Protein AF-A0A8J4W8M0-F1 (afdb_monomer_lite)

Foldseek 3Di:
DDDDDDDDDDDDDDDDDPDQPDDFLQQWDDKDKDWAFFDFWDAAPDPDRDDQVRVCVVDPDNPDRDDQACVVQQQDDDPPRPDGGHRAQHPLRLLLLLLVLLCCCPPPQVRPLVPDLVVDAAAFAPDRRRQSSQVSSCCNNPVPNPVRGHDHPPCCLVPVQAPPVPDPGHPPPPPPPPPQLQVDWWDDFPQDDIPDRHHGKIWMKIKGFCDSDSDDPPDLQRIWIWIKIWAAHPCCSVVSDRADPVRHTDIGTIARGPFWDWDDPDPPDTDTIGRVLNVLLSVLVNDPLVSDDPVCNVVSVVSVVVVVVVVVVVVVVVVPPPPDDDDDDDDDDCPVVVVVVVVVVVVVVVVVVVVVVVVVVVVVVVVVVVCVVPDDDDPDDDDD

InterPro domains:
  IPR000560 Histidine phosphatase superfamily, clade-2 [PF00328] (28-146)
  IPR029033 Histidine phosphatase superfamily [G3DSA:3.40.50.1240] (24-181)
  IPR029033 Histidine phosphatase superfamily [G3DSA:3.40.50.1240] (182-294)
  IPR029033 Histidine phosphatase superfamily [SSF53254] (28-289)
  IPR033379 Histidine acid phosphatase active site [PS00616] (28-42)

pLDDT: mean 76.88, std 21.63, range [30.02, 98.75]

Radius of gyration: 30.22 Å; chains: 1; bounding box: 112×46×97 Å

Structure (mmCIF, N/CA/C/O backbone):
data_AF-A0A8J4W8M0-F1
#
_entry.id   AF-A0A8J4W8M0-F1
#
loop_
_atom_site.group_PDB
_atom_site.id
_atom_site.type_symbol
_atom_site.label_atom_id
_atom_site.label_alt_id
_atom_site.label_comp_id
_atom_site.label_asym_id
_atom_site.label_entity_id
_atom_site.label_seq_id
_atom_site.pdbx_PDB_ins_code
_atom_site.Cartn_x
_atom_site.Cartn_y
_atom_site.Cartn_z
_atom_site.occupancy
_atom_site.B_iso_or_equiv
_atom_site.auth_seq_id
_atom_site.auth_comp_id
_atom_site.auth_asym_id
_atom_site.auth_atom_id
_atom_site.pdbx_PDB_model_num
ATOM 1 N N . MET A 1 1 ? -75.645 12.686 -29.775 1.00 39.28 1 MET A N 1
ATOM 2 C CA . MET A 1 1 ? -74.210 12.479 -30.065 1.00 39.28 1 MET A CA 1
ATOM 3 C C . MET A 1 1 ? -73.461 13.744 -29.698 1.00 39.28 1 MET A C 1
ATOM 5 O O . MET A 1 1 ? -73.608 14.711 -30.422 1.00 39.28 1 MET A O 1
ATOM 9 N N . LEU A 1 2 ? -72.768 13.750 -28.558 1.00 38.53 2 LEU A N 1
ATOM 10 C CA . LEU A 1 2 ? -71.673 14.655 -28.166 1.00 38.53 2 LEU A CA 1
ATOM 11 C C . LEU A 1 2 ? -71.543 14.526 -26.649 1.00 38.53 2 LEU A C 1
ATOM 13 O O . LEU A 1 2 ? -72.417 14.988 -25.922 1.00 38.53 2 LEU A O 1
ATOM 17 N N . SER A 1 3 ? -70.478 13.883 -26.175 1.00 32.19 3 SER A N 1
ATOM 18 C CA . SER A 1 3 ? -70.096 13.988 -24.770 1.00 32.19 3 SER A CA 1
ATOM 19 C C . SER A 1 3 ? -68.625 14.354 -24.692 1.00 32.19 3 SER A C 1
ATOM 21 O O . SER A 1 3 ? -67.774 13.712 -25.308 1.00 32.19 3 SER A O 1
ATOM 23 N N . ARG A 1 4 ? -68.378 15.471 -24.009 1.00 42.03 4 ARG A N 1
ATOM 24 C CA . ARG A 1 4 ? -67.078 16.095 -23.792 1.00 42.03 4 ARG A CA 1
ATOM 25 C C . ARG A 1 4 ? -66.371 15.412 -22.626 1.00 42.03 4 ARG A C 1
ATOM 27 O O . ARG A 1 4 ? -66.982 15.116 -21.605 1.00 42.03 4 ARG A O 1
ATOM 34 N N . VAL A 1 5 ? -65.070 15.231 -22.800 1.00 42.38 5 VAL A N 1
ATOM 35 C CA . VAL A 1 5 ? -64.102 14.824 -21.781 1.00 42.38 5 VAL A CA 1
ATOM 36 C C . VAL A 1 5 ? -63.863 15.982 -20.806 1.00 42.38 5 VAL A C 1
ATOM 38 O O . VAL A 1 5 ? -63.645 17.113 -21.238 1.00 42.38 5 VAL A O 1
ATOM 41 N N . ALA A 1 6 ? -63.855 15.686 -19.507 1.00 40.66 6 ALA A N 1
ATOM 42 C CA . ALA A 1 6 ? -63.274 16.526 -18.464 1.00 40.66 6 ALA A CA 1
ATOM 43 C C . ALA A 1 6 ? -62.443 15.625 -17.539 1.00 40.66 6 ALA A C 1
ATOM 45 O O . ALA A 1 6 ? -62.938 14.616 -17.038 1.00 40.66 6 ALA A O 1
ATOM 46 N N . GLY A 1 7 ? -61.159 15.959 -17.401 1.00 39.97 7 GLY A N 1
ATOM 47 C CA . GLY A 1 7 ? -60.176 15.206 -16.630 1.00 39.97 7 GLY A CA 1
ATOM 48 C C . GLY A 1 7 ? -60.153 15.559 -15.144 1.00 39.97 7 GLY A C 1
ATOM 49 O O . GLY A 1 7 ? -60.628 16.613 -14.727 1.00 39.97 7 GLY A O 1
ATOM 50 N N . LEU A 1 8 ? -59.518 14.682 -14.367 1.00 36.41 8 LEU A N 1
ATOM 51 C CA . LEU A 1 8 ? -59.022 14.967 -13.025 1.00 36.41 8 LEU A CA 1
ATOM 52 C C . LEU A 1 8 ? -57.513 14.686 -12.998 1.00 36.41 8 LEU A C 1
ATOM 54 O O . LEU A 1 8 ? -57.086 13.550 -13.197 1.00 36.41 8 LEU A O 1
ATOM 58 N N . LEU A 1 9 ? -56.720 15.732 -12.750 1.00 41.53 9 LEU A N 1
ATOM 59 C CA . LEU A 1 9 ? -55.332 15.626 -12.305 1.00 41.53 9 LEU A CA 1
ATOM 60 C C . LEU A 1 9 ? -55.330 15.328 -10.800 1.00 41.53 9 LEU A C 1
ATOM 62 O O . LEU A 1 9 ? -55.860 16.118 -10.021 1.00 41.53 9 LEU A O 1
ATOM 66 N N . ALA A 1 10 ? -54.686 14.238 -10.391 1.00 38.81 10 ALA A N 1
ATOM 67 C CA . ALA A 1 10 ? -54.294 14.017 -9.004 1.00 38.81 10 ALA A CA 1
ATOM 68 C C . ALA A 1 10 ? -52.815 14.406 -8.841 1.00 38.81 10 ALA A C 1
ATOM 70 O O . ALA A 1 10 ? -51.930 13.759 -9.401 1.00 38.81 10 ALA A O 1
ATOM 71 N N . LEU A 1 11 ? -52.554 15.480 -8.090 1.00 42.59 11 LEU A N 1
ATOM 72 C CA . LEU A 1 11 ? -51.219 15.839 -7.609 1.00 42.59 11 LEU A CA 1
ATOM 73 C C . LEU A 1 11 ? -50.816 14.870 -6.488 1.00 42.59 11 LEU A C 1
ATOM 75 O O . LEU A 1 11 ? -51.308 14.973 -5.366 1.00 42.59 11 LEU A O 1
ATOM 79 N N . GLY A 1 12 ? -49.922 13.931 -6.795 1.00 35.69 12 GLY A N 1
ATOM 80 C CA . GLY A 1 12 ? -49.231 13.116 -5.798 1.00 35.69 12 GLY A CA 1
ATOM 81 C C . GLY A 1 12 ? -48.005 13.854 -5.265 1.00 35.69 12 GLY A C 1
ATOM 82 O O . GLY A 1 12 ? -47.055 14.098 -6.006 1.00 35.69 12 GLY A O 1
ATOM 83 N N . VAL A 1 13 ? -48.026 14.210 -3.982 1.00 41.97 13 VAL A N 1
ATOM 84 C CA . VAL A 1 13 ? -46.861 14.716 -3.247 1.00 41.97 13 VAL A CA 1
ATOM 85 C C . VAL A 1 13 ? -45.904 13.544 -3.013 1.00 41.97 13 VAL A C 1
ATOM 87 O O . VAL A 1 13 ? -46.196 12.650 -2.223 1.00 41.97 13 VAL A O 1
ATOM 90 N N . LEU A 1 14 ? -44.767 13.533 -3.710 1.00 38.44 14 LEU A N 1
ATOM 91 C CA . LEU A 1 14 ? -43.648 12.636 -3.419 1.00 38.44 14 LEU A CA 1
ATOM 92 C C . LEU A 1 14 ? -42.857 13.219 -2.243 1.00 38.44 14 LEU A C 1
ATOM 94 O O . LEU A 1 14 ? -42.147 14.211 -2.395 1.00 38.44 14 LEU A O 1
ATOM 98 N N . ALA A 1 15 ? -42.992 12.612 -1.065 1.00 37.56 15 ALA A N 1
ATOM 99 C CA . ALA A 1 15 ? -42.045 12.826 0.022 1.00 37.56 15 ALA A CA 1
ATOM 100 C C . ALA A 1 15 ? -40.708 12.146 -0.337 1.00 37.56 15 ALA A C 1
ATOM 102 O O . ALA A 1 15 ? -40.727 11.029 -0.863 1.00 37.56 15 ALA A O 1
ATOM 103 N N . PRO A 1 16 ? -39.549 12.770 -0.062 1.00 42.22 16 PRO A N 1
ATOM 104 C CA . PRO A 1 16 ? -38.266 12.117 -0.259 1.00 42.22 16 PRO A CA 1
ATOM 105 C C . PRO A 1 16 ? -38.120 11.010 0.789 1.00 42.22 16 PRO A C 1
ATOM 107 O O . PRO A 1 16 ? -38.016 11.273 1.986 1.00 42.22 16 PRO A O 1
ATOM 110 N N . THR A 1 17 ? -38.128 9.757 0.343 1.00 39.47 17 THR A N 1
ATOM 111 C CA . THR A 1 17 ? -37.681 8.626 1.153 1.00 39.47 17 THR A CA 1
ATOM 112 C C . THR A 1 17 ? -36.193 8.818 1.425 1.00 39.47 17 THR A C 1
ATOM 114 O O . THR A 1 17 ? -35.373 8.654 0.521 1.00 39.47 17 THR A O 1
ATOM 117 N N . GLY A 1 18 ? -35.847 9.221 2.650 1.00 36.38 18 GLY A N 1
ATOM 118 C CA . GLY A 1 18 ? -34.466 9.214 3.115 1.00 36.38 18 GLY A CA 1
ATOM 119 C C . GLY A 1 18 ? -33.904 7.806 2.960 1.00 36.38 18 GLY A C 1
ATOM 120 O O . GLY A 1 18 ? -34.497 6.847 3.453 1.00 36.38 18 GLY A O 1
ATOM 121 N N . ALA A 1 19 ? -32.803 7.676 2.223 1.00 38.03 19 ALA A N 1
ATOM 122 C CA . ALA A 1 19 ? -32.064 6.429 2.152 1.00 38.03 19 ALA A CA 1
ATOM 123 C C . ALA A 1 19 ? -31.624 6.068 3.577 1.00 38.03 19 ALA A C 1
ATOM 125 O O . ALA A 1 19 ? -30.881 6.821 4.206 1.00 38.03 19 ALA A O 1
ATOM 126 N N . ALA A 1 20 ? -32.133 4.955 4.104 1.00 37.06 20 ALA A N 1
ATOM 127 C CA . ALA A 1 20 ? -31.638 4.406 5.352 1.00 37.06 20 ALA A CA 1
ATOM 128 C C . ALA A 1 20 ? -30.160 4.050 5.150 1.00 37.06 20 ALA A C 1
ATOM 130 O O . ALA A 1 20 ? -29.821 3.302 4.231 1.00 37.06 20 ALA A O 1
ATOM 131 N N . ILE A 1 21 ? -29.286 4.624 5.976 1.00 43.25 21 ILE A N 1
ATOM 132 C CA . ILE A 1 21 ? -27.872 4.255 6.022 1.00 43.25 21 ILE A CA 1
ATOM 133 C C . ILE A 1 21 ? -27.830 2.831 6.576 1.00 43.25 21 ILE A C 1
ATOM 135 O O . ILE A 1 21 ? -28.063 2.614 7.761 1.00 43.25 21 ILE A O 1
ATOM 139 N N . VAL A 1 22 ? -27.611 1.851 5.699 1.00 43.88 22 VAL A N 1
ATOM 140 C CA . VAL A 1 22 ? -27.430 0.455 6.102 1.00 43.88 22 VAL A CA 1
ATOM 141 C C . VAL A 1 22 ? -26.043 0.341 6.716 1.00 43.88 22 VAL A C 1
ATOM 143 O O . VAL A 1 22 ? -25.036 0.523 6.033 1.00 43.88 22 VAL A O 1
ATOM 146 N N . PHE A 1 23 ? -25.986 0.073 8.014 1.00 49.69 23 PHE A N 1
ATOM 147 C CA . PHE A 1 23 ? -24.730 -0.170 8.703 1.00 49.69 23 PHE A CA 1
ATOM 148 C C . PHE A 1 23 ? -24.281 -1.625 8.497 1.00 49.69 23 PHE A C 1
ATOM 150 O O . PHE A 1 23 ? -25.106 -2.533 8.603 1.00 49.69 23 PHE A O 1
ATOM 157 N N . PRO A 1 24 ? -22.993 -1.878 8.205 1.00 58.50 24 PRO A N 1
ATOM 158 C CA . PRO A 1 24 ? -22.500 -3.238 8.030 1.00 58.50 24 PRO A CA 1
ATOM 159 C C . PRO A 1 24 ? -22.558 -4.010 9.354 1.00 58.50 24 PRO A C 1
ATOM 161 O O . PRO A 1 24 ? -22.211 -3.493 10.422 1.00 58.50 24 PRO A O 1
ATOM 164 N N . SER A 1 25 ? -22.982 -5.273 9.278 1.00 61.25 25 SER A N 1
ATOM 165 C CA . SER A 1 25 ? -23.163 -6.161 10.435 1.00 61.25 25 SER A CA 1
ATOM 166 C C . SER A 1 25 ? -21.866 -6.469 11.188 1.00 61.25 25 SER A C 1
ATOM 168 O O . SER A 1 25 ? -21.922 -6.918 12.329 1.00 61.25 25 SER A O 1
ATOM 170 N N . SER A 1 26 ? -20.703 -6.236 10.574 1.00 74.00 26 SER A N 1
ATOM 171 C CA . SER A 1 26 ? -19.390 -6.408 11.204 1.00 74.00 26 SER A CA 1
ATOM 172 C C . SER A 1 26 ? -19.035 -5.326 12.226 1.00 74.00 26 SER A C 1
ATOM 174 O O . SER A 1 26 ? -18.103 -5.508 13.007 1.00 74.00 26 SER A O 1
ATOM 176 N N . GLY A 1 27 ? -19.737 -4.187 12.207 1.00 83.69 27 GLY A N 1
ATOM 177 C CA . GLY A 1 27 ? -19.346 -2.999 12.961 1.00 83.69 27 GLY A CA 1
ATOM 178 C C . GLY A 1 27 ? -18.220 -2.182 12.314 1.00 83.69 27 GLY A C 1
ATOM 179 O O . GLY A 1 27 ? -17.843 -1.162 12.892 1.00 83.69 27 GLY A O 1
ATOM 180 N N . LEU A 1 28 ? -17.705 -2.557 11.135 1.00 88.50 28 LEU A N 1
ATOM 181 C CA . LEU A 1 28 ? -16.705 -1.787 10.387 1.00 88.50 28 LEU A CA 1
ATOM 182 C C . LEU A 1 28 ? -17.279 -0.432 9.938 1.00 88.50 28 LEU A C 1
ATOM 184 O O . LEU A 1 28 ? -18.375 -0.347 9.392 1.00 88.50 28 LEU A O 1
ATOM 188 N N . ARG A 1 29 ? -16.547 0.658 10.175 1.00 88.44 29 ARG A N 1
ATOM 189 C CA . ARG A 1 29 ? -17.008 2.037 9.921 1.00 88.44 29 ARG A CA 1
ATOM 190 C C . ARG A 1 29 ? -16.140 2.802 8.937 1.00 88.44 29 ARG A C 1
ATOM 192 O O . ARG A 1 29 ? -16.653 3.662 8.232 1.00 88.44 29 ARG A O 1
ATOM 199 N N . GLN A 1 30 ? -14.839 2.531 8.917 1.00 90.69 30 GLN A N 1
ATOM 200 C CA . GLN A 1 30 ? -13.902 3.212 8.031 1.00 90.69 30 GLN A CA 1
ATOM 201 C C . GLN A 1 30 ? -12.668 2.346 7.795 1.00 90.69 30 GLN A C 1
ATOM 203 O O . GLN A 1 30 ? -12.198 1.672 8.711 1.00 90.69 30 GLN A O 1
ATOM 208 N N . VAL A 1 31 ? -12.121 2.417 6.583 1.00 93.25 31 VAL A N 1
ATOM 209 C CA . VAL A 1 31 ? -10.860 1.769 6.216 1.00 93.25 31 VAL A CA 1
ATOM 210 C C . VAL A 1 31 ? -9.906 2.819 5.656 1.00 93.25 31 VAL A C 1
ATOM 212 O O . VAL A 1 31 ? -10.291 3.624 4.810 1.00 93.25 31 VAL A O 1
ATOM 215 N N . ILE A 1 32 ? -8.659 2.808 6.123 1.00 95.31 32 ILE A N 1
ATOM 216 C CA . ILE A 1 32 ? -7.562 3.599 5.557 1.00 95.31 32 ILE A CA 1
ATOM 217 C C . ILE A 1 32 ? -6.474 2.631 5.115 1.00 95.31 32 ILE A C 1
ATOM 219 O O . ILE A 1 32 ? -5.989 1.828 5.910 1.00 95.31 32 ILE A O 1
ATOM 223 N N . VAL A 1 33 ? -6.071 2.730 3.850 1.00 96.62 33 VAL A N 1
ATOM 224 C CA . VAL A 1 33 ? -5.021 1.898 3.260 1.00 96.62 33 VAL A CA 1
ATOM 225 C C . VAL A 1 33 ? -3.818 2.775 2.939 1.00 96.62 33 VAL A C 1
ATOM 227 O O . VAL A 1 33 ? -3.894 3.649 2.079 1.00 96.62 33 VAL A O 1
ATOM 230 N N . LEU A 1 34 ? -2.695 2.525 3.609 1.00 96.56 34 LEU A N 1
ATOM 231 C CA . LEU A 1 34 ? -1.397 3.088 3.250 1.00 96.56 34 LEU A CA 1
ATOM 232 C C . LEU A 1 34 ? -0.619 2.039 2.455 1.00 96.56 34 LEU A C 1
ATOM 234 O O . LEU A 1 34 ? -0.189 1.026 3.006 1.00 96.56 34 LEU A O 1
ATOM 238 N N . SER A 1 35 ? -0.455 2.268 1.156 1.00 97.31 35 SER A N 1
ATOM 239 C CA . SER A 1 35 ? 0.160 1.304 0.243 1.00 97.31 35 SER A CA 1
ATOM 240 C C . SER A 1 35 ? 1.557 1.736 -0.194 1.00 97.31 35 SER A C 1
ATOM 242 O O . SER A 1 35 ? 1.806 2.914 -0.449 1.00 97.31 35 SER A O 1
ATOM 244 N N . ARG A 1 36 ? 2.465 0.764 -0.326 1.00 97.00 36 ARG A N 1
ATOM 245 C CA . ARG A 1 36 ? 3.698 0.921 -1.103 1.00 97.00 36 ARG A CA 1
ATOM 246 C C . ARG A 1 36 ? 3.401 0.618 -2.570 1.00 97.00 36 ARG A C 1
ATOM 248 O O . ARG A 1 36 ? 2.676 -0.326 -2.868 1.00 97.00 36 ARG A O 1
ATOM 255 N N . HIS A 1 37 ? 4.050 1.339 -3.482 1.00 97.81 37 HIS A N 1
ATOM 256 C CA . HIS A 1 37 ? 3.970 1.049 -4.913 1.00 97.81 37 HIS A CA 1
ATOM 257 C C . HIS A 1 37 ? 4.258 -0.416 -5.269 1.00 97.81 37 HIS A C 1
ATOM 259 O O . HIS A 1 37 ? 5.015 -1.113 -4.581 1.00 97.81 37 HIS A O 1
ATOM 265 N N . GLY A 1 38 ? 3.694 -0.867 -6.389 1.00 98.12 38 GLY A N 1
ATOM 266 C CA . GLY A 1 38 ? 3.922 -2.201 -6.937 1.00 98.12 38 GLY A CA 1
ATOM 267 C C . GLY A 1 38 ? 5.348 -2.426 -7.459 1.00 98.12 38 GLY A C 1
ATOM 268 O O . GLY A 1 38 ? 6.280 -1.647 -7.215 1.00 98.12 38 GLY A O 1
ATOM 269 N N . VAL A 1 39 ? 5.526 -3.536 -8.180 1.00 98.00 39 VAL A N 1
ATOM 270 C CA . VAL A 1 39 ? 6.811 -3.905 -8.794 1.00 98.00 39 VAL A CA 1
ATOM 271 C C . VAL A 1 39 ? 7.192 -2.880 -9.861 1.00 98.00 39 VAL A C 1
ATOM 273 O O . VAL A 1 39 ? 6.404 -2.566 -10.747 1.00 98.00 39 VAL A O 1
ATOM 276 N N . ARG A 1 40 ? 8.420 -2.372 -9.786 1.00 96.25 40 ARG A N 1
ATOM 277 C CA . ARG A 1 40 ? 8.946 -1.310 -10.651 1.00 96.25 40 ARG A CA 1
ATOM 278 C C . ARG A 1 40 ? 10.305 -1.686 -11.230 1.00 96.25 40 ARG A C 1
ATOM 280 O O . ARG A 1 40 ? 10.959 -2.596 -10.717 1.00 96.25 40 ARG A O 1
ATOM 287 N N . GLY A 1 41 ? 10.752 -0.936 -12.233 1.00 94.25 41 GLY A N 1
ATOM 288 C CA . GLY A 1 41 ? 12.142 -0.988 -12.676 1.00 94.25 41 GLY A CA 1
ATOM 289 C C . GLY A 1 41 ? 13.130 -0.500 -11.596 1.00 94.25 41 GLY A C 1
ATOM 290 O O . GLY A 1 41 ? 12.732 0.123 -10.596 1.00 94.25 41 GLY A O 1
ATOM 291 N N . PRO A 1 42 ? 14.428 -0.808 -11.747 1.00 91.81 42 PRO A N 1
ATOM 292 C CA . PRO A 1 42 ? 15.478 -0.337 -10.853 1.00 91.81 42 PRO A CA 1
ATOM 293 C C . PRO A 1 42 ? 15.658 1.188 -10.909 1.00 91.81 42 PRO A C 1
ATOM 295 O O . PRO A 1 42 ? 15.343 1.843 -11.901 1.00 91.81 42 PRO A O 1
ATOM 298 N N . TYR A 1 43 ? 16.196 1.739 -9.820 1.00 87.38 43 TYR A N 1
ATOM 299 C CA . TYR A 1 43 ? 16.801 3.071 -9.830 1.00 87.38 43 TYR A CA 1
ATOM 300 C C . TYR A 1 43 ? 18.225 2.972 -10.386 1.00 87.38 43 TYR A C 1
ATOM 302 O O . TYR A 1 43 ? 18.853 1.916 -10.272 1.00 87.38 43 TYR A O 1
ATOM 310 N N . GLY A 1 44 ? 18.745 4.070 -10.933 1.00 82.38 44 GLY A N 1
ATOM 311 C CA . GLY A 1 44 ? 20.192 4.232 -11.048 1.00 82.38 44 GLY A CA 1
ATOM 312 C C . GLY A 1 44 ? 20.816 4.651 -9.711 1.00 82.38 44 GLY A C 1
ATOM 313 O O . GLY A 1 44 ? 20.185 4.550 -8.655 1.00 82.38 44 GLY A O 1
ATOM 314 N N . LEU A 1 45 ? 22.068 5.108 -9.745 1.00 76.69 45 LEU A N 1
ATOM 315 C CA . LEU A 1 45 ? 22.756 5.639 -8.567 1.00 76.69 45 LEU A CA 1
ATOM 316 C C . LEU A 1 45 ? 22.593 7.154 -8.485 1.00 76.69 45 LEU A C 1
ATOM 318 O O . LEU A 1 45 ? 23.050 7.886 -9.357 1.00 76.69 45 LEU A O 1
ATOM 322 N N . GLY A 1 46 ? 21.973 7.631 -7.406 1.00 73.31 46 GLY A N 1
ATOM 323 C CA . GLY A 1 46 ? 21.716 9.058 -7.226 1.00 73.31 46 GLY A CA 1
ATOM 324 C C . GLY A 1 46 ? 20.832 9.599 -8.349 1.00 73.31 46 GLY A C 1
ATOM 325 O O . GLY A 1 46 ? 19.685 9.181 -8.488 1.00 73.31 46 GLY A O 1
ATOM 326 N N . THR A 1 47 ? 21.373 10.523 -9.141 1.00 69.56 47 THR A N 1
ATOM 327 C CA . THR A 1 47 ? 20.689 11.139 -10.287 1.00 69.56 47 THR A CA 1
ATOM 328 C C . THR A 1 47 ? 21.005 10.466 -11.625 1.00 69.56 47 THR A C 1
ATOM 330 O O . THR A 1 47 ? 20.462 10.875 -12.651 1.00 69.56 47 THR A O 1
ATOM 333 N N . GLU A 1 48 ? 21.877 9.455 -11.645 1.00 81.62 48 GLU A N 1
ATOM 334 C CA . GLU A 1 48 ? 22.269 8.764 -12.873 1.00 81.62 48 GLU A CA 1
ATOM 335 C C . GLU A 1 48 ? 21.193 7.772 -13.328 1.00 81.62 48 GLU A C 1
ATOM 337 O O . GLU A 1 48 ? 20.495 7.154 -12.519 1.00 81.62 48 GLU A O 1
ATOM 342 N N . ALA A 1 49 ? 21.067 7.595 -14.644 1.00 85.12 49 ALA A N 1
ATOM 343 C CA . ALA A 1 49 ? 20.216 6.560 -15.216 1.00 85.12 49 ALA A CA 1
ATOM 344 C C . ALA A 1 49 ? 20.855 5.164 -15.047 1.00 85.12 49 ALA A C 1
ATOM 346 O O . ALA A 1 49 ? 22.080 5.057 -14.951 1.00 85.12 49 ALA A O 1
ATOM 347 N N . PRO A 1 50 ? 20.062 4.077 -15.030 1.00 89.81 50 PRO A N 1
ATOM 348 C CA . PRO A 1 50 ? 20.608 2.722 -15.029 1.00 89.81 50 PRO A CA 1
ATOM 349 C C . PRO A 1 50 ? 21.540 2.458 -16.226 1.00 89.81 50 PRO A C 1
ATOM 351 O O . PRO A 1 50 ? 21.205 2.792 -17.361 1.00 89.81 50 PRO A O 1
ATOM 354 N N . SER A 1 51 ? 22.679 1.808 -15.971 1.00 89.69 51 SER A N 1
ATOM 355 C CA . SER A 1 51 ? 23.611 1.294 -16.988 1.00 89.69 51 SER A CA 1
ATOM 356 C C . SER A 1 51 ? 23.869 -0.202 -16.794 1.00 89.69 51 SER A C 1
ATOM 358 O O . SER A 1 51 ? 23.600 -0.752 -15.721 1.00 89.69 51 SER A O 1
ATOM 360 N N . GLU A 1 52 ? 24.381 -0.886 -17.820 1.00 88.75 52 GLU A N 1
ATOM 361 C CA . GLU A 1 52 ? 24.684 -2.318 -17.723 1.00 88.75 52 GLU A CA 1
ATOM 362 C C . GLU A 1 52 ? 25.743 -2.585 -16.656 1.00 88.75 52 GLU A C 1
ATOM 364 O O . GLU A 1 52 ? 25.611 -3.509 -15.854 1.00 88.75 52 GLU A O 1
ATOM 369 N N . GLU A 1 53 ? 26.790 -1.759 -16.626 1.00 88.25 53 GLU A N 1
ATOM 370 C CA . GLU A 1 53 ? 27.876 -1.841 -15.654 1.00 88.25 53 GLU A CA 1
ATOM 371 C C . GLU A 1 53 ? 27.338 -1.685 -14.238 1.00 88.25 53 GLU A C 1
ATOM 373 O O . GLU A 1 53 ? 27.779 -2.394 -13.334 1.00 88.25 53 GLU A O 1
ATOM 378 N N . LEU A 1 54 ? 26.371 -0.783 -14.049 1.00 86.69 54 LEU A N 1
ATOM 379 C CA . LEU A 1 54 ? 25.748 -0.566 -12.757 1.00 86.69 54 LEU A CA 1
ATOM 380 C C . LEU A 1 54 ? 24.890 -1.760 -12.337 1.00 86.69 54 LEU A C 1
ATOM 382 O O . LEU A 1 54 ? 25.030 -2.260 -11.222 1.00 86.69 54 LEU A O 1
ATOM 386 N N . LEU A 1 55 ? 24.018 -2.250 -13.220 1.00 86.94 55 LEU A N 1
ATOM 387 C CA . LEU A 1 55 ? 23.157 -3.391 -12.909 1.00 86.94 55 LEU A CA 1
ATOM 388 C C . LEU A 1 55 ? 23.986 -4.643 -12.588 1.00 86.94 55 LEU A C 1
ATOM 390 O O . LEU A 1 55 ? 23.695 -5.324 -11.603 1.00 86.94 55 LEU A O 1
ATOM 394 N N . LYS A 1 56 ? 25.071 -4.894 -13.334 1.00 86.69 56 LYS A N 1
ATOM 395 C CA . LYS A 1 56 ? 26.000 -6.016 -13.101 1.00 86.69 56 LYS A CA 1
ATOM 396 C C . LYS A 1 56 ? 26.607 -6.010 -11.691 1.00 86.69 56 LYS A C 1
ATOM 398 O O . LYS A 1 56 ? 26.880 -7.081 -11.157 1.00 86.69 56 LYS A O 1
ATOM 403 N N . GLN A 1 57 ? 26.762 -4.850 -11.044 1.00 85.88 57 GLN A N 1
ATOM 404 C CA . GLN A 1 57 ? 27.270 -4.769 -9.663 1.00 85.88 57 GLN A CA 1
ATOM 405 C C . GLN A 1 57 ? 26.293 -5.332 -8.619 1.00 85.88 57 GLN A C 1
ATOM 407 O O . GLN A 1 57 ? 26.727 -5.790 -7.561 1.00 85.88 57 GLN A O 1
ATOM 412 N N . TYR A 1 58 ? 24.986 -5.313 -8.899 1.00 81.75 58 TYR A N 1
ATOM 413 C CA . TYR A 1 58 ? 23.943 -5.765 -7.969 1.00 81.75 58 TYR A CA 1
ATOM 414 C C . TYR A 1 58 ? 23.441 -7.181 -8.246 1.00 81.75 58 TYR A C 1
ATOM 416 O O . TYR A 1 58 ? 22.688 -7.748 -7.448 1.00 81.75 58 TYR A O 1
ATOM 424 N N . VAL A 1 59 ? 23.866 -7.783 -9.355 1.00 85.50 59 VAL A N 1
ATOM 425 C CA . VAL A 1 59 ? 23.493 -9.147 -9.706 1.00 85.50 59 VAL A CA 1
ATOM 426 C C . VAL A 1 59 ? 24.430 -10.138 -9.019 1.00 85.50 59 VAL A C 1
ATOM 428 O O . VAL A 1 59 ? 25.612 -10.242 -9.327 1.00 85.50 59 VAL A O 1
ATOM 431 N N . ARG A 1 60 ? 23.881 -10.933 -8.094 1.00 87.25 60 ARG A N 1
ATOM 432 C CA . ARG A 1 60 ? 24.637 -12.003 -7.420 1.00 87.25 60 ARG A CA 1
ATOM 433 C C . ARG A 1 60 ? 24.849 -13.238 -8.301 1.00 87.25 60 ARG A C 1
ATOM 435 O O . ARG A 1 60 ? 25.822 -13.960 -8.106 1.00 87.25 60 ARG A O 1
ATOM 442 N N . ASN A 1 61 ? 23.914 -13.526 -9.207 1.00 88.44 61 ASN A N 1
ATOM 443 C CA . ASN A 1 61 ? 23.987 -14.684 -10.096 1.00 88.44 61 ASN A CA 1
ATOM 444 C C . ASN A 1 61 ? 24.708 -14.293 -11.398 1.00 88.44 61 ASN A C 1
ATOM 446 O O . ASN A 1 61 ? 24.091 -13.621 -12.217 1.00 88.44 61 ASN A O 1
ATOM 450 N N . PRO A 1 62 ? 25.951 -14.739 -11.643 1.00 83.62 62 PRO A N 1
ATOM 451 C CA . PRO A 1 62 ? 26.717 -14.327 -12.822 1.00 83.62 62 PRO A CA 1
ATOM 452 C C . PRO A 1 62 ? 26.105 -14.791 -14.154 1.00 83.62 62 PRO A C 1
ATOM 454 O O . PRO A 1 62 ? 26.506 -14.306 -15.204 1.00 83.62 62 PRO A O 1
ATOM 457 N N . ASN A 1 63 ? 25.140 -15.716 -14.118 1.00 88.12 63 ASN A N 1
ATOM 458 C CA . ASN A 1 63 ? 24.421 -16.194 -15.299 1.00 88.12 63 ASN A CA 1
ATOM 459 C C . ASN A 1 63 ? 23.133 -15.404 -15.582 1.00 88.12 63 ASN A C 1
ATOM 461 O O . ASN A 1 63 ? 22.392 -15.760 -16.496 1.00 88.12 63 ASN A O 1
ATOM 465 N N . LEU A 1 64 ? 22.815 -14.397 -14.766 1.00 87.81 64 LEU A N 1
ATOM 466 C CA . LEU A 1 64 ? 21.671 -13.523 -14.978 1.00 87.81 64 LEU A CA 1
ATOM 467 C C . LEU A 1 64 ? 22.166 -12.215 -15.592 1.00 87.81 64 LEU A C 1
ATOM 469 O O . LEU A 1 64 ? 22.879 -11.459 -14.940 1.00 87.81 64 LEU A O 1
ATOM 473 N N . ASP A 1 65 ? 21.756 -11.948 -16.824 1.00 87.44 65 ASP A N 1
ATOM 474 C CA . ASP A 1 65 ? 21.946 -10.643 -17.446 1.00 87.44 65 ASP A CA 1
ATOM 475 C C . ASP A 1 65 ? 20.650 -9.837 -17.329 1.00 87.44 65 ASP A C 1
ATOM 477 O O . ASP A 1 65 ? 19.561 -10.350 -17.600 1.00 87.44 65 ASP A O 1
ATOM 481 N N . LEU A 1 66 ? 20.757 -8.596 -16.856 1.00 89.25 66 LEU A N 1
ATOM 482 C CA . LEU A 1 66 ? 19.611 -7.710 -16.672 1.00 89.25 66 LEU A CA 1
ATOM 483 C C . LEU A 1 66 ? 19.589 -6.689 -17.817 1.00 89.25 66 LEU A C 1
ATOM 485 O O . LEU A 1 66 ? 20.478 -5.838 -17.868 1.00 89.25 66 LEU A O 1
ATOM 489 N N . PRO A 1 67 ? 18.589 -6.732 -18.716 1.00 91.75 67 PRO A N 1
ATOM 490 C CA . PRO A 1 67 ? 18.567 -5.865 -19.889 1.00 91.75 67 PRO A CA 1
ATOM 491 C C . PRO A 1 67 ? 18.356 -4.401 -19.493 1.00 91.75 67 PRO A C 1
ATOM 493 O O . PRO A 1 67 ? 17.666 -4.112 -18.520 1.00 91.75 67 PRO A O 1
ATOM 496 N N . LEU A 1 68 ? 18.867 -3.460 -20.288 1.00 93.12 68 LEU A N 1
ATOM 497 C CA . LEU A 1 68 ? 18.547 -2.037 -20.111 1.00 93.12 68 LEU A CA 1
ATOM 498 C C . LEU A 1 68 ? 17.222 -1.617 -20.744 1.00 93.12 68 LEU A C 1
ATOM 500 O O . LEU A 1 68 ? 16.742 -0.530 -20.454 1.00 93.12 68 LEU A O 1
ATOM 504 N N . SER A 1 69 ? 16.616 -2.445 -21.592 1.00 94.56 69 SER A N 1
ATOM 505 C CA . SER A 1 69 ? 15.392 -2.076 -22.307 1.00 94.56 69 SER A CA 1
ATOM 506 C C . SER A 1 69 ? 14.193 -1.934 -21.366 1.00 94.56 69 SER A C 1
ATOM 508 O O . SER A 1 69 ? 13.819 -2.892 -20.687 1.00 94.56 69 SER A O 1
ATOM 510 N N . ALA A 1 70 ? 13.519 -0.783 -21.390 1.00 95.19 70 ALA A N 1
ATOM 511 C CA . ALA A 1 70 ? 12.264 -0.572 -20.666 1.00 95.19 70 ALA A CA 1
ATOM 512 C C . ALA A 1 70 ? 11.176 -1.575 -21.080 1.00 95.19 70 ALA A C 1
ATOM 514 O O . ALA A 1 70 ? 10.380 -2.013 -20.249 1.00 95.19 70 ALA A O 1
ATOM 515 N N . ASN A 1 71 ? 11.159 -1.995 -22.349 1.00 94.38 71 ASN A N 1
ATOM 516 C CA . ASN A 1 71 ? 10.221 -3.005 -22.841 1.00 94.38 71 ASN A CA 1
ATOM 517 C C . ASN A 1 71 ? 10.441 -4.366 -22.173 1.00 94.38 71 ASN A C 1
ATOM 519 O O . ASN A 1 71 ? 9.474 -5.002 -21.761 1.00 94.38 71 ASN A O 1
ATOM 523 N N . ALA A 1 72 ? 11.699 -4.779 -21.992 1.00 93.31 72 ALA A N 1
ATOM 524 C CA . ALA A 1 72 ? 12.030 -6.047 -21.339 1.00 93.31 72 ALA A CA 1
ATOM 525 C C . ALA A 1 72 ? 11.616 -6.075 -19.857 1.00 93.31 72 ALA A C 1
ATOM 527 O O . ALA A 1 72 ? 11.225 -7.119 -19.342 1.00 93.31 72 ALA A O 1
ATOM 528 N N . TRP A 1 73 ? 11.647 -4.921 -19.184 1.00 93.00 73 TRP A N 1
ATOM 529 C CA . TRP A 1 73 ? 11.145 -4.765 -17.814 1.00 93.00 73 TRP A CA 1
ATOM 530 C C . TRP A 1 73 ? 9.635 -4.506 -17.737 1.00 93.00 73 TRP A C 1
ATOM 532 O O . TRP A 1 73 ? 9.065 -4.503 -16.646 1.00 93.00 73 TRP A O 1
ATOM 542 N N . GLY A 1 74 ? 8.977 -4.262 -18.871 1.00 94.81 74 GLY A N 1
ATOM 543 C CA . GLY A 1 74 ? 7.575 -3.867 -18.925 1.00 94.81 74 GLY A CA 1
ATOM 544 C C . GLY A 1 74 ? 7.303 -2.481 -18.337 1.00 94.81 74 GLY A C 1
ATOM 545 O O . GLY A 1 74 ? 6.200 -2.259 -17.849 1.00 94.81 74 GLY A O 1
ATOM 546 N N . THR A 1 75 ? 8.280 -1.572 -18.340 1.00 94.88 75 THR A N 1
ATOM 547 C CA . THR A 1 75 ? 8.141 -0.184 -17.857 1.00 94.88 75 THR A CA 1
ATOM 548 C C . THR A 1 75 ? 7.890 0.834 -18.970 1.00 94.88 75 THR A C 1
ATOM 550 O O . THR A 1 75 ? 7.589 1.988 -18.667 1.00 94.88 75 THR A O 1
ATOM 553 N N . SER A 1 76 ? 8.019 0.431 -20.240 1.00 93.38 76 SER A N 1
ATOM 554 C CA . SER A 1 76 ? 7.775 1.314 -21.387 1.00 93.38 76 SER A CA 1
ATOM 555 C C . SER A 1 76 ? 6.287 1.609 -21.590 1.00 93.38 76 SER A C 1
ATOM 557 O O . SER A 1 76 ? 5.441 0.713 -21.479 1.00 93.38 76 SER A O 1
ATOM 559 N N . GLU A 1 77 ? 5.992 2.862 -21.940 1.00 89.75 77 GLU A N 1
ATOM 560 C CA . GLU A 1 77 ? 4.641 3.365 -22.241 1.00 89.75 77 GLU A CA 1
ATOM 561 C C . GLU A 1 77 ? 4.427 3.662 -23.735 1.00 89.75 77 GLU A C 1
ATOM 563 O O . GLU A 1 77 ? 3.285 3.800 -24.166 1.00 89.75 77 GLU A O 1
ATOM 568 N N . THR A 1 78 ? 5.499 3.756 -24.529 1.00 88.12 78 THR A N 1
ATOM 569 C CA . THR A 1 78 ? 5.460 4.236 -25.924 1.00 88.12 78 THR A CA 1
ATOM 570 C C . THR A 1 78 ? 5.926 3.204 -26.953 1.00 88.12 78 THR A C 1
ATOM 572 O O . THR A 1 78 ? 6.016 3.534 -28.132 1.00 88.12 78 THR A O 1
ATOM 575 N N . GLU A 1 79 ? 6.233 1.973 -26.524 1.00 82.38 79 GLU A N 1
ATOM 576 C CA . GLU A 1 79 ? 6.803 0.891 -27.355 1.00 82.38 79 GLU A CA 1
ATOM 577 C C . GLU A 1 79 ? 8.143 1.249 -28.029 1.00 82.38 79 GLU A C 1
ATOM 579 O O . GLU A 1 79 ? 8.636 0.504 -28.875 1.00 82.38 79 GLU A O 1
ATOM 584 N N . ASP A 1 80 ? 8.772 2.360 -27.633 1.00 91.12 80 ASP A N 1
ATOM 585 C CA . ASP A 1 80 ? 10.064 2.788 -28.158 1.00 91.12 80 ASP A CA 1
ATOM 586 C C . ASP A 1 80 ? 11.141 1.754 -27.785 1.00 91.12 80 ASP A C 1
ATOM 588 O O . ASP A 1 80 ? 11.415 1.548 -26.596 1.00 91.12 80 ASP A O 1
ATOM 592 N N . PRO A 1 81 ? 11.776 1.082 -28.765 1.00 90.69 81 PRO A N 1
ATOM 593 C CA . PRO A 1 81 ? 12.782 0.065 -28.483 1.00 90.69 81 PRO A CA 1
ATOM 594 C C . PRO A 1 81 ? 14.056 0.643 -27.852 1.00 90.69 81 PRO A C 1
ATOM 596 O O . PRO A 1 81 ? 14.843 -0.117 -27.288 1.00 90.69 81 PRO A O 1
ATOM 599 N N . THR A 1 82 ? 14.258 1.962 -27.936 1.00 92.81 82 THR A N 1
ATOM 600 C CA . THR A 1 82 ? 15.411 2.675 -27.376 1.00 92.81 82 THR A CA 1
ATOM 601 C C . THR A 1 82 ? 15.175 3.186 -25.953 1.00 92.81 82 THR A C 1
ATOM 603 O O . THR A 1 82 ? 16.132 3.609 -25.300 1.00 92.81 82 THR A O 1
ATOM 606 N N . GLU A 1 83 ? 13.940 3.116 -25.434 1.00 94.62 83 GLU A N 1
ATOM 607 C CA . GLU A 1 83 ? 13.645 3.528 -24.060 1.00 94.62 83 GLU A CA 1
ATOM 608 C C . GLU A 1 83 ? 14.390 2.622 -23.071 1.00 94.62 83 GLU A C 1
ATOM 610 O O . GLU A 1 83 ? 14.254 1.391 -23.075 1.00 94.62 8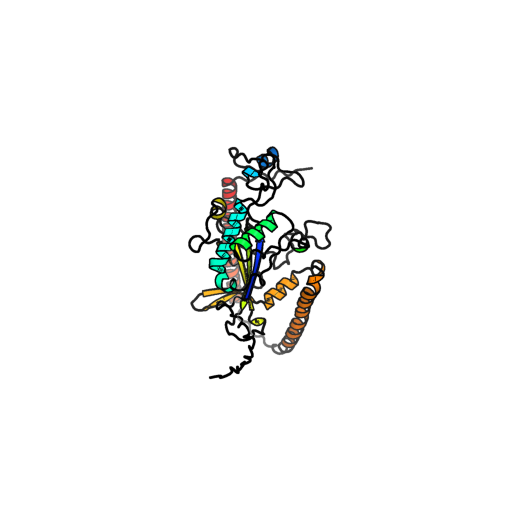3 GLU A O 1
ATOM 615 N N . ILE A 1 84 ? 15.174 3.249 -22.196 1.00 93.50 84 ILE A N 1
ATOM 616 C CA . ILE A 1 84 ? 15.897 2.563 -21.129 1.00 93.50 84 ILE A CA 1
ATOM 617 C C . ILE A 1 84 ? 15.026 2.412 -19.884 1.00 93.50 84 ILE A C 1
ATOM 619 O O . ILE A 1 84 ? 14.131 3.212 -19.608 1.00 93.50 84 ILE A O 1
ATOM 623 N N . VAL A 1 85 ? 15.302 1.375 -19.103 1.00 93.81 85 VAL A N 1
ATOM 624 C CA . VAL A 1 85 ? 14.580 1.078 -17.875 1.00 93.81 85 VAL A CA 1
ATOM 625 C C . VAL A 1 85 ? 14.700 2.230 -16.875 1.00 93.81 85 VAL A C 1
ATOM 627 O O . VAL A 1 85 ? 15.754 2.831 -16.682 1.00 93.81 85 VAL A O 1
ATOM 630 N N . THR A 1 86 ? 13.585 2.527 -16.218 1.00 92.44 86 THR A N 1
ATOM 631 C CA . THR A 1 86 ? 13.434 3.584 -15.215 1.00 92.44 86 THR A CA 1
ATOM 632 C C . THR A 1 86 ? 12.656 3.029 -14.020 1.00 92.44 86 THR A C 1
ATOM 634 O O . THR A 1 86 ? 12.016 1.979 -14.145 1.00 92.44 86 THR A O 1
ATOM 637 N N . PRO A 1 87 ? 12.629 3.716 -12.863 1.00 93.75 87 PRO A N 1
ATOM 638 C CA . PRO A 1 87 ? 11.865 3.290 -11.684 1.00 93.75 87 PRO A CA 1
ATOM 639 C C . PRO A 1 87 ? 10.338 3.445 -11.831 1.00 93.75 87 PRO A C 1
ATOM 641 O O . PRO A 1 87 ? 9.629 3.598 -10.835 1.00 93.75 87 PRO A O 1
ATOM 644 N N . LYS A 1 88 ? 9.828 3.404 -13.065 1.00 96.06 88 LYS A N 1
ATOM 645 C CA . LYS A 1 88 ? 8.407 3.305 -13.395 1.00 96.06 88 LYS A CA 1
ATOM 646 C C . LYS A 1 88 ? 7.845 1.947 -12.957 1.00 96.06 88 LYS A C 1
ATOM 648 O O . LYS A 1 88 ? 8.570 0.948 -12.914 1.00 96.06 88 LYS A O 1
ATOM 653 N N . LEU A 1 89 ? 6.554 1.907 -12.635 1.00 98.06 89 LEU A N 1
ATOM 654 C CA . LEU A 1 89 ? 5.817 0.671 -12.372 1.00 98.06 89 LEU A CA 1
ATOM 655 C C . LEU A 1 89 ? 5.840 -0.213 -13.624 1.00 98.06 89 LEU A C 1
ATOM 657 O O . LEU A 1 89 ? 5.699 0.287 -14.740 1.00 98.06 89 LEU A O 1
ATOM 661 N N . THR A 1 90 ? 6.020 -1.520 -13.444 1.00 97.94 90 THR A N 1
ATOM 662 C CA . THR A 1 90 ? 5.961 -2.471 -14.558 1.00 97.94 90 THR A CA 1
ATOM 663 C C . THR A 1 90 ? 4.510 -2.849 -14.870 1.00 97.94 90 THR A C 1
ATOM 665 O O . THR A 1 90 ? 3.653 -2.843 -13.984 1.00 97.94 90 THR A O 1
ATOM 668 N N . LYS A 1 91 ? 4.224 -3.270 -16.110 1.00 97.25 91 LYS A N 1
ATOM 669 C CA . LYS A 1 91 ? 2.925 -3.862 -16.499 1.00 97.25 91 LYS A CA 1
ATOM 670 C C . LYS A 1 91 ? 2.534 -5.029 -15.581 1.00 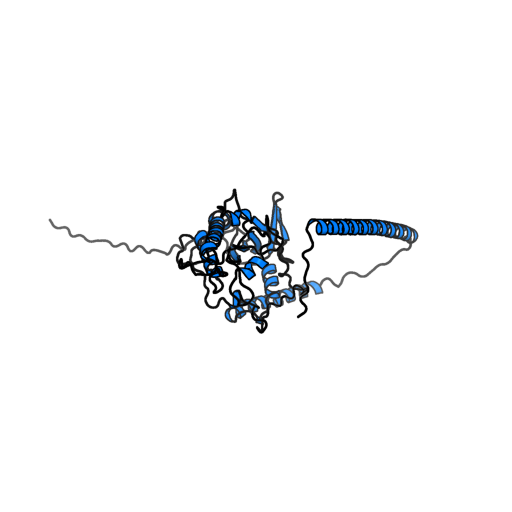97.25 91 LYS A C 1
ATOM 672 O O . LYS A 1 91 ? 1.380 -5.148 -15.183 1.00 97.25 91 LYS A O 1
ATOM 677 N N . HIS A 1 92 ? 3.513 -5.845 -15.194 1.00 98.06 92 HIS A N 1
ATOM 678 C CA . HIS A 1 92 ? 3.334 -6.932 -14.231 1.00 98.06 92 HIS A CA 1
ATOM 679 C C . HIS A 1 92 ? 2.985 -6.420 -12.825 1.00 98.06 92 HIS A C 1
ATOM 681 O O . HIS A 1 92 ? 2.043 -6.893 -12.197 1.00 98.06 92 HIS A O 1
ATOM 687 N N . GLY A 1 93 ? 3.699 -5.400 -12.342 1.00 98.38 93 GLY A N 1
ATOM 688 C CA . GLY A 1 93 ? 3.433 -4.763 -11.054 1.00 98.38 93 GLY A CA 1
ATOM 689 C C . GLY A 1 93 ? 2.035 -4.155 -10.976 1.00 98.38 93 GLY A C 1
ATOM 690 O O . GLY A 1 93 ? 1.387 -4.277 -9.940 1.00 98.38 93 GLY A O 1
ATOM 691 N N . PHE A 1 94 ? 1.551 -3.569 -12.075 1.00 98.56 94 PHE A N 1
ATOM 692 C CA . PHE A 1 94 ? 0.169 -3.107 -12.199 1.00 98.56 94 PHE A CA 1
ATOM 693 C C . PHE A 1 94 ? -0.819 -4.264 -11.998 1.00 98.56 94 PHE A C 1
ATOM 695 O O . PHE A 1 94 ? -1.696 -4.178 -11.144 1.00 98.56 94 PHE A O 1
ATOM 702 N N . GLN A 1 95 ? -0.648 -5.371 -12.726 1.00 98.56 95 GLN A N 1
ATOM 703 C CA . GLN A 1 95 ? -1.544 -6.531 -12.637 1.00 98.56 95 GLN A CA 1
ATOM 704 C C . GLN A 1 95 ? -1.580 -7.141 -11.230 1.00 98.56 95 GLN A C 1
ATOM 706 O O . GLN A 1 95 ? -2.655 -7.439 -10.717 1.00 98.56 95 GLN A O 1
ATOM 711 N N . VAL A 1 96 ? -0.426 -7.291 -10.574 1.00 98.56 96 VAL A N 1
ATOM 712 C CA . VAL A 1 96 ? -0.351 -7.826 -9.203 1.00 98.56 96 VAL A CA 1
ATOM 713 C C . VAL A 1 96 ? -1.118 -6.939 -8.215 1.00 98.56 96 VAL A C 1
ATOM 715 O O . VAL A 1 96 ? -1.872 -7.439 -7.382 1.00 98.56 96 VAL A O 1
ATOM 718 N N . VAL A 1 97 ? -0.971 -5.616 -8.316 1.00 98.75 97 VAL A N 1
ATOM 719 C CA . VAL A 1 97 ? -1.680 -4.671 -7.437 1.00 98.75 97 VAL A CA 1
ATOM 720 C C . VAL A 1 97 ? -3.179 -4.632 -7.745 1.00 98.75 97 VAL A C 1
ATOM 722 O O . VAL A 1 97 ? -3.991 -4.542 -6.825 1.00 98.75 97 VAL A O 1
ATOM 725 N N . GLN A 1 98 ? -3.564 -4.754 -9.016 1.00 98.62 98 GLN A N 1
ATOM 726 C CA . GLN A 1 98 ? -4.967 -4.871 -9.409 1.00 98.62 98 GLN A CA 1
ATOM 727 C C . GLN A 1 98 ? -5.631 -6.090 -8.755 1.00 98.62 98 GLN A C 1
ATOM 729 O O . GLN A 1 98 ? -6.698 -5.954 -8.161 1.00 98.62 98 GLN A O 1
ATOM 734 N N . ARG A 1 99 ? -4.965 -7.251 -8.763 1.00 98.56 99 ARG A N 1
ATOM 735 C CA . ARG A 1 99 ? -5.449 -8.471 -8.093 1.00 98.56 99 ARG A CA 1
ATOM 736 C C . ARG A 1 99 ? -5.575 -8.303 -6.576 1.00 98.56 99 ARG A C 1
ATOM 738 O O . ARG A 1 99 ? -6.489 -8.858 -5.973 1.00 98.56 99 ARG A O 1
ATOM 745 N N . MET A 1 100 ? -4.709 -7.498 -5.953 1.00 98.56 100 MET A N 1
ATOM 746 C CA . MET A 1 100 ? -4.868 -7.113 -4.543 1.00 98.56 100 MET A CA 1
ATOM 747 C C . MET A 1 100 ? -6.151 -6.300 -4.321 1.00 98.56 100 MET A C 1
ATOM 749 O O . MET A 1 100 ? -6.883 -6.558 -3.369 1.00 98.56 100 MET A O 1
ATOM 753 N N . GLY A 1 101 ? -6.460 -5.360 -5.220 1.00 97.19 101 GLY A N 1
ATOM 754 C CA . GLY A 1 101 ? -7.721 -4.613 -5.201 1.00 97.19 101 GLY A CA 1
ATOM 755 C C . GLY A 1 101 ? -8.948 -5.513 -5.349 1.00 97.19 101 GLY A C 1
ATOM 756 O O . GLY A 1 101 ? -9.907 -5.371 -4.594 1.00 97.19 101 GLY A O 1
ATOM 757 N N . GLU A 1 102 ? -8.897 -6.482 -6.266 1.00 97.12 102 GLU A N 1
ATOM 758 C CA . GLU A 1 102 ? -9.953 -7.491 -6.447 1.00 97.12 102 GLU A CA 1
ATOM 759 C C . GLU A 1 102 ? -10.165 -8.323 -5.177 1.00 97.12 102 GLU A C 1
ATOM 761 O O . GLU A 1 102 ? -11.298 -8.487 -4.734 1.00 97.12 102 GLU A O 1
ATOM 766 N N . TYR A 1 103 ? -9.087 -8.777 -4.532 1.00 97.50 103 TYR A N 1
ATOM 767 C CA . TYR A 1 103 ? -9.188 -9.532 -3.282 1.00 97.50 103 TYR A CA 1
ATOM 768 C C . TYR A 1 103 ? -9.812 -8.706 -2.151 1.00 97.50 103 TYR A C 1
ATOM 770 O O . TYR A 1 103 ? -10.677 -9.189 -1.419 1.00 97.50 103 TYR A O 1
ATOM 778 N N . PHE A 1 104 ? -9.408 -7.438 -2.014 1.00 95.81 104 PHE A N 1
ATOM 779 C CA . PHE A 1 104 ? -10.004 -6.526 -1.035 1.00 95.81 104 PHE A CA 1
ATOM 780 C C . PHE A 1 104 ? -11.503 -6.364 -1.288 1.00 95.81 104 PHE A C 1
ATOM 782 O O . PHE A 1 104 ? -12.287 -6.367 -0.334 1.00 95.81 104 PHE A O 1
ATOM 789 N N . ARG A 1 105 ? -11.888 -6.273 -2.567 1.00 93.38 105 ARG A N 1
ATOM 790 C CA . ARG A 1 105 ? -13.279 -6.162 -2.992 1.00 93.38 105 ARG A CA 1
ATOM 791 C C . ARG A 1 105 ? -14.112 -7.373 -2.624 1.00 93.38 105 ARG A C 1
ATOM 793 O O . ARG A 1 105 ? -15.153 -7.237 -1.985 1.00 93.38 105 ARG A O 1
ATOM 800 N N . ASP A 1 106 ? -13.638 -8.537 -3.033 1.00 92.62 106 ASP A N 1
ATOM 801 C CA . ASP A 1 106 ? -14.433 -9.756 -3.014 1.00 92.62 106 ASP A CA 1
ATOM 802 C C . ASP A 1 106 ? -14.416 -10.442 -1.643 1.00 92.62 106 ASP A C 1
ATOM 804 O O . ASP A 1 106 ? -15.338 -11.196 -1.331 1.00 92.62 106 ASP A O 1
ATOM 808 N N . HIS A 1 107 ? -13.396 -10.185 -0.810 1.00 92.81 107 HIS A N 1
ATOM 809 C CA . HIS A 1 107 ? -13.149 -10.999 0.386 1.00 92.81 107 HIS A CA 1
ATOM 810 C C . HIS A 1 107 ? -12.905 -10.234 1.688 1.00 92.81 107 HIS A C 1
ATOM 812 O O . HIS A 1 107 ? -13.108 -10.819 2.750 1.00 92.81 107 HIS A O 1
ATOM 818 N N . LEU A 1 108 ? -12.481 -8.964 1.656 1.00 91.44 108 LEU A N 1
ATOM 819 C CA . LEU A 1 108 ? -12.219 -8.212 2.895 1.00 91.44 108 LEU A CA 1
ATOM 820 C C . LEU A 1 108 ? -13.313 -7.203 3.229 1.00 91.44 108 LEU A C 1
ATOM 822 O O . LEU A 1 108 ? -13.711 -7.106 4.386 1.00 91.44 108 LEU A O 1
ATOM 826 N N . TYR A 1 109 ? -13.798 -6.455 2.237 1.00 89.44 109 TYR A N 1
ATOM 827 C CA . TYR A 1 109 ? -14.646 -5.285 2.487 1.00 89.44 109 TYR A CA 1
ATOM 828 C C . TYR A 1 109 ? -15.927 -5.272 1.657 1.00 89.44 109 TYR A C 1
ATOM 830 O O . TYR A 1 109 ? -16.522 -4.217 1.465 1.00 89.44 109 TYR A O 1
ATOM 838 N N . GLN A 1 110 ? -16.392 -6.433 1.193 1.00 82.12 110 GLN A N 1
ATOM 839 C CA . GLN A 1 110 ? -17.589 -6.558 0.354 1.00 82.12 110 GLN A CA 1
ATOM 840 C C . GLN A 1 110 ? -18.806 -5.797 0.920 1.00 82.12 110 GLN A C 1
ATOM 842 O O . GLN A 1 110 ? -19.534 -5.138 0.180 1.00 82.12 110 GLN A O 1
ATOM 847 N N . GLU A 1 111 ? -19.001 -5.835 2.240 1.00 73.31 111 GLU A N 1
ATOM 848 C CA . GLU A 1 111 ? -20.094 -5.144 2.943 1.00 73.31 111 GLU A CA 1
ATOM 849 C C . GLU A 1 111 ? -19.982 -3.609 2.930 1.00 73.31 111 GLU A C 1
ATOM 851 O O . GLU A 1 111 ? -20.987 -2.917 3.074 1.00 73.31 111 GLU A O 1
ATOM 856 N N . PHE A 1 112 ? -18.771 -3.078 2.750 1.00 68.44 112 PHE A N 1
ATOM 857 C CA . PHE A 1 112 ? -18.462 -1.650 2.789 1.00 68.44 112 PHE A CA 1
ATOM 858 C C . PHE A 1 112 ? -18.391 -1.038 1.382 1.00 68.44 112 PHE A C 1
ATOM 860 O O . PHE A 1 112 ? -18.589 0.158 1.217 1.00 68.44 112 PHE A O 1
ATOM 867 N N . LEU A 1 113 ? -18.162 -1.851 0.348 1.00 68.62 113 LEU A N 1
ATOM 868 C CA . LEU A 1 113 ? -17.952 -1.396 -1.036 1.00 68.62 113 LEU A CA 1
ATOM 869 C C . LEU A 1 113 ? -19.241 -1.249 -1.854 1.00 68.62 113 LEU A C 1
ATOM 871 O O . LEU A 1 113 ? -19.204 -0.766 -2.984 1.00 68.62 113 LEU A O 1
ATOM 875 N N . ASN A 1 114 ? -20.390 -1.617 -1.278 1.00 61.28 114 ASN A N 1
ATOM 876 C CA . ASN A 1 114 ? -21.680 -1.122 -1.765 1.00 61.28 114 ASN A CA 1
ATOM 877 C C . ASN A 1 114 ? -21.836 0.392 -1.505 1.00 61.28 114 ASN A C 1
ATOM 879 O O . ASN A 1 114 ? -22.685 1.026 -2.137 1.00 61.28 114 ASN A O 1
ATOM 883 N N . ALA A 1 115 ? -21.016 0.974 -0.614 1.00 57.22 115 ALA A N 1
ATOM 884 C CA . ALA A 1 115 ? -20.877 2.415 -0.453 1.00 57.22 115 ALA A CA 1
ATOM 885 C C . ALA A 1 115 ? -20.098 3.008 -1.637 1.00 57.22 115 ALA A C 1
ATOM 887 O O . ALA A 1 115 ? -19.210 2.405 -2.234 1.00 57.22 115 ALA A O 1
ATOM 888 N N . THR A 1 116 ? -20.535 4.179 -2.059 1.00 67.88 116 THR A N 1
ATOM 889 C CA . THR A 1 116 ? -20.461 4.626 -3.448 1.00 67.88 116 THR A CA 1
ATOM 890 C C . THR A 1 116 ? -19.069 5.121 -3.845 1.00 67.88 116 THR A C 1
ATOM 892 O O . THR A 1 116 ? -18.309 5.604 -3.008 1.00 67.88 116 THR A O 1
ATOM 895 N N . CYS A 1 117 ? -18.758 5.134 -5.151 1.00 77.88 117 CYS A N 1
ATOM 896 C CA . CYS A 1 117 ? -17.532 5.739 -5.708 1.00 77.88 117 CYS A CA 1
ATOM 897 C C . CYS A 1 117 ? -17.211 7.141 -5.138 1.00 77.88 117 CYS A C 1
ATOM 899 O O . CYS A 1 117 ? -16.067 7.573 -5.178 1.00 77.88 117 CYS A O 1
ATOM 901 N N . LYS A 1 118 ? -18.232 7.865 -4.652 1.00 80.62 118 LYS A N 1
ATOM 902 C CA . LYS A 1 118 ? -18.156 9.232 -4.122 1.00 80.62 118 LYS A CA 1
ATOM 903 C C . LYS A 1 118 ? -17.618 9.321 -2.692 1.00 80.62 118 LYS A C 1
ATOM 905 O O . LYS A 1 118 ? -17.178 10.391 -2.290 1.00 80.62 118 LYS A O 1
ATOM 910 N N . GLU A 1 119 ? -17.691 8.237 -1.928 1.00 84.06 119 GLU A N 1
ATOM 911 C CA . GLU A 1 119 ? -17.248 8.182 -0.527 1.00 84.06 119 GLU A CA 1
ATOM 912 C C . GLU A 1 119 ? -15.813 7.662 -0.404 1.00 84.06 119 GLU A C 1
ATOM 914 O O . GLU A 1 119 ? -15.198 7.758 0.657 1.00 84.06 119 GLU A O 1
ATOM 919 N N . THR A 1 120 ? -15.256 7.157 -1.508 1.00 88.31 120 THR A N 1
ATOM 920 C CA . THR A 1 120 ? -13.846 6.795 -1.605 1.00 88.31 120 THR A CA 1
ATOM 921 C C . THR A 1 120 ? -13.056 7.934 -2.226 1.00 88.31 120 THR A C 1
ATOM 923 O O . THR A 1 120 ? -13.449 8.525 -3.227 1.00 88.31 120 THR A O 1
ATOM 926 N N . PHE A 1 121 ? -11.891 8.201 -1.656 1.00 90.69 121 PHE A N 1
ATOM 927 C CA . PHE A 1 121 ? -10.883 9.069 -2.238 1.00 90.69 121 PHE A CA 1
ATOM 928 C C . PHE A 1 121 ? -9.523 8.390 -2.119 1.00 90.69 121 PHE A C 1
ATOM 930 O O . PHE A 1 121 ? -9.285 7.590 -1.214 1.00 90.69 121 PHE A O 1
ATOM 937 N N . ALA A 1 122 ? -8.625 8.718 -3.039 1.00 93.62 122 ALA A N 1
ATOM 938 C CA . ALA A 1 122 ? -7.262 8.220 -3.031 1.00 93.62 122 ALA A CA 1
ATOM 939 C C . ALA A 1 122 ? -6.291 9.376 -3.233 1.00 93.62 122 ALA A C 1
ATOM 941 O O . ALA A 1 122 ? -6.565 10.311 -3.984 1.00 93.62 122 ALA A O 1
ATOM 942 N N . TYR A 1 123 ? -5.141 9.276 -2.579 1.00 95.12 123 TYR A N 1
ATOM 943 C CA . TYR A 1 123 ? -4.006 10.162 -2.779 1.00 95.12 123 TYR A CA 1
ATOM 944 C C . TYR A 1 123 ? -2.824 9.320 -3.231 1.00 95.12 123 TYR A C 1
ATOM 946 O O . TYR A 1 123 ? -2.619 8.216 -2.726 1.00 95.12 123 TYR A O 1
ATOM 954 N N . ALA A 1 124 ? -2.044 9.850 -4.160 1.00 94.50 124 ALA A N 1
ATOM 955 C CA . ALA A 1 124 ? -0.780 9.260 -4.564 1.00 94.50 124 ALA A CA 1
ATOM 956 C C . ALA A 1 124 ? 0.272 10.358 -4.683 1.00 94.50 124 ALA A C 1
ATOM 958 O O . ALA A 1 124 ? -0.058 11.532 -4.888 1.00 94.50 124 ALA A O 1
ATOM 959 N N . ASP A 1 125 ? 1.537 9.982 -4.542 1.00 91.06 125 ASP A N 1
ATOM 960 C CA . ASP A 1 125 ? 2.624 10.894 -4.858 1.00 91.06 125 ASP A CA 1
ATOM 961 C C . ASP A 1 125 ? 2.621 11.226 -6.360 1.00 91.06 125 ASP A C 1
ATOM 963 O O . ASP A 1 125 ? 2.125 10.454 -7.190 1.00 91.06 125 ASP A O 1
ATOM 967 N N . ASN A 1 126 ? 3.163 12.387 -6.725 1.00 90.75 126 ASN A N 1
ATOM 968 C CA . ASN A 1 126 ? 3.176 12.876 -8.100 1.00 90.75 126 ASN A CA 1
ATOM 969 C C . ASN A 1 126 ? 4.306 12.250 -8.932 1.00 90.75 126 ASN A C 1
ATOM 971 O O . ASN A 1 126 ? 5.059 12.931 -9.629 1.00 90.75 126 ASN A O 1
ATOM 975 N N . ASN A 1 127 ? 4.411 10.926 -8.876 1.00 91.56 127 ASN A N 1
ATOM 976 C CA . ASN A 1 127 ? 5.296 10.140 -9.713 1.00 91.56 127 ASN A CA 1
ATOM 977 C C . ASN A 1 127 ? 4.524 8.972 -10.349 1.00 91.56 127 ASN A C 1
ATOM 979 O O . ASN A 1 127 ? 3.479 8.536 -9.862 1.00 91.56 127 ASN A O 1
ATOM 983 N N . GLN A 1 128 ? 5.039 8.469 -11.473 1.00 95.25 128 GLN A N 1
ATOM 984 C CA . GLN A 1 128 ? 4.329 7.491 -12.302 1.00 95.25 128 GLN A CA 1
ATOM 985 C C . GLN A 1 128 ? 3.995 6.203 -11.541 1.00 95.25 128 GLN A C 1
ATOM 987 O O . GLN A 1 128 ? 2.876 5.705 -11.645 1.00 95.25 128 GLN A O 1
ATOM 992 N N . ARG A 1 129 ? 4.936 5.676 -10.750 1.00 96.56 129 ARG A N 1
ATOM 993 C CA . ARG A 1 129 ? 4.769 4.365 -10.112 1.00 96.56 129 ARG A CA 1
ATOM 994 C C . ARG A 1 129 ? 3.718 4.390 -9.007 1.00 96.56 129 ARG A C 1
ATOM 996 O O . ARG A 1 129 ? 2.964 3.426 -8.879 1.00 96.56 129 ARG A O 1
ATOM 1003 N N . ASP A 1 130 ? 3.641 5.477 -8.247 1.00 96.50 130 ASP A N 1
ATOM 1004 C CA . ASP A 1 130 ? 2.723 5.601 -7.119 1.00 96.50 130 ASP A CA 1
ATOM 1005 C C . ASP A 1 130 ? 1.312 5.901 -7.642 1.00 96.50 130 ASP A C 1
ATOM 1007 O O . ASP A 1 130 ? 0.353 5.237 -7.246 1.00 96.50 130 ASP A O 1
ATOM 1011 N N . ASN A 1 131 ? 1.201 6.798 -8.631 1.00 96.56 131 ASN A N 1
ATOM 1012 C CA . ASN A 1 131 ? -0.054 7.083 -9.323 1.00 96.56 131 ASN A CA 1
ATOM 1013 C C . ASN A 1 131 ? -0.637 5.824 -9.997 1.00 96.56 131 ASN A C 1
ATOM 1015 O O . ASN A 1 131 ? -1.781 5.449 -9.738 1.00 96.56 131 ASN A O 1
ATOM 1019 N N . LEU A 1 132 ? 0.160 5.105 -10.798 1.00 97.75 132 LEU A N 1
ATOM 1020 C CA . LEU A 1 132 ? -0.312 3.886 -11.462 1.00 97.75 132 LEU A CA 1
ATOM 1021 C C . LEU A 1 132 ? -0.589 2.737 -10.487 1.00 97.75 132 LEU A C 1
ATOM 1023 O O . LEU A 1 132 ? -1.485 1.944 -10.755 1.00 97.75 132 LEU A O 1
ATOM 1027 N N . THR A 1 133 ? 0.119 2.646 -9.355 1.00 98.56 133 THR A N 1
ATOM 1028 C CA . THR A 1 133 ? -0.217 1.668 -8.302 1.00 98.56 133 THR A CA 1
ATOM 1029 C C . THR A 1 133 ? -1.602 1.963 -7.737 1.00 98.56 133 THR A C 1
ATOM 1031 O O . THR A 1 133 ? -2.421 1.053 -7.625 1.00 98.56 133 THR A O 1
ATOM 1034 N N . ALA A 1 134 ? -1.881 3.225 -7.399 1.00 97.88 134 ALA A N 1
ATOM 1035 C CA . ALA A 1 134 ? -3.184 3.612 -6.874 1.00 97.88 134 ALA A CA 1
ATOM 1036 C C . ALA A 1 134 ? -4.297 3.348 -7.900 1.00 97.88 134 ALA A C 1
ATOM 1038 O O . ALA A 1 134 ? -5.317 2.764 -7.547 1.00 97.88 134 ALA A O 1
ATOM 1039 N N . ILE A 1 135 ? -4.075 3.680 -9.177 1.00 97.38 135 ILE A N 1
ATOM 1040 C CA . ILE A 1 135 ? -5.007 3.353 -10.268 1.00 97.38 135 ILE A CA 1
ATOM 1041 C C . ILE A 1 135 ? -5.223 1.838 -10.379 1.00 97.38 135 ILE A C 1
ATOM 1043 O O . ILE A 1 135 ? -6.367 1.398 -10.455 1.00 97.38 135 ILE A O 1
ATOM 1047 N N . ALA A 1 136 ? -4.156 1.033 -10.357 1.00 98.25 136 ALA A N 1
ATOM 1048 C CA . ALA A 1 136 ? -4.254 -0.422 -10.430 1.00 98.25 136 ALA A CA 1
ATOM 1049 C C . ALA A 1 136 ? -5.122 -0.975 -9.298 1.00 98.25 136 ALA A C 1
ATOM 1051 O O . ALA A 1 136 ? -6.091 -1.693 -9.550 1.00 98.25 136 ALA A O 1
ATOM 1052 N N . PHE A 1 137 ? -4.829 -0.575 -8.060 1.00 98.00 137 PHE A N 1
ATOM 1053 C CA . PHE A 1 137 ? -5.579 -1.007 -6.888 1.00 98.00 137 PHE A CA 1
ATOM 1054 C C . PHE A 1 137 ? -7.054 -0.603 -6.978 1.00 98.00 137 PHE A C 1
ATOM 1056 O O . PHE A 1 137 ? -7.928 -1.448 -6.806 1.00 98.00 137 PHE A O 1
ATOM 1063 N N . LEU A 1 138 ? -7.340 0.658 -7.318 1.00 95.56 138 LEU A N 1
ATOM 1064 C CA . LEU A 1 138 ? -8.706 1.163 -7.474 1.00 95.56 138 LEU A CA 1
ATOM 1065 C C . LEU A 1 138 ? -9.462 0.472 -8.610 1.00 95.56 138 LEU A C 1
ATOM 1067 O O . LEU A 1 138 ? -10.653 0.224 -8.472 1.00 95.56 138 LEU A O 1
ATOM 1071 N N . SER A 1 139 ? -8.791 0.115 -9.707 1.00 95.62 139 SER A N 1
ATOM 1072 C CA . SER A 1 139 ? -9.417 -0.610 -10.819 1.00 95.62 139 SER A CA 1
ATOM 1073 C C . SER A 1 139 ? -9.843 -2.029 -10.431 1.00 95.62 139 SER A C 1
ATOM 1075 O O . SER A 1 139 ? -10.876 -2.509 -10.897 1.00 95.62 139 SER A O 1
ATOM 1077 N N . GLY A 1 140 ? -9.088 -2.675 -9.536 1.00 95.31 140 GLY A N 1
ATOM 1078 C CA . GLY A 1 140 ? -9.477 -3.943 -8.928 1.00 95.31 140 GLY A CA 1
ATOM 1079 C C . GLY A 1 140 ? -10.563 -3.765 -7.867 1.00 95.31 140 GLY A C 1
ATOM 1080 O O . GLY A 1 140 ? -11.542 -4.504 -7.854 1.00 95.31 140 GLY A O 1
ATOM 1081 N N . LEU A 1 141 ? -10.434 -2.751 -7.010 1.00 94.19 141 LEU A N 1
ATOM 1082 C CA . LEU A 1 141 ? -11.358 -2.511 -5.901 1.00 94.19 141 LEU A CA 1
ATOM 1083 C C . LEU A 1 141 ? -12.744 -2.035 -6.372 1.00 94.19 141 LEU A C 1
ATOM 1085 O O . LEU A 1 141 ? -13.765 -2.485 -5.862 1.00 94.19 141 LEU A O 1
ATOM 1089 N N . TYR A 1 142 ? -12.779 -1.158 -7.377 1.00 92.81 142 TYR A N 1
ATOM 1090 C CA . TYR A 1 142 ? -13.967 -0.474 -7.886 1.00 92.81 142 TYR A CA 1
ATOM 1091 C C . TYR A 1 142 ? -14.002 -0.437 -9.428 1.00 92.81 142 TYR A C 1
ATOM 1093 O O . TYR A 1 142 ? -13.937 0.636 -10.037 1.00 92.81 142 TYR A O 1
ATOM 1101 N N . PRO A 1 143 ? -14.171 -1.587 -10.104 1.00 91.94 143 PRO A N 1
ATOM 1102 C CA . PRO A 1 143 ? -14.082 -1.673 -11.568 1.00 91.94 143 PRO A CA 1
ATOM 1103 C C . PRO A 1 143 ? -15.121 -0.815 -12.316 1.00 91.94 143 PRO A C 1
ATOM 1105 O O . PRO A 1 143 ? -14.914 -0.447 -13.473 1.00 91.94 143 PRO A O 1
ATOM 1108 N N . SER A 1 144 ? -16.243 -0.471 -11.675 1.00 89.94 144 SER A N 1
ATOM 1109 C CA . SER A 1 144 ? -17.283 0.398 -12.240 1.00 89.94 144 SER A CA 1
ATOM 1110 C C . SER A 1 144 ? -17.038 1.900 -12.029 1.00 89.94 144 SER A C 1
ATOM 1112 O O . SER A 1 144 ? -17.689 2.712 -12.685 1.00 89.94 144 SER A O 1
ATOM 1114 N N . CYS A 1 145 ? -16.118 2.295 -11.144 1.00 89.31 145 CYS A N 1
ATOM 1115 C CA . CYS A 1 145 ? -15.885 3.688 -10.755 1.00 89.31 145 CYS A CA 1
ATOM 1116 C C . CYS A 1 145 ? -14.765 4.331 -11.587 1.00 89.31 145 CYS A C 1
ATOM 1118 O O . CYS A 1 145 ? -13.693 4.632 -11.073 1.00 89.31 145 CYS A O 1
ATOM 1120 N N . LYS A 1 146 ? -15.004 4.567 -12.880 1.00 86.19 146 LYS A N 1
ATOM 1121 C CA . LYS A 1 146 ? -13.966 5.083 -13.799 1.00 86.19 146 LYS A CA 1
ATOM 1122 C C . LYS A 1 146 ? -13.435 6.477 -13.446 1.00 86.19 146 LYS A C 1
ATOM 1124 O O . LYS A 1 146 ? -12.292 6.782 -13.765 1.00 86.19 146 LYS A O 1
ATOM 1129 N N . ASP A 1 147 ? -14.252 7.295 -12.786 1.00 88.88 147 ASP A N 1
ATOM 1130 C CA . ASP A 1 147 ? -13.878 8.655 -12.379 1.00 88.88 147 ASP A CA 1
ATOM 1131 C C . ASP A 1 147 ? -13.120 8.687 -11.040 1.00 88.88 147 ASP A C 1
ATOM 1133 O O . ASP A 1 147 ? -12.616 9.735 -10.635 1.00 88.88 147 ASP A O 1
ATOM 1137 N N . LEU A 1 148 ? -13.033 7.549 -10.338 1.00 90.56 148 LEU A N 1
ATOM 1138 C CA . LEU A 1 148 ? -12.276 7.431 -9.098 1.00 90.56 148 LEU A CA 1
ATOM 1139 C C . LEU A 1 148 ? -10.791 7.267 -9.429 1.00 90.56 148 LEU A C 1
ATOM 1141 O O . LEU A 1 148 ? -10.282 6.164 -9.616 1.00 90.56 148 LEU A O 1
ATOM 1145 N N . VAL A 1 149 ? -10.104 8.400 -9.499 1.00 92.50 149 VAL A N 1
ATOM 1146 C CA . VAL A 1 149 ? -8.666 8.490 -9.760 1.00 92.50 149 VAL A CA 1
ATOM 1147 C C . VAL A 1 149 ? -7.948 9.112 -8.562 1.00 92.50 149 VAL A C 1
ATOM 1149 O O . VAL A 1 149 ? -8.542 9.920 -7.841 1.00 92.50 149 VAL A O 1
ATOM 1152 N N . PRO A 1 150 ? -6.677 8.756 -8.311 1.00 94.62 150 PRO A N 1
ATOM 1153 C CA . PRO A 1 150 ? -5.927 9.337 -7.209 1.00 94.62 150 PRO A CA 1
ATOM 1154 C C . PRO A 1 150 ? -5.659 10.828 -7.436 1.00 94.62 150 PRO A C 1
ATOM 1156 O O . PRO A 1 150 ? -5.316 11.280 -8.529 1.00 94.62 150 PRO A O 1
ATOM 1159 N N . ILE A 1 151 ? -5.761 11.598 -6.359 1.00 93.75 151 ILE A N 1
ATOM 1160 C CA . ILE A 1 151 ? -5.333 12.990 -6.305 1.00 93.75 151 ILE A CA 1
ATOM 1161 C C . ILE A 1 151 ? -3.808 13.002 -6.149 1.00 93.75 151 ILE A C 1
ATOM 1163 O O . ILE A 1 151 ? -3.284 12.440 -5.190 1.00 93.75 151 ILE A O 1
ATOM 1167 N N . THR A 1 152 ? -3.102 13.664 -7.068 1.00 90.31 152 THR A N 1
ATOM 1168 C CA . THR A 1 152 ? -1.629 13.818 -7.035 1.00 90.31 152 THR A CA 1
ATOM 1169 C C . THR A 1 152 ? -1.174 15.269 -6.884 1.00 90.31 152 THR A C 1
ATOM 1171 O O . THR A 1 152 ? -0.011 15.567 -6.618 1.00 90.31 152 THR A O 1
ATOM 1174 N N . LYS A 1 153 ? -2.087 16.227 -7.060 1.00 84.94 153 LYS A N 1
ATOM 1175 C CA . LYS A 1 153 ? -1.760 17.644 -6.926 1.00 84.94 153 LYS A CA 1
ATOM 1176 C C . LYS A 1 153 ? -1.572 17.986 -5.450 1.00 84.94 153 LYS A C 1
ATOM 1178 O O . LYS A 1 153 ? -2.448 17.698 -4.643 1.00 84.94 153 LYS A O 1
ATOM 1183 N N . GLN A 1 154 ? -0.465 18.661 -5.126 1.00 79.81 154 GLN A N 1
ATOM 1184 C CA . GLN A 1 154 ? -0.135 19.113 -3.763 1.00 79.81 154 GLN A CA 1
ATOM 1185 C C . GLN A 1 154 ? -0.007 17.972 -2.735 1.00 79.81 154 GLN A C 1
ATOM 1187 O O . GLN A 1 154 ? -0.080 18.217 -1.534 1.00 79.81 154 GLN A O 1
ATOM 1192 N N . THR A 1 155 ? 0.225 16.735 -3.184 1.00 80.56 155 THR A N 1
ATOM 1193 C CA . THR A 1 155 ? 0.424 15.581 -2.293 1.00 80.56 155 THR A CA 1
ATOM 1194 C C . THR A 1 155 ? 1.871 15.375 -1.868 1.00 80.56 155 THR A C 1
ATOM 1196 O O . THR A 1 155 ? 2.119 14.551 -0.997 1.00 80.56 155 THR A O 1
ATOM 1199 N N . GLN A 1 156 ? 2.812 16.155 -2.405 1.00 72.88 156 GLN A N 1
ATOM 1200 C CA . GLN A 1 156 ? 4.237 16.070 -2.074 1.00 72.88 156 GLN A CA 1
ATOM 1201 C C . GLN A 1 156 ? 4.479 16.080 -0.556 1.00 72.88 156 GLN A C 1
ATOM 1203 O O . GLN A 1 156 ? 5.196 15.242 -0.024 1.00 72.88 156 GLN A O 1
ATOM 1208 N N . LEU A 1 157 ? 3.788 16.960 0.175 1.00 71.69 157 LEU A N 1
ATOM 1209 C CA . LEU A 1 157 ? 3.906 17.051 1.634 1.00 71.69 157 LEU A CA 1
ATOM 1210 C C . LEU A 1 157 ? 3.314 15.849 2.389 1.00 71.69 157 LEU A C 1
ATOM 1212 O O . LEU A 1 157 ? 3.491 15.775 3.598 1.00 71.69 157 LEU A O 1
ATOM 1216 N N . LEU A 1 158 ? 2.591 14.936 1.736 1.00 74.38 158 LEU A N 1
ATOM 1217 C CA . LEU A 1 158 ? 2.098 13.698 2.349 1.00 74.38 158 LEU A CA 1
ATOM 1218 C C . LEU A 1 158 ? 3.112 12.554 2.233 1.00 74.38 158 LEU A C 1
ATOM 1220 O O . LEU A 1 158 ? 3.148 11.698 3.114 1.00 74.38 158 LEU A O 1
ATOM 1224 N N . PHE A 1 159 ? 3.920 12.538 1.168 1.00 79.75 159 PHE A N 1
ATOM 1225 C CA . PHE A 1 159 ? 4.777 11.400 0.813 1.00 79.75 159 PHE A CA 1
ATOM 1226 C C . PHE A 1 159 ? 6.274 11.722 0.891 1.00 79.75 159 PHE A C 1
ATOM 1228 O O . PHE A 1 159 ? 7.040 10.921 1.418 1.00 79.75 159 PHE A O 1
ATOM 1235 N N . GLU A 1 160 ? 6.686 12.911 0.455 1.00 71.00 160 GLU A N 1
ATOM 1236 C CA . GLU A 1 160 ? 8.081 13.370 0.430 1.00 71.00 16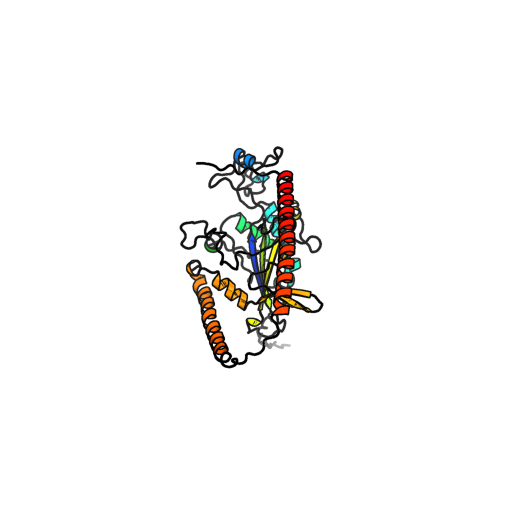0 GLU A CA 1
ATOM 1237 C C . GLU A 1 160 ? 8.439 14.193 1.679 1.00 71.00 160 GLU A C 1
ATOM 1239 O O . GLU A 1 160 ? 9.244 15.129 1.638 1.00 71.00 160 GLU A O 1
ATOM 1244 N N . GLN A 1 161 ? 7.844 13.874 2.833 1.00 61.94 161 GLN A N 1
ATOM 1245 C CA . GLN A 1 161 ? 8.344 14.449 4.076 1.00 61.94 161 GLN A CA 1
ATOM 1246 C C . GLN A 1 161 ? 9.756 13.896 4.302 1.00 61.94 161 GLN A C 1
ATOM 1248 O O . GLN A 1 161 ? 9.934 12.691 4.436 1.00 61.94 161 GLN A O 1
ATOM 1253 N N . GLY A 1 162 ? 10.764 14.770 4.321 1.00 55.66 162 GLY A N 1
ATOM 1254 C CA . GLY A 1 162 ? 12.125 14.447 4.754 1.00 55.66 162 GLY A CA 1
ATOM 1255 C C . GLY A 1 162 ? 13.135 13.965 3.715 1.00 55.66 162 GLY A C 1
ATOM 1256 O O . GLY A 1 162 ? 14.242 13.622 4.127 1.00 55.66 162 GLY A O 1
ATOM 1257 N N . GLU A 1 163 ? 12.823 13.983 2.415 1.00 57.97 163 GLU A N 1
ATOM 1258 C CA . GLU A 1 163 ? 13.877 13.928 1.383 1.00 57.97 163 GLU A CA 1
ATOM 1259 C C . GLU A 1 163 ? 14.710 15.216 1.349 1.00 57.97 163 GLU A C 1
ATOM 1261 O O . GLU A 1 163 ? 15.903 15.166 1.056 1.00 57.97 163 GLU A O 1
ATOM 1266 N N . ASP A 1 164 ? 14.113 16.356 1.712 1.00 57.38 164 ASP A N 1
ATOM 1267 C CA . ASP A 1 164 ? 14.832 17.613 1.890 1.00 57.38 164 ASP A CA 1
ATOM 1268 C C . ASP A 1 164 ? 15.417 17.696 3.317 1.00 57.38 164 ASP A C 1
ATOM 1270 O O . ASP A 1 164 ? 14.676 17.932 4.281 1.00 57.38 164 ASP A O 1
ATOM 1274 N N . PRO A 1 165 ? 16.745 17.539 3.493 1.00 57.09 165 PRO A N 1
ATOM 1275 C CA . PRO A 1 165 ? 17.387 17.637 4.801 1.00 57.09 165 PRO A CA 1
ATOM 1276 C C . PRO A 1 165 ? 17.347 19.062 5.378 1.00 57.09 165 PRO A C 1
ATOM 1278 O O . PRO A 1 165 ? 17.663 19.247 6.554 1.00 57.09 165 PRO A O 1
ATOM 1281 N N . THR A 1 166 ? 16.981 20.062 4.568 1.00 55.91 166 THR A N 1
ATOM 1282 C CA . THR A 1 166 ? 16.826 21.466 4.967 1.00 55.91 166 THR A CA 1
ATOM 1283 C C . THR A 1 166 ? 15.388 21.834 5.327 1.00 55.91 166 THR A C 1
ATOM 1285 O O . THR A 1 166 ? 15.157 22.918 5.869 1.00 55.91 166 THR A O 1
ATOM 1288 N N . ALA A 1 167 ? 14.424 20.935 5.095 1.00 62.69 167 ALA A N 1
ATOM 1289 C CA . ALA A 1 167 ? 13.048 21.161 5.502 1.00 62.69 167 ALA A CA 1
ATOM 1290 C C . ALA A 1 167 ? 12.973 21.362 7.021 1.00 62.69 167 ALA A C 1
ATOM 1292 O O . ALA A 1 167 ? 13.614 20.647 7.790 1.00 62.69 167 ALA A O 1
ATOM 1293 N N . ASN A 1 168 ? 12.105 22.275 7.474 1.00 63.25 168 ASN A N 1
ATOM 1294 C CA . ASN A 1 168 ? 11.805 22.477 8.904 1.00 63.25 168 ASN A CA 1
ATOM 1295 C C . ASN A 1 168 ? 11.315 21.197 9.608 1.00 63.25 168 ASN A C 1
ATOM 1297 O O . ASN A 1 168 ? 11.309 21.108 10.836 1.00 63.25 168 ASN A O 1
ATOM 1301 N N . CYS A 1 169 ? 10.906 20.212 8.814 1.00 63.88 169 CYS A N 1
ATOM 1302 C CA . CYS A 1 169 ? 10.396 18.921 9.224 1.00 63.88 169 CYS A CA 1
ATOM 1303 C C . CYS A 1 169 ? 11.202 17.803 8.575 1.00 63.88 169 CYS A C 1
ATOM 1305 O O . CYS A 1 169 ? 10.669 17.069 7.742 1.00 63.88 169 CYS A O 1
ATOM 1307 N N . PRO A 1 170 ? 12.490 17.664 8.932 1.00 57.88 170 PRO A N 1
ATOM 1308 C CA . PRO A 1 170 ? 13.281 16.581 8.394 1.00 57.88 170 PRO A CA 1
ATOM 1309 C C . PRO A 1 170 ? 12.712 15.270 8.943 1.00 57.88 170 PRO A C 1
ATOM 1311 O O . PRO A 1 170 ? 12.395 15.162 10.140 1.00 57.88 170 PRO A O 1
ATOM 1314 N N . VAL A 1 171 ? 12.619 14.247 8.091 1.00 57.28 171 VAL A N 1
ATOM 1315 C CA . VAL A 1 171 ? 12.511 12.869 8.571 1.00 57.28 171 VAL A CA 1
ATOM 1316 C C . VAL A 1 171 ? 13.857 12.567 9.182 1.00 57.28 171 VAL A C 1
ATOM 1318 O O . VAL A 1 171 ? 14.800 12.147 8.523 1.00 57.28 171 VAL A O 1
ATOM 1321 N N . CYS A 1 172 ? 13.989 12.882 10.467 1.00 48.19 172 CYS A N 1
ATOM 1322 C CA . CYS A 1 172 ? 15.114 12.422 11.243 1.00 48.19 172 CYS A CA 1
ATOM 1323 C C . CYS A 1 172 ? 15.113 10.897 11.142 1.00 48.19 172 CYS A C 1
ATOM 1325 O O . CYS A 1 172 ? 14.430 10.224 11.907 1.00 48.19 172 CYS A O 1
ATOM 1327 N N . SER A 1 173 ? 15.950 10.346 10.268 1.00 40.44 173 SER A N 1
ATOM 1328 C CA . SE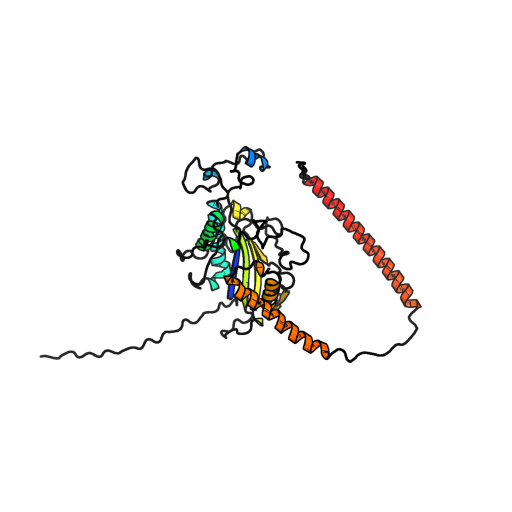R A 1 173 ? 16.376 8.952 10.280 1.00 40.44 173 SER A CA 1
ATOM 1329 C C . SER A 1 173 ? 17.283 8.692 11.489 1.00 40.44 173 SER A C 1
ATOM 1331 O O . SER A 1 173 ? 18.332 8.059 11.391 1.00 40.44 173 SER A O 1
ATOM 1333 N N . LYS A 1 174 ? 16.911 9.193 12.671 1.00 40.03 174 LYS A N 1
ATOM 1334 C CA . LYS A 1 174 ? 17.424 8.653 13.919 1.00 40.03 174 LYS A CA 1
ATOM 1335 C C . LYS A 1 174 ? 16.553 7.452 14.232 1.00 40.03 174 LYS A C 1
ATOM 1337 O O . LYS A 1 174 ? 15.640 7.541 15.047 1.00 40.03 174 LYS A O 1
ATOM 1342 N N . ALA A 1 175 ? 16.899 6.322 13.618 1.00 32.81 175 ALA A N 1
ATOM 1343 C CA . ALA A 1 175 ? 16.546 4.973 14.062 1.00 32.81 175 ALA A CA 1
ATOM 1344 C C . ALA A 1 175 ? 17.124 4.695 15.475 1.00 32.81 175 ALA A C 1
ATOM 1346 O O . ALA A 1 175 ? 17.931 3.797 15.692 1.00 32.81 175 ALA A O 1
ATOM 1347 N N . GLY A 1 176 ? 16.780 5.553 16.434 1.00 32.44 176 GLY A N 1
ATOM 1348 C CA . GLY A 1 176 ? 17.414 5.697 17.740 1.00 32.44 176 GLY A CA 1
ATOM 1349 C C . GLY A 1 176 ? 16.774 6.762 18.640 1.00 32.44 176 GLY A C 1
ATOM 1350 O O . GLY A 1 176 ? 17.275 6.992 19.741 1.00 32.44 176 GLY A O 1
ATOM 1351 N N . ALA A 1 177 ? 15.675 7.412 18.233 1.00 35.91 177 ALA A N 1
ATOM 1352 C CA . ALA A 1 177 ? 14.858 8.183 19.165 1.00 35.91 177 ALA A CA 1
ATOM 1353 C C . ALA A 1 177 ? 14.054 7.209 20.046 1.00 35.91 177 ALA A C 1
ATOM 1355 O O . ALA A 1 177 ? 13.103 6.578 19.600 1.00 35.91 177 ALA A O 1
ATOM 1356 N N . LYS A 1 178 ? 14.449 7.073 21.316 1.00 38.16 178 LYS A N 1
ATOM 1357 C CA . LYS A 1 178 ? 13.860 6.141 22.299 1.00 38.16 178 LYS A CA 1
ATOM 1358 C C . LYS A 1 178 ? 12.368 6.375 22.628 1.00 38.16 178 LYS A C 1
ATOM 1360 O O . LYS A 1 178 ? 11.836 5.640 23.448 1.00 38.16 178 LYS A O 1
ATOM 1365 N N . ASN A 1 179 ? 11.709 7.362 22.014 1.00 40.53 179 ASN A N 1
ATOM 1366 C CA . ASN A 1 179 ? 10.397 7.875 22.430 1.00 40.53 179 ASN A CA 1
ATOM 1367 C C . ASN A 1 179 ? 9.387 8.048 21.275 1.00 40.53 179 ASN A C 1
ATOM 1369 O O . ASN A 1 179 ? 8.483 8.871 21.388 1.00 40.53 179 ASN A O 1
ATOM 1373 N N . GLU A 1 180 ? 9.518 7.323 20.163 1.00 48.78 180 GLU A N 1
ATOM 1374 C CA . GLU A 1 180 ? 8.464 7.286 19.135 1.00 48.78 180 GLU A CA 1
ATOM 1375 C C . GLU A 1 180 ? 7.677 5.976 19.273 1.00 48.78 180 GLU A C 1
ATOM 1377 O O . GLU A 1 180 ? 8.074 4.940 18.750 1.00 48.78 180 GLU A O 1
ATOM 1382 N N . GLU A 1 181 ? 6.574 6.008 20.027 1.00 47.66 181 GLU A N 1
ATOM 1383 C CA . GLU A 1 181 ? 5.735 4.834 20.341 1.00 47.66 181 GLU A CA 1
ATOM 1384 C C . GLU A 1 181 ? 5.123 4.172 19.082 1.00 47.66 181 GLU A C 1
ATOM 1386 O O . GLU A 1 181 ? 4.816 2.984 19.100 1.00 47.66 181 GLU A O 1
ATOM 1391 N N . LEU A 1 182 ? 5.021 4.899 17.961 1.00 50.22 182 LEU A N 1
ATOM 1392 C CA . LEU A 1 182 ? 4.569 4.386 16.656 1.00 50.22 182 LEU A CA 1
ATOM 1393 C C . LEU A 1 182 ? 5.703 3.908 15.729 1.00 50.22 182 LEU A C 1
ATOM 1395 O O . LEU A 1 182 ? 5.427 3.220 14.750 1.00 50.22 182 LEU A O 1
ATOM 1399 N N . ALA A 1 183 ? 6.973 4.205 16.027 1.00 55.06 183 ALA A N 1
ATOM 1400 C CA . ALA A 1 183 ? 8.115 3.831 15.178 1.00 55.06 183 ALA A CA 1
ATOM 1401 C C . ALA A 1 183 ? 8.509 2.340 15.277 1.00 55.06 183 ALA A C 1
ATOM 1403 O O . ALA A 1 183 ? 9.497 1.913 14.682 1.00 55.06 183 ALA A O 1
ATOM 1404 N N . TRP A 1 184 ? 7.737 1.541 16.019 1.00 68.56 184 TRP A N 1
ATOM 1405 C CA . TRP A 1 184 ? 8.014 0.131 16.302 1.00 68.56 184 TRP A CA 1
ATOM 1406 C C . TRP A 1 184 ? 6.855 -0.787 15.906 1.00 68.56 184 TRP A C 1
ATOM 1408 O O . TRP A 1 184 ? 6.619 -1.796 16.567 1.00 68.56 184 TRP A O 1
ATOM 1418 N N . LEU A 1 185 ? 6.109 -0.454 14.849 1.00 88.19 185 LEU A N 1
ATOM 1419 C CA . LEU A 1 185 ? 5.175 -1.416 14.265 1.00 88.19 185 LEU A CA 1
ATOM 1420 C C . LEU A 1 185 ? 5.960 -2.631 13.759 1.00 88.19 185 LEU A C 1
ATOM 1422 O O . LEU A 1 185 ? 6.956 -2.489 13.049 1.00 88.19 185 LEU A O 1
ATOM 1426 N N . GLN A 1 186 ? 5.509 -3.823 14.142 1.00 90.06 186 GLN A N 1
ATOM 1427 C CA . GLN A 1 186 ? 6.139 -5.077 13.755 1.00 90.06 186 GLN A CA 1
ATOM 1428 C C . GLN A 1 186 ? 5.153 -5.955 12.994 1.00 90.06 186 GLN A C 1
ATOM 1430 O O . GLN A 1 186 ? 4.005 -6.123 13.400 1.00 90.06 186 GLN A O 1
ATOM 1435 N N . TRP A 1 187 ? 5.624 -6.526 11.892 1.00 93.00 187 TRP A N 1
ATOM 1436 C CA . TRP A 1 187 ? 4.926 -7.515 11.091 1.00 93.00 187 TRP A CA 1
ATOM 1437 C C . TRP A 1 187 ? 5.924 -8.536 10.552 1.00 93.00 187 TRP A C 1
ATOM 1439 O O . TRP A 1 187 ? 7.110 -8.251 10.351 1.00 93.00 187 TRP A O 1
ATOM 1449 N N . TYR A 1 188 ? 5.417 -9.728 10.282 1.00 94.06 188 TYR A N 1
ATOM 1450 C CA . TYR A 1 188 ? 6.136 -10.792 9.608 1.00 94.06 188 TYR A CA 1
ATOM 1451 C C . TYR A 1 188 ? 5.188 -11.384 8.583 1.00 94.06 188 TYR A C 1
ATOM 1453 O O . TYR A 1 188 ? 4.090 -11.761 8.968 1.00 94.06 188 TYR A O 1
ATOM 1461 N N . THR A 1 189 ? 5.591 -11.413 7.314 1.00 94.94 189 THR A N 1
ATOM 1462 C CA . THR A 1 189 ? 4.763 -11.972 6.243 1.00 94.94 189 THR A CA 1
ATOM 1463 C C . THR A 1 189 ? 5.449 -13.141 5.563 1.00 94.94 189 THR A C 1
ATOM 1465 O O . THR A 1 189 ? 6.683 -13.228 5.549 1.00 94.94 189 THR A O 1
ATOM 1468 N N . GLU A 1 190 ? 4.653 -14.052 5.015 1.00 91.62 190 GLU A N 1
ATOM 1469 C CA . GLU A 1 190 ? 5.148 -15.271 4.389 1.00 91.62 190 GLU A CA 1
ATOM 1470 C C . GLU A 1 190 ? 6.167 -14.976 3.275 1.00 91.62 190 GLU A C 1
ATOM 1472 O O . GLU A 1 190 ? 5.927 -14.211 2.340 1.00 91.62 190 GLU A O 1
ATOM 1477 N N . GLY A 1 191 ? 7.340 -15.606 3.380 1.00 93.19 191 GLY A N 1
ATOM 1478 C CA . GLY A 1 191 ? 8.411 -15.492 2.389 1.00 93.19 191 GLY A CA 1
ATOM 1479 C C . GLY A 1 191 ? 9.217 -14.188 2.436 1.00 93.19 191 GLY A C 1
ATOM 1480 O O . GLY A 1 191 ? 10.183 -14.062 1.682 1.00 93.19 191 GLY A O 1
ATOM 1481 N N . TRP A 1 192 ? 8.890 -13.248 3.327 1.00 95.25 192 TRP A N 1
ATOM 1482 C CA . TRP A 1 192 ? 9.575 -11.959 3.448 1.00 95.25 192 TRP A CA 1
ATOM 1483 C C . TRP A 1 192 ? 10.405 -11.839 4.729 1.00 95.25 192 TRP A C 1
ATOM 1485 O O . TRP A 1 192 ? 10.244 -12.588 5.696 1.00 95.25 192 TRP A O 1
ATOM 1495 N N . HIS A 1 193 ? 11.330 -10.874 4.751 1.00 93.31 193 HIS A N 1
ATOM 1496 C CA . HIS A 1 193 ? 12.019 -10.536 5.992 1.00 93.31 193 HIS A CA 1
ATOM 1497 C C . HIS A 1 193 ? 11.081 -9.782 6.953 1.00 93.31 193 HIS A C 1
ATOM 1499 O O . HIS A 1 193 ? 10.203 -9.040 6.503 1.00 93.31 193 HIS A O 1
ATOM 1505 N N . PRO A 1 194 ? 11.273 -9.922 8.280 1.00 91.94 194 PRO A N 1
ATOM 1506 C CA . PRO A 1 194 ? 10.504 -9.167 9.265 1.00 91.94 194 PRO A CA 1
ATOM 1507 C C . PRO A 1 194 ? 10.559 -7.658 9.007 1.00 91.94 194 PRO A C 1
ATOM 1509 O O . PRO A 1 194 ? 11.628 -7.119 8.713 1.00 91.94 194 PRO A O 1
ATOM 1512 N N . HIS A 1 195 ? 9.417 -6.987 9.172 1.00 90.06 195 HIS A N 1
ATOM 1513 C CA . HIS A 1 195 ? 9.268 -5.528 9.065 1.00 90.06 195 HIS A CA 1
ATOM 1514 C C . HIS A 1 195 ? 9.590 -4.950 7.678 1.00 90.06 195 HIS A C 1
ATOM 1516 O O . HIS A 1 195 ? 9.797 -3.746 7.533 1.00 90.06 195 HIS A O 1
ATOM 1522 N N . GLN A 1 196 ? 9.675 -5.792 6.646 1.00 90.19 196 GLN A N 1
ATOM 1523 C CA . GLN A 1 196 ? 9.982 -5.338 5.299 1.00 90.19 196 GLN A CA 1
ATOM 1524 C C . GLN A 1 196 ? 8.712 -4.780 4.632 1.00 90.19 196 GLN A C 1
ATOM 1526 O O . GLN A 1 196 ? 7.722 -5.505 4.523 1.00 90.19 196 GLN A O 1
ATOM 1531 N N . PRO A 1 197 ? 8.712 -3.523 4.148 1.00 92.06 197 PRO A N 1
ATOM 1532 C CA . PRO A 1 197 ? 7.656 -3.029 3.274 1.00 92.06 197 PRO A CA 1
ATOM 1533 C C . PRO A 1 197 ? 7.916 -3.555 1.858 1.00 92.06 197 PRO A C 1
ATOM 1535 O O . PRO A 1 197 ? 8.913 -3.194 1.228 1.00 92.06 197 PRO A O 1
ATOM 1538 N N . VAL A 1 198 ? 7.064 -4.432 1.339 1.00 95.75 198 VAL A N 1
ATOM 1539 C CA . VAL A 1 198 ? 7.292 -5.156 0.070 1.00 95.75 198 VAL A CA 1
ATOM 1540 C C . VAL A 1 198 ? 6.484 -4.524 -1.073 1.00 95.75 198 VAL A C 1
ATOM 1542 O O . VAL A 1 198 ? 5.599 -3.711 -0.809 1.00 95.75 198 VAL A O 1
ATOM 1545 N N . PRO A 1 199 ? 6.813 -4.769 -2.354 1.00 97.69 199 PRO A N 1
ATOM 1546 C CA . PRO A 1 199 ? 6.081 -4.147 -3.459 1.00 97.69 199 PRO A CA 1
ATOM 1547 C C . PRO A 1 199 ? 4.580 -4.460 -3.389 1.00 97.69 199 PRO A C 1
ATOM 1549 O O . PRO A 1 199 ? 4.204 -5.619 -3.251 1.00 97.69 199 PRO A O 1
ATOM 1552 N N . GLY A 1 200 ? 3.734 -3.432 -3.466 1.00 97.88 200 GLY A N 1
ATOM 1553 C CA . GLY A 1 200 ? 2.276 -3.569 -3.403 1.00 97.88 200 GLY A CA 1
ATOM 1554 C C . GLY A 1 200 ? 1.702 -3.907 -2.022 1.00 97.88 200 GLY A C 1
ATOM 1555 O O . GLY A 1 200 ? 0.493 -4.094 -1.917 1.00 97.88 200 GLY A O 1
ATOM 1556 N N . SER A 1 201 ? 2.519 -3.991 -0.961 1.00 98.06 201 SER A N 1
ATOM 1557 C CA . SER A 1 201 ? 2.004 -4.237 0.393 1.00 98.06 201 SER A CA 1
ATOM 1558 C C . SER A 1 201 ? 1.256 -3.038 0.960 1.00 98.06 201 SER A C 1
ATOM 1560 O O . SER A 1 201 ? 1.517 -1.891 0.584 1.00 98.06 201 SER A O 1
ATOM 1562 N N . MET A 1 202 ? 0.373 -3.305 1.914 1.00 98.25 202 MET A N 1
ATOM 1563 C CA . MET A 1 202 ? -0.572 -2.337 2.451 1.00 98.25 202 MET A CA 1
ATOM 1564 C C . MET A 1 202 ? -0.621 -2.406 3.973 1.00 98.25 202 MET A C 1
ATOM 1566 O O . MET A 1 202 ? -0.853 -3.469 4.542 1.00 98.25 202 MET A O 1
ATOM 1570 N N . LEU A 1 203 ? -0.448 -1.264 4.631 1.00 97.62 203 LEU A N 1
ATOM 1571 C CA . LEU A 1 203 ? -0.793 -1.085 6.035 1.00 97.62 203 LEU A CA 1
ATOM 1572 C C . LEU A 1 203 ? -2.244 -0.597 6.104 1.00 97.62 203 LEU A C 1
ATOM 1574 O O . LEU A 1 203 ? -2.566 0.473 5.588 1.00 97.62 203 LEU A O 1
ATOM 1578 N N . VAL A 1 204 ? -3.118 -1.395 6.706 1.00 97.62 204 VAL A N 1
ATOM 1579 C CA . VAL A 1 204 ? -4.566 -1.186 6.681 1.00 97.62 204 VAL A CA 1
ATOM 1580 C C . VAL A 1 204 ? -5.086 -0.908 8.082 1.00 97.62 204 VAL A C 1
ATOM 1582 O O . VAL A 1 204 ? -4.991 -1.759 8.965 1.00 97.62 204 VAL A O 1
ATOM 1585 N N . PHE A 1 205 ? -5.642 0.284 8.275 1.00 97.12 205 PHE A N 1
ATOM 1586 C CA . PHE A 1 205 ? -6.340 0.675 9.492 1.00 97.12 205 PHE A CA 1
ATOM 1587 C C . PHE A 1 205 ? -7.831 0.452 9.293 1.00 97.12 205 PHE A C 1
ATOM 1589 O O . PHE A 1 205 ? -8.417 0.977 8.348 1.00 97.12 205 PHE A O 1
ATOM 1596 N N . GLU A 1 206 ? -8.446 -0.269 10.215 1.00 95.44 206 GLU A N 1
ATOM 1597 C CA . GLU A 1 206 ? -9.886 -0.473 10.254 1.00 95.44 206 GLU A CA 1
ATOM 1598 C C . GLU A 1 206 ? -10.445 0.155 11.525 1.00 95.44 206 GLU A C 1
ATOM 1600 O O . GLU A 1 206 ? -10.038 -0.204 12.632 1.00 95.44 206 GLU A O 1
ATOM 1605 N N . LEU A 1 207 ? -11.388 1.081 11.374 1.00 94.50 207 LEU A N 1
ATOM 1606 C CA . LEU A 1 207 ? -12.177 1.613 12.476 1.00 94.50 207 LEU A CA 1
ATOM 1607 C C . LEU A 1 207 ? -13.439 0.772 12.626 1.00 94.50 207 LEU A C 1
ATOM 1609 O O . LEU A 1 207 ? -14.243 0.687 11.701 1.00 94.50 207 LEU A O 1
ATOM 1613 N N . HIS A 1 208 ? -13.636 0.210 13.808 1.00 92.56 208 HIS A N 1
ATOM 1614 C CA . HIS A 1 208 ? -14.785 -0.615 14.155 1.00 92.56 208 HIS A CA 1
ATOM 1615 C C . HIS A 1 208 ? -15.572 0.016 15.296 1.00 92.56 208 HIS A C 1
ATOM 1617 O O . HIS A 1 208 ? -15.004 0.697 16.149 1.00 92.56 208 HIS A O 1
ATOM 1623 N N . SER A 1 209 ? -16.874 -0.247 15.341 1.00 89.75 209 SER A N 1
ATOM 1624 C CA . SER A 1 209 ? -17.721 0.004 16.502 1.00 89.75 209 SER A CA 1
ATOM 1625 C C . SER A 1 209 ? -18.000 -1.295 17.253 1.00 89.75 209 SER A C 1
ATOM 1627 O O . SER A 1 209 ? -18.234 -2.339 16.651 1.00 89.75 209 SER A O 1
ATOM 1629 N N . ALA A 1 210 ? -18.005 -1.225 18.582 1.00 79.06 210 ALA A N 1
ATOM 1630 C CA . ALA A 1 210 ? -18.408 -2.312 19.464 1.00 79.06 210 ALA A CA 1
ATOM 1631 C C . ALA A 1 210 ? -19.931 -2.545 19.473 1.00 79.06 210 ALA A C 1
ATOM 1633 O O . ALA A 1 210 ? -20.369 -3.613 19.894 1.00 79.06 210 ALA A O 1
ATOM 1634 N N . SER A 1 211 ? -20.729 -1.571 19.014 1.00 68.88 211 SER A N 1
ATOM 1635 C CA . SER A 1 211 ? -22.185 -1.684 18.906 1.00 68.88 211 SER A CA 1
ATOM 1636 C C . SER A 1 211 ? -22.613 -1.803 17.443 1.00 68.88 211 SER A C 1
ATOM 1638 O O . SER A 1 211 ? -22.298 -0.951 16.607 1.00 68.88 211 SER A O 1
ATOM 1640 N N . ILE A 1 212 ? -23.362 -2.867 17.153 1.00 62.38 212 ILE A N 1
ATOM 1641 C CA . ILE A 1 212 ? -24.002 -3.116 15.851 1.00 62.38 212 ILE A CA 1
ATOM 1642 C C . ILE A 1 212 ? -25.404 -2.469 15.815 1.00 62.38 212 ILE A C 1
ATOM 1644 O O . ILE A 1 212 ? -26.045 -2.440 14.773 1.00 62.38 212 ILE A O 1
ATOM 1648 N N . ALA A 1 213 ? -25.901 -1.936 16.940 1.00 54.00 213 ALA A N 1
ATOM 1649 C CA . ALA A 1 213 ? -27.254 -1.393 17.017 1.00 54.00 213 ALA A CA 1
ATOM 1650 C C . ALA A 1 213 ? -27.410 -0.117 16.171 1.00 54.00 213 ALA A C 1
ATOM 1652 O O . ALA A 1 213 ? -26.564 0.773 16.243 1.00 54.00 213 ALA A O 1
ATOM 1653 N N . ASP A 1 214 ? -28.537 -0.013 15.457 1.00 52.78 214 ASP A N 1
ATOM 1654 C CA . ASP A 1 214 ? -28.956 1.088 14.563 1.00 52.78 214 ASP A CA 1
ATOM 1655 C C . ASP A 1 214 ? -29.171 2.455 15.258 1.00 52.78 214 ASP A C 1
ATOM 1657 O O . ASP A 1 214 ? -29.833 3.348 14.729 1.00 52.78 214 ASP A O 1
ATOM 1661 N N . GLY A 1 215 ? -28.646 2.627 16.473 1.00 57.03 215 GLY A N 1
ATOM 1662 C CA . GLY A 1 215 ? -28.640 3.897 17.185 1.00 57.03 215 GLY A CA 1
ATOM 1663 C C . GLY A 1 215 ? -27.478 4.780 16.739 1.00 57.03 215 GLY A C 1
ATOM 1664 O O . GLY A 1 215 ? -26.403 4.294 16.393 1.00 57.03 215 GLY A O 1
ATOM 1665 N N . GLU A 1 216 ? -27.679 6.094 16.786 1.00 57.47 216 GLU A N 1
ATOM 1666 C CA . GLU A 1 216 ? -26.601 7.064 16.609 1.00 57.47 216 GLU A CA 1
ATOM 1667 C C . GLU A 1 216 ? -25.518 6.809 17.671 1.00 57.47 216 GLU A C 1
ATOM 1669 O O . GLU A 1 216 ? -25.737 6.991 18.871 1.00 57.47 216 GLU A O 1
ATOM 1674 N N . ILE A 1 217 ? -24.354 6.313 17.243 1.00 61.28 217 ILE A N 1
ATOM 1675 C CA . ILE A 1 217 ? -23.218 6.085 18.137 1.00 61.28 217 ILE A CA 1
ATOM 1676 C C . ILE A 1 217 ? -22.605 7.449 18.444 1.00 61.28 217 ILE A C 1
ATOM 1678 O O . ILE A 1 217 ? -21.819 7.982 17.664 1.00 61.28 217 ILE A O 1
ATOM 1682 N N . THR A 1 218 ? -22.970 8.020 19.588 1.00 63.31 218 THR A N 1
ATOM 1683 C CA . THR A 1 218 ? -22.463 9.328 20.030 1.00 63.31 218 THR A CA 1
ATOM 1684 C C . THR A 1 218 ? -21.234 9.227 20.934 1.00 63.31 218 THR A C 1
ATOM 1686 O O . THR A 1 218 ? -20.618 10.245 21.240 1.00 63.31 218 THR A O 1
ATOM 1689 N N . ASP A 1 219 ? -20.882 8.025 21.402 1.00 75.94 219 ASP A N 1
ATOM 1690 C CA . ASP A 1 219 ? -19.769 7.812 22.330 1.00 75.94 219 ASP A CA 1
ATOM 1691 C C . ASP A 1 219 ? -18.526 7.269 21.612 1.00 75.94 219 ASP A C 1
ATOM 1693 O O . ASP A 1 219 ? -18.499 6.126 21.148 1.00 75.94 219 ASP A O 1
ATOM 1697 N N . GLU A 1 220 ? -17.460 8.079 21.580 1.00 75.25 220 GLU A N 1
ATOM 1698 C CA . GLU A 1 220 ? -16.153 7.681 21.041 1.00 75.25 220 GLU A CA 1
ATOM 1699 C C . GLU A 1 220 ? -15.575 6.434 21.737 1.00 75.25 220 GLU A C 1
ATOM 1701 O O . GLU A 1 220 ? -14.764 5.719 21.145 1.00 75.25 220 GLU A O 1
ATOM 1706 N N . GLY A 1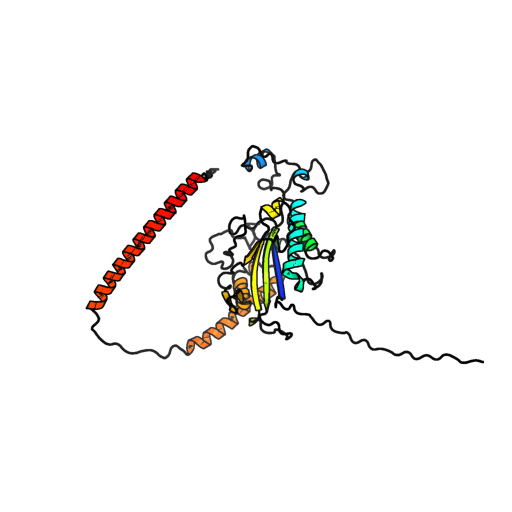 221 ? -15.990 6.155 22.980 1.00 79.31 221 GLY A N 1
ATOM 1707 C CA . GLY A 1 221 ? -15.586 4.978 23.750 1.00 79.31 221 GLY A CA 1
ATOM 1708 C C . GLY A 1 221 ? -16.037 3.646 23.149 1.00 79.31 221 GLY A C 1
ATOM 1709 O O . GLY A 1 221 ? -15.501 2.603 23.516 1.00 79.31 221 GLY A O 1
ATOM 1710 N N . GLN A 1 222 ? -16.975 3.669 22.199 1.00 85.12 222 GLN A N 1
ATOM 1711 C CA . GLN A 1 222 ? -17.457 2.471 21.512 1.00 85.12 222 GLN A CA 1
ATOM 1712 C C . GLN A 1 222 ? -16.640 2.122 20.266 1.00 85.12 222 GLN A C 1
ATOM 1714 O O . GLN A 1 222 ? -16.877 1.067 19.680 1.00 85.12 222 GLN A O 1
ATOM 1719 N N . PHE A 1 223 ? -15.691 2.965 19.846 1.00 92.69 223 PHE A N 1
ATOM 1720 C CA . PHE A 1 223 ? -14.858 2.680 18.681 1.00 92.69 223 PHE A CA 1
ATOM 1721 C C . PHE A 1 223 ? -13.490 2.120 19.056 1.00 92.69 223 PHE A C 1
ATOM 1723 O O . PHE A 1 223 ? -12.876 2.482 20.064 1.00 92.69 223 PHE A O 1
ATOM 1730 N N . TYR A 1 224 ? -12.967 1.272 18.181 1.00 94.38 224 TYR A N 1
ATOM 1731 C CA . TYR A 1 224 ? -11.617 0.744 18.277 1.00 94.38 224 TYR A CA 1
ATOM 1732 C C . TYR A 1 224 ? -11.006 0.562 16.889 1.00 94.38 224 TYR A C 1
ATOM 1734 O O . TYR A 1 224 ? -11.704 0.418 15.889 1.00 94.38 224 TYR A O 1
ATOM 1742 N N . VAL A 1 225 ? -9.680 0.595 16.840 1.00 96.12 225 VAL A N 1
ATOM 1743 C CA . VAL A 1 225 ? -8.881 0.440 15.630 1.00 96.12 225 VAL A CA 1
ATOM 1744 C C . VAL A 1 225 ? -8.259 -0.947 15.617 1.00 96.12 225 VAL A C 1
ATOM 1746 O O . VAL A 1 225 ? -7.699 -1.395 16.623 1.00 96.12 225 VAL A O 1
ATOM 1749 N N . LYS A 1 226 ? -8.319 -1.604 14.463 1.00 96.19 226 LYS A N 1
ATOM 1750 C CA . LYS A 1 226 ? -7.475 -2.752 14.132 1.00 96.19 226 LYS A CA 1
ATOM 1751 C C . LYS A 1 226 ? -6.481 -2.339 13.056 1.00 96.19 226 LYS A C 1
ATOM 1753 O O . LYS A 1 226 ? -6.806 -1.535 12.185 1.00 96.19 226 LYS A O 1
ATOM 1758 N N . LEU A 1 227 ? -5.269 -2.876 13.132 1.00 96.94 227 LEU A N 1
ATOM 1759 C CA . LEU A 1 227 ? -4.207 -2.594 12.174 1.00 96.94 227 LEU A CA 1
ATOM 1760 C C . LEU A 1 227 ? -3.698 -3.891 11.565 1.00 96.94 227 LEU A C 1
ATOM 1762 O O . LEU A 1 227 ? -3.344 -4.814 12.295 1.00 96.94 227 LEU A O 1
ATOM 1766 N N . TYR A 1 228 ? -3.626 -3.941 10.244 1.00 97.69 228 TYR A N 1
ATOM 1767 C CA . TYR A 1 228 ? -3.148 -5.099 9.501 1.00 97.69 228 TYR A CA 1
ATOM 1768 C C . TYR A 1 228 ? -2.037 -4.709 8.542 1.00 97.69 228 TYR A C 1
ATOM 1770 O O . TYR A 1 228 ? -2.026 -3.601 8.014 1.00 97.69 228 TYR A O 1
ATOM 1778 N N . PHE A 1 229 ? -1.132 -5.641 8.277 1.00 97.94 229 PHE A N 1
ATOM 1779 C CA . PHE A 1 229 ? -0.216 -5.560 7.153 1.00 97.94 229 PHE A CA 1
ATOM 1780 C C . PHE A 1 229 ? -0.591 -6.653 6.156 1.00 97.94 229 PHE A C 1
ATOM 1782 O O . PHE A 1 229 ? -0.649 -7.828 6.519 1.00 97.94 229 PHE A O 1
ATOM 1789 N N . VAL A 1 230 ? -0.897 -6.255 4.924 1.00 98.38 230 VAL A N 1
ATOM 1790 C CA . VAL A 1 230 ? -1.342 -7.150 3.854 1.00 98.38 230 VAL A CA 1
ATOM 1791 C C . VAL A 1 230 ? -0.296 -7.179 2.752 1.00 98.38 230 VAL A C 1
ATOM 1793 O O . VAL A 1 230 ? 0.114 -6.124 2.261 1.00 98.38 230 VAL A O 1
ATOM 1796 N N . ALA A 1 231 ? 0.152 -8.368 2.363 1.00 98.19 231 ALA A N 1
ATOM 1797 C CA . ALA A 1 231 ? 1.176 -8.535 1.342 1.00 98.19 231 ALA A CA 1
ATOM 1798 C C . ALA A 1 231 ? 1.005 -9.844 0.569 1.00 98.19 231 ALA A C 1
ATOM 1800 O O . ALA A 1 231 ? 0.751 -10.895 1.146 1.00 98.19 231 ALA A O 1
ATOM 1801 N N . ALA A 1 232 ? 1.220 -9.785 -0.744 1.00 98.06 232 ALA A N 1
ATOM 1802 C CA . ALA A 1 232 ? 1.394 -10.988 -1.543 1.00 98.06 232 ALA A CA 1
ATOM 1803 C C . ALA A 1 232 ? 2.766 -11.626 -1.249 1.00 98.06 232 ALA A C 1
ATOM 1805 O O . ALA A 1 232 ? 3.759 -10.923 -1.017 1.00 98.06 232 ALA A O 1
ATOM 1806 N N . SER A 1 233 ? 2.835 -12.955 -1.273 1.00 97.88 233 SER A N 1
ATOM 1807 C CA . SER A 1 233 ? 4.088 -13.699 -1.121 1.00 97.88 233 SER A CA 1
ATOM 1808 C C . SER A 1 233 ? 5.016 -13.478 -2.329 1.00 97.88 233 SER A C 1
ATOM 1810 O O . SER A 1 233 ? 4.557 -13.075 -3.405 1.00 97.88 233 SER A O 1
ATOM 1812 N N . PRO A 1 234 ? 6.329 -13.765 -2.226 1.00 97.88 234 PRO A N 1
ATOM 1813 C CA . PRO A 1 234 ? 7.227 -13.673 -3.376 1.00 97.88 234 PRO A CA 1
ATOM 1814 C C . PRO A 1 234 ? 6.774 -14.518 -4.576 1.00 97.88 234 PRO A C 1
ATOM 1816 O O . PRO A 1 234 ? 6.981 -14.095 -5.710 1.00 97.88 234 PRO A O 1
ATOM 1819 N N . GLY A 1 235 ? 6.160 -15.683 -4.330 1.00 98.06 235 GLY A N 1
ATOM 1820 C CA . GLY A 1 235 ? 5.597 -16.551 -5.371 1.00 98.06 235 GLY A CA 1
ATOM 1821 C C . GLY A 1 235 ? 4.400 -15.901 -6.058 1.00 98.06 235 GLY A C 1
ATOM 1822 O O . GLY A 1 235 ? 4.446 -15.681 -7.262 1.00 98.06 235 GLY A O 1
ATOM 1823 N N . GLN A 1 236 ? 3.414 -15.446 -5.276 1.00 98.31 236 GLN A N 1
ATOM 1824 C CA . GLN A 1 236 ? 2.232 -14.747 -5.797 1.00 98.31 236 GLN A CA 1
ATOM 1825 C C . GLN A 1 236 ? 2.611 -13.520 -6.635 1.00 98.31 236 GLN A C 1
ATOM 1827 O O . GLN A 1 236 ? 2.060 -13.302 -7.715 1.00 98.31 236 GLN A O 1
ATOM 1832 N N . ILE A 1 237 ? 3.591 -12.731 -6.170 1.00 98.31 237 ILE A N 1
ATOM 1833 C CA . ILE A 1 237 ? 4.107 -11.598 -6.943 1.00 98.31 237 ILE A CA 1
ATOM 1834 C C . ILE A 1 237 ? 4.813 -12.085 -8.201 1.00 98.31 237 ILE A C 1
ATOM 1836 O O . ILE A 1 237 ? 4.600 -11.496 -9.248 1.00 98.31 237 ILE A O 1
ATOM 1840 N N . ARG A 1 238 ? 5.679 -13.099 -8.131 1.00 97.31 238 ARG A N 1
ATOM 1841 C CA . ARG A 1 238 ? 6.451 -13.576 -9.288 1.00 97.31 238 ARG A CA 1
ATOM 1842 C C . ARG A 1 238 ? 5.550 -14.121 -10.393 1.00 97.31 238 ARG A C 1
ATOM 1844 O O . ARG A 1 238 ? 5.769 -13.781 -11.553 1.00 97.31 238 ARG A O 1
ATOM 1851 N N . ASP A 1 239 ? 4.569 -14.929 -10.020 1.00 98.12 239 ASP A N 1
ATOM 1852 C CA . ASP A 1 239 ? 3.739 -15.691 -10.951 1.00 98.12 239 ASP A CA 1
ATOM 1853 C C . ASP A 1 239 ? 2.490 -14.903 -11.388 1.00 98.12 239 ASP A C 1
ATOM 1855 O O . ASP A 1 239 ? 1.851 -15.239 -12.384 1.00 98.12 239 ASP A O 1
ATOM 1859 N N . GLY A 1 240 ? 2.193 -13.784 -10.713 1.00 97.25 240 GLY A N 1
ATOM 1860 C CA . GLY A 1 240 ? 1.030 -12.952 -11.021 1.00 97.25 240 GLY A CA 1
ATOM 1861 C C . GLY A 1 240 ? -0.280 -13.642 -10.646 1.00 97.25 240 GLY A C 1
ATOM 1862 O O . GLY A 1 240 ? -1.272 -13.513 -11.366 1.00 97.25 240 GLY A O 1
ATOM 1863 N N . ASP A 1 241 ? -0.266 -14.394 -9.546 1.00 98.06 241 ASP A N 1
ATOM 1864 C CA . ASP A 1 241 ? -1.361 -15.270 -9.141 1.00 98.06 241 ASP A CA 1
ATOM 1865 C C . ASP A 1 241 ? -2.661 -14.514 -8.873 1.00 98.06 241 ASP A C 1
ATOM 1867 O O . ASP A 1 241 ? -2.667 -13.429 -8.288 1.00 98.06 241 ASP A O 1
ATOM 1871 N N . GLN A 1 242 ? -3.796 -15.129 -9.221 1.00 97.69 242 GLN A N 1
ATOM 1872 C CA . GLN A 1 242 ? -5.096 -14.682 -8.722 1.00 97.69 242 GLN A CA 1
ATOM 1873 C C . GLN A 1 242 ? -5.164 -14.896 -7.212 1.00 97.69 242 GLN A C 1
ATOM 1875 O O . GLN A 1 242 ? -4.948 -16.004 -6.716 1.00 97.69 242 GLN A O 1
ATOM 1880 N N . LEU A 1 243 ? -5.512 -13.825 -6.506 1.00 98.06 243 LEU A N 1
ATOM 1881 C CA . LEU A 1 243 ? -5.752 -13.851 -5.075 1.00 98.06 243 LEU A CA 1
ATOM 1882 C C . LEU A 1 243 ? -7.208 -14.253 -4.812 1.00 98.06 243 LEU A C 1
ATOM 1884 O O . LEU A 1 243 ? -8.118 -13.758 -5.475 1.00 98.06 243 LEU A O 1
ATOM 1888 N N . SER A 1 244 ? -7.412 -15.176 -3.876 1.00 96.56 244 SER A N 1
ATOM 1889 C CA . SER A 1 244 ? -8.709 -15.798 -3.549 1.00 96.56 244 SER A CA 1
ATOM 1890 C C . SER A 1 244 ? -8.675 -16.372 -2.125 1.00 96.56 244 SER A C 1
ATOM 1892 O O . SER A 1 244 ? -7.603 -16.388 -1.529 1.00 96.56 244 SER A O 1
ATOM 1894 N N . PRO A 1 245 ? -9.779 -16.862 -1.539 1.00 96.12 245 PRO A N 1
ATOM 1895 C CA . PRO A 1 245 ? -9.745 -17.478 -0.212 1.00 96.12 245 PRO A CA 1
ATOM 1896 C C . PRO A 1 245 ? -8.850 -18.726 -0.146 1.00 96.12 245 PRO A C 1
ATOM 1898 O O . PRO A 1 245 ? -8.276 -19.014 0.901 1.00 96.12 245 PRO A O 1
ATOM 1901 N N . GLU A 1 246 ? -8.698 -19.447 -1.260 1.00 97.12 246 GLU A N 1
ATOM 1902 C CA . GLU A 1 246 ? -7.823 -20.619 -1.381 1.00 97.12 246 GLU A CA 1
ATOM 1903 C C . GLU A 1 246 ? -6.359 -20.247 -1.667 1.00 97.12 246 GLU A C 1
ATOM 1905 O O . GLU A 1 246 ? -5.458 -21.044 -1.408 1.00 97.12 246 GLU A O 1
ATOM 1910 N N . ASN A 1 247 ? -6.116 -19.038 -2.182 1.00 97.25 247 ASN A N 1
ATOM 1911 C CA . ASN A 1 247 ? -4.790 -18.458 -2.398 1.00 97.25 247 ASN A CA 1
ATOM 1912 C C . ASN A 1 247 ? -4.758 -16.995 -1.912 1.00 97.25 247 ASN A C 1
ATOM 1914 O O . ASN A 1 247 ? -4.693 -16.074 -2.737 1.00 97.25 247 ASN A O 1
ATOM 1918 N N . PRO A 1 248 ? -4.900 -16.746 -0.598 1.00 97.88 248 PRO A N 1
ATOM 1919 C CA . PRO A 1 248 ? -5.039 -15.391 -0.090 1.00 97.88 248 PRO A CA 1
ATOM 1920 C C . PRO A 1 248 ? -3.672 -14.701 -0.041 1.00 97.88 248 PRO A C 1
ATOM 1922 O O . PRO A 1 248 ? -2.648 -15.367 0.139 1.00 97.88 248 PRO A O 1
ATOM 1925 N N . PRO A 1 249 ? -3.613 -13.364 -0.159 1.00 98.00 249 PRO A N 1
ATOM 1926 C CA . PRO A 1 249 ? -2.439 -12.644 0.297 1.00 98.00 249 PRO A CA 1
ATOM 1927 C C . PRO A 1 249 ? -2.305 -12.832 1.810 1.00 98.00 249 PRO A C 1
ATOM 1929 O O . PRO A 1 249 ? -3.296 -13.013 2.525 1.00 98.00 249 PRO A O 1
ATOM 1932 N N . ASP A 1 250 ? -1.083 -12.731 2.313 1.00 97.50 250 ASP A N 1
ATOM 1933 C CA . ASP A 1 250 ? -0.868 -12.763 3.748 1.00 97.50 250 ASP A CA 1
ATOM 1934 C C . ASP A 1 250 ? -1.455 -11.496 4.381 1.00 97.50 250 ASP A C 1
ATOM 1936 O O . ASP A 1 250 ? -1.230 -10.384 3.897 1.00 97.50 250 ASP A O 1
ATOM 1940 N N . ARG A 1 251 ? -2.229 -11.661 5.454 1.00 96.94 251 ARG A N 1
ATOM 1941 C CA . ARG A 1 251 ? -2.876 -10.576 6.201 1.00 96.94 251 ARG A CA 1
ATOM 1942 C C . ARG A 1 251 ? -2.585 -10.781 7.673 1.00 96.94 251 ARG A C 1
ATOM 1944 O O . ARG A 1 251 ? -3.256 -11.553 8.355 1.00 96.94 251 ARG A O 1
ATOM 1951 N N . VAL A 1 252 ? -1.608 -10.036 8.172 1.00 95.88 252 VAL A N 1
ATOM 1952 C CA . VAL A 1 252 ? -1.126 -10.186 9.544 1.00 95.88 252 VAL A CA 1
ATOM 1953 C C . VAL A 1 252 ? -1.593 -9.043 10.424 1.00 95.88 252 VAL A C 1
ATOM 1955 O O . VAL A 1 252 ? -1.533 -7.875 10.041 1.00 95.88 252 VAL A O 1
ATOM 1958 N N . GLN A 1 253 ? -2.073 -9.381 11.621 1.00 95.69 253 GLN A N 1
ATOM 1959 C CA . GLN A 1 253 ? -2.422 -8.396 12.638 1.00 95.69 253 GLN A CA 1
ATOM 1960 C C . GLN A 1 253 ? -1.148 -7.690 13.115 1.00 95.69 253 GLN A C 1
ATOM 1962 O O . GLN A 1 253 ? -0.196 -8.330 13.557 1.00 95.69 253 GLN A O 1
ATOM 1967 N N . VAL A 1 254 ? -1.152 -6.363 13.062 1.00 95.19 254 VAL A N 1
ATOM 1968 C CA . VAL A 1 254 ? -0.089 -5.510 13.592 1.00 95.19 254 VAL A CA 1
ATOM 1969 C C . VAL A 1 254 ? -0.520 -4.977 14.952 1.00 95.19 254 VAL A C 1
ATOM 1971 O O . VAL A 1 254 ? -1.631 -4.470 15.121 1.00 95.19 254 VAL A O 1
ATOM 1974 N N . ILE A 1 255 ? 0.380 -5.084 15.927 1.00 94.06 255 ILE A N 1
ATOM 1975 C CA . ILE A 1 255 ? 0.194 -4.530 17.268 1.00 94.06 255 ILE A CA 1
ATOM 1976 C C . ILE A 1 255 ? 0.607 -3.061 17.248 1.00 94.06 255 ILE A C 1
ATOM 1978 O O . ILE A 1 255 ? 1.730 -2.740 16.860 1.00 94.06 255 ILE A O 1
ATOM 1982 N N . ILE A 1 256 ? -0.283 -2.177 17.696 1.00 92.38 256 ILE A N 1
ATOM 1983 C CA . ILE A 1 256 ? 0.036 -0.775 17.962 1.00 92.38 256 ILE A CA 1
ATOM 1984 C C . ILE A 1 256 ? 0.591 -0.701 19.391 1.00 92.38 256 ILE A C 1
ATOM 1986 O O . ILE A 1 256 ? -0.168 -0.940 20.340 1.00 92.38 256 ILE A O 1
ATOM 1990 N N . PRO A 1 257 ? 1.888 -0.396 19.582 1.00 90.06 257 PRO A N 1
ATOM 1991 C CA . PRO A 1 257 ? 2.480 -0.333 20.911 1.00 90.06 257 PRO A CA 1
ATOM 1992 C C . PRO A 1 257 ? 1.733 0.656 21.807 1.00 90.06 257 PRO A C 1
ATOM 1994 O O . PRO A 1 257 ? 1.267 1.699 21.349 1.00 90.06 257 PRO A O 1
ATOM 1997 N N . SER A 1 258 ? 1.602 0.310 23.088 1.00 88.12 258 SER A N 1
ATOM 1998 C CA . SER A 1 258 ? 0.883 1.119 24.085 1.00 88.12 258 SER A CA 1
ATOM 1999 C C . SER A 1 258 ? -0.607 1.361 23.777 1.00 88.12 258 SER A C 1
ATOM 2001 O O . SER A 1 258 ? -1.214 2.233 24.399 1.00 88.12 258 SER A O 1
ATOM 2003 N N . CYS A 1 259 ? -1.208 0.619 22.835 1.00 92.62 259 CYS A N 1
ATOM 2004 C CA . CYS A 1 259 ? -2.633 0.739 22.521 1.00 92.62 259 CYS A CA 1
ATOM 2005 C C . CYS A 1 259 ? -3.351 -0.593 22.294 1.00 92.62 259 CYS A C 1
ATOM 2007 O O . CYS A 1 259 ? -4.451 -0.777 22.803 1.00 92.62 259 CYS A O 1
ATOM 2009 N N . SER A 1 260 ? -2.776 -1.489 21.490 1.00 93.50 260 SER A N 1
ATOM 2010 C CA . SER A 1 260 ? -3.409 -2.763 21.152 1.00 93.50 260 SER A CA 1
ATOM 2011 C C . SER A 1 260 ? -3.446 -3.709 22.353 1.00 93.50 260 SER A C 1
ATOM 2013 O O . SER A 1 260 ? -2.412 -4.000 22.950 1.00 93.50 260 SER A O 1
ATOM 2015 N N . GLU A 1 261 ? -4.629 -4.238 22.643 1.00 93.44 261 GLU A N 1
ATOM 2016 C CA . GLU A 1 261 ? -4.903 -5.192 23.716 1.00 93.44 261 GLU A CA 1
ATOM 2017 C C . GLU A 1 261 ? -5.611 -6.428 23.147 1.00 93.44 261 GLU A C 1
ATOM 2019 O O . GLU A 1 261 ? -6.404 -6.323 22.207 1.00 93.44 261 GLU A O 1
ATOM 2024 N N . GLU A 1 262 ? -5.327 -7.604 23.713 1.00 92.69 262 GLU A N 1
ATOM 2025 C CA . GLU A 1 262 ? -6.100 -8.818 23.443 1.00 92.69 262 GLU A CA 1
ATOM 2026 C C . GLU A 1 262 ? -7.389 -8.796 24.268 1.00 92.69 262 GLU A C 1
ATOM 2028 O O . GLU A 1 262 ? -7.357 -8.821 25.498 1.00 92.69 262 GLU A O 1
ATOM 2033 N N . VAL A 1 263 ? -8.525 -8.791 23.582 1.00 89.56 263 VAL A N 1
ATOM 2034 C CA . VAL A 1 263 ? -9.860 -8.817 24.174 1.00 89.56 263 VAL A CA 1
ATOM 2035 C C . VAL A 1 263 ? -10.480 -10.185 23.916 1.00 89.56 263 VAL A C 1
ATOM 2037 O O . VAL A 1 263 ? -10.537 -10.638 22.773 1.00 89.56 263 VAL A O 1
ATOM 2040 N N . ASP A 1 264 ? -10.950 -10.847 24.971 1.00 87.06 264 ASP A N 1
ATOM 2041 C CA . ASP A 1 264 ? -11.745 -12.070 24.846 1.00 87.06 264 ASP A CA 1
ATOM 2042 C C . ASP A 1 264 ? -13.139 -11.703 24.324 1.00 87.06 264 ASP A C 1
ATOM 2044 O O . ASP A 1 264 ? -13.862 -10.917 24.941 1.00 87.06 264 ASP A O 1
ATOM 2048 N N . ILE A 1 265 ? -13.495 -12.239 23.159 1.00 84.31 265 ILE A N 1
ATOM 2049 C CA . ILE A 1 265 ? -14.789 -11.998 22.506 1.00 84.31 265 ILE A CA 1
ATOM 2050 C C . ILE A 1 265 ? -15.750 -13.183 22.682 1.00 84.31 265 ILE A C 1
ATOM 2052 O O . ILE A 1 265 ? -16.793 -13.242 22.031 1.00 84.31 265 ILE A O 1
ATOM 2056 N N . GLY A 1 266 ? -15.419 -14.112 23.582 1.00 83.81 266 GLY A N 1
ATOM 2057 C CA . GLY A 1 266 ? -16.176 -15.322 23.861 1.00 83.81 266 GLY A CA 1
ATOM 2058 C C . GLY A 1 266 ? -15.734 -16.513 23.011 1.00 83.81 266 GLY A C 1
ATOM 2059 O O . GLY A 1 266 ? -15.006 -16.390 22.028 1.00 83.81 266 GLY A O 1
ATOM 2060 N N . ASN A 1 267 ? -16.183 -17.711 23.398 1.00 81.88 267 ASN A N 1
ATOM 2061 C CA . ASN A 1 267 ? -15.880 -18.982 22.719 1.00 81.88 267 ASN A CA 1
ATOM 2062 C C . ASN A 1 267 ? -14.375 -19.288 22.570 1.00 81.88 267 ASN A C 1
ATOM 2064 O O . ASN A 1 267 ? -13.975 -20.023 21.669 1.00 81.88 267 ASN A O 1
ATOM 2068 N N . GLY A 1 268 ? -13.536 -18.727 23.449 1.00 82.19 268 GLY A N 1
ATOM 2069 C CA . GLY A 1 268 ? -12.079 -18.870 23.389 1.00 82.19 268 GLY A CA 1
ATOM 2070 C C . GLY A 1 268 ? -11.419 -18.084 22.252 1.00 82.19 268 GLY A C 1
ATOM 2071 O O . GLY A 1 268 ? -10.227 -18.269 22.004 1.00 82.19 268 GLY A O 1
ATOM 2072 N N . LEU A 1 269 ? -12.169 -17.221 21.562 1.00 82.31 269 LEU A N 1
ATOM 2073 C CA . LEU A 1 269 ? -11.648 -16.346 20.523 1.00 82.31 269 LEU A CA 1
ATOM 2074 C C . LEU A 1 269 ? -11.125 -15.055 21.150 1.00 82.31 269 LEU A C 1
ATOM 2076 O O . LEU A 1 269 ? -11.770 -14.433 21.994 1.00 82.31 269 LEU A O 1
ATOM 2080 N N . LYS A 1 270 ? -9.947 -14.638 20.692 1.00 88.06 270 LYS A N 1
ATOM 2081 C CA . LYS A 1 270 ? -9.327 -13.373 21.072 1.00 88.06 270 LYS A CA 1
ATOM 2082 C C . LYS A 1 270 ? -9.314 -12.431 19.887 1.00 88.06 270 LYS A C 1
ATOM 2084 O O . LYS A 1 270 ? -9.093 -12.856 18.755 1.00 88.06 270 LYS A O 1
ATOM 2089 N N . ASP A 1 271 ? -9.500 -11.154 20.169 1.00 89.06 271 ASP A N 1
ATOM 2090 C CA . ASP A 1 271 ? -9.442 -10.089 19.183 1.00 89.06 271 ASP A CA 1
ATOM 2091 C C . ASP A 1 271 ? -8.457 -9.015 19.635 1.00 89.06 271 ASP A C 1
ATOM 2093 O O . ASP A 1 271 ? -8.449 -8.629 20.801 1.00 89.06 271 ASP A O 1
ATOM 2097 N N . VAL A 1 272 ? -7.623 -8.523 18.725 1.00 93.44 272 VAL A N 1
ATOM 2098 C CA . VAL A 1 272 ? -6.630 -7.495 19.047 1.00 93.44 272 VAL A CA 1
ATOM 2099 C C . VAL A 1 272 ? -7.191 -6.136 18.665 1.00 93.44 272 VAL A C 1
ATOM 2101 O O . VAL A 1 272 ? -7.451 -5.865 17.492 1.00 93.44 272 VAL A O 1
ATOM 2104 N N . ARG A 1 273 ? -7.374 -5.263 19.657 1.00 94.25 273 ARG A N 1
ATOM 2105 C CA . ARG A 1 273 ? -8.061 -3.977 19.485 1.00 94.25 273 ARG A CA 1
ATOM 2106 C C . ARG A 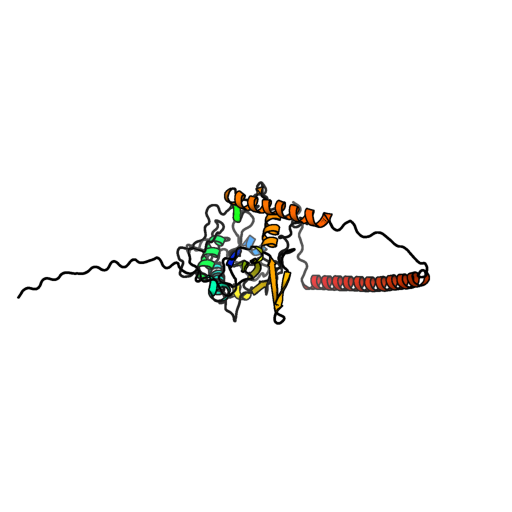1 273 ? -7.278 -2.853 20.135 1.00 94.25 273 ARG A C 1
ATOM 2108 O O . ARG A 1 273 ? -6.763 -3.013 21.230 1.00 94.25 273 ARG A O 1
ATOM 2115 N N . CYS A 1 274 ? -7.223 -1.703 19.479 1.00 95.25 274 CYS A N 1
ATOM 2116 C CA . CYS A 1 274 ? -6.680 -0.469 20.037 1.00 95.25 274 CYS A CA 1
ATOM 2117 C C . CYS A 1 274 ? -7.845 0.510 20.258 1.00 95.25 274 CYS A C 1
ATOM 2119 O O . CYS A 1 274 ? -8.430 0.963 19.273 1.00 95.25 274 CYS A O 1
ATOM 2121 N N . PRO A 1 275 ? -8.242 0.830 21.506 1.00 94.50 275 PRO A N 1
ATOM 2122 C CA . PRO A 1 275 ? -9.352 1.750 21.757 1.00 94.50 275 PRO A CA 1
ATOM 2123 C C . PRO A 1 275 ? -9.152 3.082 21.024 1.00 94.50 275 PRO A C 1
ATOM 2125 O O . PRO A 1 275 ? -8.071 3.671 21.085 1.00 94.50 275 PRO A O 1
ATOM 2128 N N . PHE A 1 276 ? -10.182 3.590 20.341 1.00 93.19 276 PHE A N 1
ATOM 2129 C CA . PHE A 1 276 ? -10.025 4.736 19.435 1.00 93.19 276 PHE A CA 1
ATOM 2130 C C . PHE A 1 276 ? -9.554 6.007 20.157 1.00 93.19 276 PHE A C 1
ATOM 2132 O O . PHE A 1 276 ? -8.715 6.752 19.649 1.00 93.19 276 PHE A O 1
ATOM 2139 N N . LYS A 1 277 ? -10.008 6.224 21.396 1.00 90.44 277 LYS A N 1
ATOM 2140 C CA . LYS A 1 277 ? -9.533 7.323 22.252 1.00 90.44 277 LYS A CA 1
ATOM 2141 C C . LYS A 1 277 ? -8.031 7.227 22.552 1.00 90.44 277 LYS A C 1
ATOM 2143 O O . LYS A 1 277 ? -7.320 8.238 22.511 1.00 90.44 277 LYS A O 1
ATOM 2148 N N . THR A 1 278 ? -7.540 6.020 22.828 1.00 91.25 278 THR A N 1
ATOM 2149 C CA . THR A 1 278 ? -6.112 5.750 23.047 1.00 91.25 278 THR A CA 1
ATOM 2150 C C . THR A 1 278 ? -5.328 5.958 21.753 1.00 91.25 278 THR A C 1
ATOM 2152 O O . THR A 1 278 ? -4.320 6.663 21.770 1.00 91.25 278 THR A O 1
ATOM 2155 N N . PHE A 1 279 ? -5.842 5.469 20.618 1.00 91.62 279 PHE A N 1
ATOM 2156 C CA . PHE A 1 279 ? -5.261 5.697 19.292 1.00 91.62 279 PHE A CA 1
ATOM 2157 C C . PHE A 1 279 ? -5.105 7.191 18.968 1.00 91.62 279 PHE A C 1
ATOM 2159 O O . PHE A 1 279 ? -4.005 7.641 18.651 1.00 91.62 279 PHE A O 1
ATOM 2166 N N . LYS A 1 280 ? -6.171 7.993 19.118 1.00 88.69 280 LYS A N 1
ATOM 2167 C CA . LYS A 1 280 ? -6.137 9.454 18.901 1.00 88.69 280 LYS A CA 1
ATOM 2168 C C . LYS A 1 280 ? -5.081 10.132 19.770 1.00 88.69 280 LYS A C 1
ATOM 2170 O O . LYS A 1 280 ? -4.336 10.987 19.293 1.00 88.69 280 LYS A O 1
ATOM 2175 N N . THR A 1 281 ? -4.998 9.729 21.037 1.00 86.50 281 THR A N 1
ATOM 2176 C CA . THR A 1 281 ? -4.010 10.262 21.982 1.00 86.50 281 THR A CA 1
ATOM 2177 C C . THR A 1 281 ? -2.583 9.919 21.546 1.00 86.50 281 THR A C 1
ATOM 2179 O O . THR A 1 281 ? -1.701 10.773 21.606 1.00 86.50 281 THR A O 1
ATOM 2182 N N . LEU A 1 282 ? -2.352 8.690 21.082 1.00 87.00 282 LEU A N 1
ATOM 2183 C CA . LEU A 1 282 ? -1.053 8.219 20.603 1.00 87.00 282 LEU A CA 1
ATOM 2184 C C . LEU A 1 282 ? -0.601 8.966 19.338 1.00 87.00 282 LEU A C 1
ATOM 2186 O O . LEU A 1 282 ? 0.515 9.486 19.282 1.00 87.00 282 LEU A O 1
ATOM 2190 N N . ILE A 1 283 ? -1.491 9.072 18.347 1.00 83.75 283 ILE A N 1
ATOM 2191 C CA . ILE A 1 283 ? -1.233 9.800 17.099 1.00 83.75 283 ILE A CA 1
ATOM 2192 C C . ILE A 1 283 ? -0.928 11.270 17.400 1.00 83.75 283 ILE A C 1
ATOM 2194 O O . ILE A 1 283 ? 0.091 11.784 16.949 1.00 83.75 283 ILE A O 1
ATOM 2198 N N . SER A 1 284 ? -1.731 11.925 18.246 1.00 81.19 284 SER A N 1
ATOM 2199 C CA . SER A 1 284 ? -1.505 13.322 18.645 1.00 81.19 284 SER A CA 1
ATOM 2200 C C . SER A 1 284 ? -0.129 13.556 19.274 1.00 81.19 284 SER A C 1
ATOM 2202 O O . SER A 1 284 ? 0.481 14.590 19.019 1.00 81.19 284 SER A O 1
ATOM 2204 N N . LYS A 1 285 ? 0.395 12.602 20.056 1.00 81.00 285 LYS A N 1
ATOM 2205 C CA . LYS A 1 285 ? 1.743 12.706 20.640 1.00 81.00 285 LYS A CA 1
ATOM 2206 C C . LYS A 1 285 ? 2.862 12.551 19.610 1.00 81.00 285 LYS A C 1
ATOM 2208 O O . LYS A 1 285 ? 3.951 13.071 19.829 1.00 81.00 285 LYS A O 1
ATOM 2213 N N . THR A 1 286 ? 2.607 11.815 18.531 1.00 77.38 286 THR A N 1
ATOM 2214 C CA . THR A 1 286 ? 3.607 11.510 17.497 1.00 77.38 286 THR A CA 1
ATOM 2215 C C . THR A 1 286 ? 3.649 12.592 16.415 1.00 77.38 286 THR A C 1
ATOM 2217 O O . THR A 1 286 ? 4.691 12.822 15.802 1.00 77.38 286 THR A O 1
ATOM 2220 N N . LEU A 1 287 ? 2.543 13.310 16.205 1.00 75.81 287 LEU A N 1
ATOM 2221 C CA . LEU A 1 287 ? 2.483 14.424 15.267 1.00 75.81 287 LEU A CA 1
ATOM 2222 C C . LEU A 1 287 ? 3.332 15.607 15.751 1.00 75.81 287 LEU A C 1
ATOM 2224 O O . LEU A 1 287 ? 3.062 16.241 16.772 1.00 75.81 287 LEU A O 1
ATOM 2228 N N . LYS A 1 288 ? 4.334 15.977 14.954 1.00 73.25 288 LYS A N 1
ATOM 2229 C CA . LYS A 1 288 ? 5.019 17.263 15.101 1.00 73.25 288 LYS A CA 1
ATOM 2230 C C . LYS A 1 288 ? 4.113 18.340 14.508 1.00 73.25 288 LYS A C 1
ATOM 2232 O O . LYS A 1 288 ? 4.044 18.454 13.292 1.00 73.25 288 LYS A O 1
ATOM 2237 N N . HIS A 1 289 ? 3.434 19.134 15.342 1.00 72.50 289 HIS A N 1
ATOM 2238 C CA . HIS A 1 289 ? 2.483 20.172 14.891 1.00 72.50 289 HIS A CA 1
ATOM 2239 C C . HIS A 1 289 ? 3.063 21.100 13.806 1.00 72.50 289 HIS A C 1
ATOM 2241 O O . HIS A 1 289 ? 2.373 21.458 12.858 1.00 72.50 289 HIS A O 1
ATOM 2247 N N . VAL A 1 290 ? 4.354 21.437 13.902 1.00 69.44 290 VAL A N 1
ATOM 2248 C CA . VAL A 1 290 ? 5.072 22.275 12.921 1.00 69.44 290 VAL A CA 1
ATOM 2249 C C . VAL A 1 290 ? 5.201 21.636 11.528 1.00 69.44 290 VAL A C 1
ATOM 2251 O O . VAL A 1 290 ? 5.489 22.339 10.566 1.00 69.44 290 VAL A O 1
ATOM 2254 N N . CYS A 1 291 ? 4.966 20.326 11.425 1.00 72.50 291 CYS A N 1
ATOM 2255 C CA . CYS A 1 291 ? 5.078 19.502 10.215 1.00 72.50 291 CYS A CA 1
ATOM 2256 C C . CYS A 1 291 ? 3.735 19.133 9.598 1.00 72.50 291 CYS A C 1
ATOM 2258 O O . CYS A 1 291 ? 3.668 18.380 8.627 1.00 72.50 291 CYS A O 1
ATOM 2260 N N . VAL A 1 292 ? 2.660 19.662 10.168 1.00 71.31 292 VAL A N 1
ATOM 2261 C CA . VAL A 1 292 ? 1.309 19.477 9.667 1.00 71.31 292 VAL A CA 1
ATOM 2262 C C . VAL A 1 292 ? 0.995 20.635 8.725 1.00 71.31 292 VAL A C 1
ATOM 2264 O O . VAL A 1 292 ? 1.200 21.803 9.071 1.00 71.31 292 VAL A O 1
ATOM 2267 N N . ALA A 1 293 ? 0.498 20.303 7.531 1.00 68.56 293 ALA A N 1
ATOM 2268 C CA . ALA A 1 293 ? 0.041 21.288 6.556 1.00 68.56 293 ALA A CA 1
ATOM 2269 C C . ALA A 1 293 ? -0.990 22.240 7.182 1.00 68.56 293 ALA A C 1
ATOM 2271 O O . ALA A 1 293 ? -1.819 21.811 7.986 1.00 68.56 293 ALA A O 1
ATOM 2272 N N . ASP A 1 294 ? -0.977 23.517 6.791 1.00 70.75 294 ASP A N 1
ATOM 2273 C CA . ASP A 1 294 ? -1.849 24.551 7.374 1.00 70.75 294 ASP A CA 1
ATOM 2274 C C . ASP A 1 294 ? -3.335 24.166 7.346 1.00 70.75 294 ASP A C 1
ATOM 2276 O O . ASP A 1 294 ? -4.070 24.437 8.292 1.00 70.75 294 ASP A O 1
ATOM 2280 N N . THR A 1 295 ? -3.762 23.455 6.301 1.00 69.25 295 THR A N 1
ATOM 2281 C CA . THR A 1 295 ? -5.131 22.947 6.134 1.00 69.25 295 THR A CA 1
ATOM 2282 C C . THR A 1 295 ? -5.543 21.918 7.190 1.00 69.25 295 THR A C 1
ATOM 2284 O O . THR A 1 295 ? -6.728 21.790 7.484 1.00 69.25 295 THR A O 1
ATOM 2287 N N . LEU A 1 296 ? -4.586 21.199 7.779 1.00 72.19 296 LEU A N 1
ATOM 2288 C CA . LEU A 1 296 ? -4.813 20.169 8.796 1.00 72.19 296 LEU A CA 1
ATOM 2289 C C . LEU A 1 296 ? -4.502 20.656 10.218 1.00 72.19 296 LEU A C 1
ATOM 2291 O O . LEU A 1 296 ? -4.842 19.967 11.181 1.00 72.19 296 LEU A O 1
ATOM 2295 N N . ARG A 1 297 ? -3.904 21.844 10.378 1.00 75.56 297 ARG A N 1
ATOM 2296 C CA . ARG A 1 297 ? -3.600 22.416 11.700 1.00 75.56 297 ARG A CA 1
ATOM 2297 C C . ARG A 1 297 ? -4.823 22.527 12.613 1.00 75.56 297 ARG A C 1
ATOM 2299 O O . ARG A 1 297 ? -4.710 22.048 13.735 1.00 75.56 297 ARG A O 1
ATOM 2306 N N . PRO A 1 298 ? -6.004 23.009 12.166 1.00 81.19 298 PRO A N 1
ATOM 2307 C CA . PRO A 1 298 ? -7.178 23.076 13.040 1.00 81.19 298 PRO A CA 1
ATOM 2308 C C . PRO A 1 298 ? -7.574 21.715 13.626 1.00 81.19 298 PRO A C 1
ATOM 2310 O O . PRO A 1 298 ? -7.942 21.619 14.796 1.00 81.19 298 PRO A O 1
ATOM 2313 N N . PHE A 1 299 ? -7.454 20.647 12.832 1.00 80.62 299 PHE A N 1
ATOM 2314 C CA . PHE A 1 299 ? -7.709 19.290 13.303 1.00 80.62 299 PHE A CA 1
ATOM 2315 C C . PHE A 1 299 ? -6.669 18.863 14.341 1.00 80.62 299 PHE A C 1
ATOM 2317 O O . PHE A 1 299 ? -7.031 18.396 15.418 1.00 80.62 299 PHE A O 1
ATOM 2324 N N . VAL A 1 300 ? -5.381 19.056 14.061 1.00 78.38 300 VAL A N 1
ATOM 2325 C CA . VAL A 1 300 ? -4.313 18.647 14.983 1.00 78.38 300 VAL A CA 1
ATOM 2326 C C . VAL A 1 300 ? -4.342 19.456 16.286 1.00 78.38 300 VAL A C 1
ATOM 2328 O O . VAL A 1 300 ? -4.158 18.891 17.364 1.00 78.38 300 VAL A O 1
ATOM 2331 N N . ASP A 1 301 ? -4.685 20.739 16.225 1.00 81.12 301 ASP A N 1
ATOM 2332 C CA . ASP A 1 301 ? -4.883 21.578 17.407 1.00 81.12 301 ASP A CA 1
ATOM 2333 C C . ASP A 1 301 ? -6.086 21.100 18.234 1.00 81.12 301 ASP A C 1
ATOM 2335 O O . ASP A 1 301 ? -6.001 21.032 19.463 1.00 81.12 301 ASP A O 1
ATOM 2339 N N . SER A 1 302 ? -7.164 20.636 17.590 1.00 79.81 302 SER A N 1
ATOM 2340 C CA . SER A 1 302 ? -8.300 20.022 18.296 1.00 79.81 302 SER A CA 1
ATOM 2341 C C . SER A 1 302 ? -7.908 18.764 19.089 1.00 79.81 302 SER A C 1
ATOM 2343 O O . SER A 1 302 ? -8.449 18.524 20.170 1.00 79.81 302 SER A O 1
ATOM 2345 N N . LEU A 1 303 ? -6.912 17.997 18.621 1.00 75.19 303 LEU A N 1
ATOM 2346 C CA . LEU A 1 303 ? -6.404 16.827 19.347 1.00 75.19 303 LEU A CA 1
ATOM 2347 C C . LEU A 1 303 ? -5.669 17.226 20.636 1.00 75.19 303 LEU A C 1
ATOM 2349 O O . LEU A 1 303 ? -5.719 16.501 21.630 1.00 75.19 303 LEU A O 1
ATOM 2353 N N . SER A 1 304 ? -5.022 18.395 20.652 1.00 67.50 304 SER A N 1
ATOM 2354 C CA . SER A 1 304 ? -4.261 18.886 21.806 1.00 67.50 304 SER A CA 1
ATOM 2355 C C . SER A 1 304 ? -5.151 19.298 22.988 1.00 67.50 304 SER A C 1
ATOM 2357 O O . SER A 1 304 ? -4.770 19.092 24.142 1.00 67.50 304 SER A O 1
ATOM 2359 N N . HIS A 1 305 ? -6.381 19.758 22.734 1.00 58.97 305 HIS A N 1
ATOM 2360 C CA . HIS A 1 305 ? -7.355 20.093 23.782 1.00 58.97 305 HIS A CA 1
ATOM 2361 C C . HIS A 1 305 ? -7.867 18.865 24.562 1.00 58.97 305 HIS A C 1
ATOM 2363 O O . HIS A 1 305 ? -8.288 18.995 25.714 1.00 58.97 305 HIS A O 1
ATOM 2369 N N . ILE A 1 306 ? -7.748 17.653 24.004 1.00 57.25 306 ILE A N 1
ATOM 2370 C CA . ILE A 1 306 ? -8.052 16.388 24.706 1.00 57.25 306 ILE A CA 1
ATOM 2371 C C . ILE A 1 306 ? -7.087 16.171 25.893 1.00 57.25 306 ILE A C 1
ATOM 2373 O O . ILE A 1 306 ? -7.438 15.544 26.900 1.00 57.25 306 ILE A O 1
ATOM 2377 N N . LYS A 1 307 ? -5.874 16.740 25.813 1.00 51.06 307 LYS A N 1
ATOM 2378 C CA . LYS A 1 307 ? -4.831 16.645 26.844 1.00 51.06 307 LYS A CA 1
ATOM 2379 C C . LYS A 1 307 ? -5.206 17.391 28.129 1.00 51.06 307 LYS A C 1
ATOM 2381 O O . LYS A 1 307 ? -4.884 16.918 29.215 1.00 51.06 307 LYS A O 1
ATOM 2386 N N . GLU A 1 308 ? -5.909 18.520 28.035 1.00 48.91 308 GLU A N 1
ATOM 2387 C CA . GLU A 1 308 ? -6.272 19.335 29.206 1.00 48.91 308 GLU A CA 1
ATOM 2388 C C . GLU A 1 308 ? -7.472 18.790 29.988 1.00 48.91 308 GLU A C 1
ATOM 2390 O O . GLU A 1 308 ? -7.499 18.900 31.217 1.00 48.91 308 GLU A O 1
ATOM 2395 N N . SER A 1 309 ? -8.446 18.170 29.316 1.00 48.06 309 SER A N 1
ATOM 2396 C CA . SER A 1 309 ? -9.624 17.613 29.996 1.00 48.06 309 SER A CA 1
ATOM 2397 C C . SER A 1 309 ? -9.276 16.363 30.812 1.00 48.06 309 SER A C 1
ATOM 2399 O O . SER A 1 309 ? -9.707 16.243 31.957 1.00 48.06 309 SER A O 1
ATOM 2401 N N . SER A 1 310 ? -8.408 15.490 30.289 1.00 48.44 310 SER A N 1
ATOM 2402 C CA . SER A 1 310 ? -8.002 14.248 30.970 1.00 48.44 310 SER A CA 1
ATOM 2403 C C . SER A 1 310 ? -7.118 14.497 32.204 1.00 48.44 310 SER A C 1
ATOM 2405 O O . SER A 1 310 ? -7.194 13.755 33.184 1.00 48.44 310 SER A O 1
ATOM 2407 N N . ILE A 1 311 ? -6.313 15.569 32.204 1.00 46.50 311 ILE A N 1
ATOM 2408 C CA . ILE A 1 311 ? -5.472 15.954 33.354 1.00 46.50 311 ILE A CA 1
ATOM 2409 C C . ILE A 1 311 ? -6.317 16.532 34.498 1.00 46.50 311 ILE A C 1
ATOM 2411 O O . ILE A 1 311 ? -6.004 16.301 35.667 1.00 46.50 311 ILE A O 1
ATOM 2415 N N . LYS A 1 312 ? -7.407 17.250 34.194 1.00 40.66 312 LYS A N 1
ATOM 2416 C CA . LYS A 1 312 ? -8.305 17.790 35.227 1.00 40.66 312 LYS A CA 1
ATOM 2417 C C . LYS A 1 312 ? -9.039 16.680 35.984 1.00 40.66 312 LYS A C 1
ATOM 2419 O O . LYS A 1 312 ? -9.154 16.778 37.199 1.00 40.66 312 LYS A O 1
ATOM 2424 N N . THR A 1 313 ? -9.442 15.600 35.312 1.00 39.72 313 THR A N 1
ATOM 2425 C CA . THR A 1 313 ? -10.156 14.479 35.949 1.00 39.72 313 THR A CA 1
ATOM 2426 C C . THR A 1 313 ? -9.252 13.614 36.836 1.00 39.72 313 THR A C 1
ATOM 2428 O O . THR A 1 313 ? -9.678 13.193 37.907 1.00 39.72 313 THR A O 1
ATOM 2431 N N . ALA A 1 314 ? -7.987 13.393 36.456 1.00 38.84 314 ALA A N 1
ATOM 2432 C CA . ALA A 1 314 ? -7.043 12.600 37.259 1.00 38.84 314 ALA A CA 1
ATOM 2433 C C . ALA A 1 314 ? -6.572 13.313 38.546 1.00 38.84 314 ALA A C 1
ATOM 2435 O O . ALA A 1 314 ? -6.182 12.668 39.523 1.00 38.84 314 ALA A O 1
ATOM 2436 N N . ARG A 1 315 ? -6.612 14.652 38.564 1.00 34.41 315 ARG A N 1
ATOM 2437 C CA . ARG A 1 315 ? -6.221 15.463 39.729 1.00 34.41 315 ARG A CA 1
ATOM 2438 C C . ARG A 1 315 ? -7.283 15.480 40.832 1.00 34.41 315 ARG A C 1
ATOM 2440 O O . ARG A 1 315 ? -6.951 15.721 41.986 1.00 34.41 315 ARG A O 1
ATOM 2447 N N . THR A 1 316 ? -8.543 15.201 40.503 1.00 37.94 316 THR A N 1
ATOM 2448 C CA . THR A 1 316 ? -9.631 15.173 41.491 1.00 37.94 316 THR A CA 1
ATOM 2449 C C . THR A 1 316 ? -9.642 13.866 42.292 1.00 37.94 316 THR A C 1
ATOM 2451 O O . THR A 1 316 ? -9.836 13.901 43.500 1.00 37.94 316 THR A O 1
ATOM 2454 N N . THR A 1 317 ? -9.329 12.725 41.674 1.00 41.22 317 THR A N 1
ATOM 2455 C CA . THR A 1 317 ? -9.361 11.396 42.322 1.00 41.22 317 THR A CA 1
ATOM 2456 C C . THR A 1 317 ? -8.148 11.079 43.198 1.00 41.22 317 THR A C 1
ATOM 2458 O O . THR A 1 317 ? -8.232 10.235 44.085 1.00 41.22 317 THR A O 1
ATOM 2461 N N . THR A 1 318 ? -7.014 11.752 42.997 1.00 38.53 318 THR A N 1
ATOM 2462 C CA . THR A 1 318 ? -5.780 11.501 43.767 1.00 38.53 318 THR A CA 1
ATOM 2463 C C . THR A 1 318 ? -5.716 12.242 45.104 1.00 38.53 318 THR A C 1
ATOM 2465 O O . THR A 1 318 ? -4.842 11.946 45.917 1.00 38.53 318 THR A O 1
ATOM 2468 N N . THR A 1 319 ? -6.657 13.149 45.377 1.00 36.78 319 THR A N 1
ATOM 2469 C CA . THR A 1 319 ? -6.654 13.951 46.614 1.00 36.78 319 THR A CA 1
ATOM 2470 C C . THR A 1 319 ? -7.481 13.318 47.747 1.00 36.78 319 THR A C 1
ATOM 2472 O O . THR A 1 319 ? -7.352 13.740 48.890 1.00 36.78 319 THR A O 1
ATOM 2475 N N . GLU A 1 320 ? -8.270 12.267 47.484 1.00 33.91 320 GLU A N 1
ATOM 2476 C CA . GLU A 1 320 ? -9.137 11.634 48.503 1.00 33.91 320 GLU A CA 1
ATOM 2477 C C . GLU A 1 320 ? -8.581 10.335 49.123 1.00 33.91 320 GLU A C 1
ATOM 2479 O O . GLU A 1 320 ? -9.080 9.890 50.152 1.00 33.91 320 GLU A O 1
ATOM 2484 N N . LEU A 1 321 ? -7.516 9.737 48.573 1.00 37.59 321 LEU A N 1
ATOM 2485 C CA . LEU A 1 321 ? -6.998 8.429 49.028 1.00 37.59 321 LEU A CA 1
ATOM 2486 C C . LEU A 1 321 ? -5.714 8.489 49.878 1.00 37.59 321 LEU A C 1
ATOM 2488 O O . LEU A 1 321 ? -5.244 7.458 50.349 1.00 37.59 321 LEU A O 1
ATOM 2492 N N . ALA A 1 322 ? -5.150 9.675 50.126 1.00 32.41 322 ALA A N 1
ATOM 2493 C CA . ALA A 1 322 ? -3.872 9.832 50.837 1.00 32.41 322 ALA A CA 1
ATOM 2494 C C . ALA A 1 322 ? -3.999 10.067 52.362 1.00 32.41 322 ALA A C 1
ATOM 2496 O O . ALA A 1 322 ? -3.045 10.520 52.997 1.00 32.41 322 ALA A O 1
ATOM 2497 N N . HIS A 1 323 ? -5.154 9.780 52.975 1.00 34.28 323 HIS A N 1
ATOM 2498 C CA . HIS A 1 323 ? -5.396 10.061 54.402 1.00 34.28 323 HIS A CA 1
ATOM 2499 C C . HIS A 1 323 ? -5.732 8.862 55.294 1.00 34.28 323 HIS A C 1
ATOM 2501 O O . HIS A 1 323 ? -6.207 9.044 56.412 1.00 34.28 323 HIS A O 1
ATOM 2507 N N . ALA A 1 324 ? -5.407 7.637 54.878 1.00 36.41 324 ALA A N 1
ATOM 2508 C CA . ALA A 1 324 ? -5.543 6.484 55.764 1.00 36.41 324 ALA A CA 1
ATOM 2509 C C . ALA A 1 324 ? -4.492 5.400 55.488 1.00 36.41 324 ALA A C 1
ATOM 2511 O O . ALA A 1 324 ? -4.752 4.488 54.713 1.00 36.41 324 ALA A O 1
ATOM 2512 N N . ALA A 1 325 ? -3.323 5.496 56.133 1.00 30.84 325 ALA A N 1
ATOM 2513 C CA . ALA A 1 325 ? -2.553 4.339 56.616 1.00 30.84 325 ALA A CA 1
ATOM 2514 C C . ALA A 1 325 ? -1.253 4.795 57.302 1.00 30.84 325 ALA A C 1
ATOM 2516 O O . ALA A 1 325 ? -0.216 4.933 56.658 1.00 30.84 325 ALA A O 1
ATOM 2517 N N . ASP A 1 326 ? -1.292 4.967 58.622 1.00 30.64 326 ASP A N 1
ATOM 2518 C CA . ASP A 1 326 ? -0.099 4.845 59.461 1.00 30.64 326 ASP A CA 1
ATOM 2519 C C . ASP A 1 326 ? -0.488 4.166 60.776 1.00 30.64 326 ASP A C 1
ATOM 2521 O O . ASP A 1 326 ? -1.327 4.689 61.505 1.00 30.64 326 ASP A O 1
ATOM 2525 N N . THR A 1 327 ? 0.047 2.963 61.016 1.00 32.22 327 THR A N 1
ATOM 2526 C CA . THR A 1 327 ? 0.597 2.452 62.293 1.00 32.22 327 THR A CA 1
ATOM 2527 C C . THR A 1 327 ? 0.608 0.919 62.348 1.00 32.22 327 THR A C 1
ATOM 2529 O O . THR A 1 327 ? -0.421 0.260 62.250 1.00 32.22 327 THR A O 1
ATOM 2532 N N . SER A 1 328 ? 1.794 0.348 62.597 1.00 30.02 328 SER A N 1
ATOM 2533 C CA . SER A 1 328 ? 2.095 -0.509 63.764 1.00 30.02 328 SER A CA 1
ATOM 2534 C C . SER A 1 328 ? 3.211 -1.525 63.471 1.00 30.02 328 SER A C 1
ATOM 2536 O O . SER A 1 328 ? 3.109 -2.380 62.594 1.00 30.02 328 SER A O 1
ATOM 2538 N N . LYS A 1 329 ? 4.289 -1.429 64.258 1.00 35.91 329 LYS A N 1
ATOM 2539 C CA . LYS A 1 329 ? 5.389 -2.399 64.383 1.00 35.91 329 LYS A CA 1
ATOM 2540 C C . LYS A 1 329 ? 4.999 -3.478 65.395 1.00 35.91 329 LYS A C 1
ATOM 2542 O O . LYS A 1 329 ? 4.471 -3.111 66.439 1.00 35.91 329 LYS A O 1
ATOM 2547 N N . THR A 1 330 ? 5.422 -4.735 65.206 1.00 30.77 330 THR A N 1
ATOM 2548 C CA . THR A 1 330 ? 6.094 -5.523 66.271 1.00 30.77 330 THR A CA 1
ATOM 2549 C C . THR A 1 330 ? 6.613 -6.904 65.833 1.00 30.77 330 THR A C 1
ATOM 2551 O O . THR A 1 330 ? 5.992 -7.618 65.054 1.00 30.77 330 THR A O 1
ATOM 2554 N N . ASN A 1 331 ? 7.719 -7.272 66.491 1.00 34.19 331 ASN A N 1
ATOM 2555 C CA . ASN A 1 331 ? 8.148 -8.598 66.952 1.00 34.19 331 ASN A CA 1
ATOM 2556 C C . ASN A 1 331 ? 9.261 -9.382 66.227 1.00 34.19 331 ASN A C 1
ATOM 2558 O O . ASN A 1 331 ? 9.098 -10.044 65.203 1.00 34.19 331 ASN A O 1
ATOM 2562 N N . ASN A 1 332 ? 10.393 -9.355 66.938 1.00 43.84 332 ASN A N 1
ATOM 2563 C CA . ASN A 1 332 ? 11.559 -10.217 66.908 1.00 43.84 332 ASN A CA 1
ATOM 2564 C C . ASN A 1 332 ? 11.187 -11.690 67.147 1.00 43.84 332 ASN A C 1
ATOM 2566 O O . ASN A 1 332 ? 10.967 -12.102 68.283 1.00 43.84 332 ASN A O 1
ATOM 2570 N N . SER A 1 333 ? 11.186 -12.499 66.089 1.00 41.44 333 SER A N 1
ATOM 2571 C CA . SER A 1 333 ? 11.591 -13.919 66.173 1.00 41.44 333 SER A CA 1
ATOM 2572 C C . SER A 1 333 ? 12.100 -14.509 64.846 1.00 41.44 333 SER A C 1
ATOM 2574 O O . SER A 1 333 ? 12.446 -15.684 64.776 1.00 41.44 333 SER A O 1
ATOM 2576 N N . LYS A 1 334 ? 12.206 -13.705 63.779 1.00 43.50 334 LYS A N 1
ATOM 2577 C CA . LYS A 1 334 ? 12.515 -14.176 62.416 1.00 43.50 334 LYS A CA 1
ATOM 2578 C C . LYS A 1 334 ? 13.997 -14.136 62.028 1.00 43.50 334 LYS A C 1
ATOM 2580 O O . LYS A 1 334 ? 14.307 -14.278 60.855 1.00 43.50 334 LYS A O 1
ATOM 2585 N N . GLN A 1 335 ? 14.925 -13.949 62.963 1.00 47.12 335 GLN A N 1
ATOM 2586 C CA . GLN A 1 335 ? 16.313 -13.664 62.578 1.00 47.12 335 GLN A CA 1
ATOM 2587 C C . GLN A 1 335 ? 17.078 -14.901 62.061 1.00 47.12 335 GLN A C 1
ATOM 2589 O O . GLN A 1 335 ? 17.857 -14.772 61.128 1.00 47.12 335 GLN A O 1
ATOM 2594 N N . HIS A 1 336 ? 16.779 -16.113 62.547 1.00 44.88 336 HIS A N 1
ATOM 2595 C CA . HIS A 1 336 ? 17.454 -17.337 62.074 1.00 44.88 336 HIS A CA 1
ATOM 2596 C C . HIS A 1 336 ? 16.839 -17.979 60.818 1.00 44.88 336 HIS A C 1
ATOM 2598 O O . HIS A 1 336 ? 17.527 -18.695 60.097 1.00 44.88 336 HIS A O 1
ATOM 2604 N N . ALA A 1 337 ? 15.562 -17.721 60.520 1.00 50.62 337 ALA A N 1
ATOM 2605 C CA . ALA A 1 337 ? 14.917 -18.248 59.312 1.00 50.62 337 ALA A CA 1
ATOM 2606 C C . ALA A 1 337 ? 15.254 -17.423 58.055 1.00 50.62 337 ALA A C 1
ATOM 2608 O O . ALA A 1 337 ? 15.213 -17.945 56.943 1.00 50.62 337 ALA A O 1
ATOM 2609 N N . VAL A 1 338 ? 15.601 -16.142 58.228 1.00 54.69 338 VAL A N 1
ATOM 2610 C CA . VAL A 1 338 ? 15.911 -15.219 57.125 1.00 54.69 338 VAL A CA 1
ATOM 2611 C C . VAL A 1 338 ? 17.299 -15.488 56.537 1.00 54.69 338 VAL A C 1
ATOM 2613 O O . VAL A 1 338 ? 17.437 -15.497 55.319 1.00 54.69 338 VAL A O 1
ATOM 2616 N N . GLU A 1 339 ? 18.301 -15.818 57.358 1.00 54.03 339 GLU A N 1
ATOM 2617 C CA . GLU A 1 339 ? 19.660 -16.113 56.866 1.00 54.03 339 GLU A CA 1
ATOM 2618 C C . GLU A 1 339 ? 19.734 -17.411 56.039 1.00 54.03 339 GLU A C 1
ATOM 2620 O O . GLU A 1 339 ? 20.454 -17.483 55.038 1.00 54.03 339 GLU A O 1
ATOM 2625 N N . PHE A 1 340 ? 18.945 -18.432 56.396 1.00 58.62 340 PHE A N 1
ATOM 2626 C CA . PHE A 1 340 ? 18.873 -19.679 55.623 1.00 58.62 340 PHE A CA 1
ATOM 2627 C C . PHE A 1 340 ? 18.101 -19.503 54.302 1.00 58.62 340 PHE A C 1
ATOM 2629 O O . PHE A 1 340 ? 18.412 -20.134 53.293 1.00 58.62 340 PHE A O 1
ATOM 2636 N N . PHE A 1 341 ? 17.102 -18.615 54.284 1.00 67.00 341 PHE A N 1
ATOM 2637 C CA . PHE A 1 341 ? 16.333 -18.314 53.079 1.00 67.00 341 PHE A CA 1
ATOM 2638 C C . PHE A 1 341 ? 17.126 -17.449 52.089 1.00 67.00 341 PHE A C 1
ATOM 2640 O O . PHE A 1 341 ? 17.084 -17.706 50.887 1.00 67.00 341 PHE A O 1
ATOM 2647 N N . GLU A 1 342 ? 17.906 -16.477 52.575 1.00 72.12 342 GLU A N 1
ATOM 2648 C CA . GLU A 1 342 ? 18.799 -15.678 51.727 1.00 72.12 342 GLU A CA 1
ATOM 2649 C C . GLU A 1 342 ? 19.883 -16.527 51.061 1.00 72.12 342 GLU A C 1
ATOM 2651 O O . GLU A 1 342 ? 20.109 -16.408 49.858 1.00 72.12 342 GLU A O 1
ATOM 2656 N N . THR A 1 343 ? 20.532 -17.423 51.808 1.00 74.25 343 THR A N 1
ATOM 2657 C CA . THR A 1 343 ? 21.578 -18.294 51.247 1.00 74.25 343 THR A CA 1
ATOM 2658 C C . THR A 1 343 ? 21.030 -19.240 50.177 1.00 74.25 343 THR A C 1
ATOM 2660 O O . THR A 1 343 ? 21.671 -19.430 49.140 1.00 74.25 343 THR A O 1
ATOM 2663 N N . LEU A 1 344 ? 19.812 -19.760 50.358 1.00 79.31 344 LEU A N 1
ATOM 2664 C CA . LEU A 1 344 ? 19.116 -20.549 49.339 1.00 79.31 344 LEU A CA 1
ATOM 2665 C C . LEU A 1 344 ? 18.773 -19.718 48.090 1.00 79.31 344 LEU A C 1
ATOM 2667 O O . LEU A 1 344 ? 18.926 -20.206 46.968 1.00 79.31 344 LEU A O 1
ATOM 2671 N N . LEU A 1 345 ? 18.351 -18.461 48.267 1.00 85.06 345 LEU A N 1
ATOM 2672 C CA . LEU A 1 345 ? 18.046 -17.547 47.162 1.00 85.06 345 LEU A CA 1
ATOM 2673 C C . LEU A 1 345 ? 19.293 -17.207 46.341 1.00 85.06 345 LEU A C 1
ATOM 2675 O O . LEU A 1 345 ? 19.246 -17.246 45.113 1.00 85.06 345 LEU A O 1
ATOM 2679 N N . TRP A 1 346 ? 20.417 -16.927 47.004 1.00 85.00 346 TRP A N 1
ATOM 2680 C CA . TRP A 1 346 ? 21.693 -16.663 46.338 1.00 85.00 346 TRP A CA 1
ATOM 2681 C C . TRP A 1 346 ? 22.223 -17.894 45.596 1.00 85.00 346 TRP A C 1
ATOM 2683 O O . TRP A 1 346 ? 22.746 -17.760 44.488 1.00 85.00 346 TRP A O 1
ATOM 2693 N N . ALA A 1 347 ? 22.026 -19.098 46.144 1.00 86.94 347 ALA A N 1
ATOM 2694 C CA . ALA A 1 347 ? 22.376 -20.342 45.462 1.00 86.94 347 ALA A CA 1
ATOM 2695 C C . ALA A 1 347 ? 21.517 -20.566 44.203 1.00 86.94 347 ALA A C 1
ATOM 2697 O O . ALA A 1 347 ? 22.053 -20.844 43.128 1.00 86.94 347 ALA A O 1
ATOM 2698 N N . LEU A 1 348 ? 20.196 -20.377 44.302 1.00 90.81 348 LEU A N 1
ATOM 2699 C CA . LEU A 1 348 ? 19.272 -20.449 43.163 1.00 90.81 348 LEU A CA 1
ATOM 2700 C C . LEU A 1 348 ? 19.602 -19.408 42.089 1.00 90.81 348 LEU A C 1
ATOM 2702 O O . LEU A 1 348 ? 19.633 -19.731 40.902 1.00 90.81 348 LEU A O 1
ATOM 2706 N N . PHE A 1 349 ? 19.902 -18.175 42.496 1.00 90.50 349 PHE A N 1
ATOM 2707 C CA . PHE A 1 349 ? 20.304 -17.110 41.584 1.00 90.50 349 PHE A CA 1
ATOM 2708 C C . PHE A 1 349 ? 21.619 -17.438 40.864 1.00 90.50 349 PHE A C 1
ATOM 2710 O O . PHE A 1 349 ? 21.721 -17.248 39.651 1.00 90.50 349 PHE A O 1
ATOM 2717 N N . GLY A 1 350 ? 22.601 -18.006 41.573 1.00 91.38 350 GLY A N 1
ATOM 2718 C CA . GLY A 1 350 ? 23.856 -18.476 40.983 1.00 91.38 350 GLY A CA 1
ATOM 2719 C C . GLY A 1 350 ? 23.649 -19.567 39.927 1.00 91.38 350 GLY A C 1
ATOM 2720 O O . GLY A 1 350 ? 24.227 -19.495 38.841 1.00 91.38 350 GLY A O 1
ATOM 2721 N N . VAL A 1 351 ? 22.771 -20.539 40.200 1.00 93.06 351 VAL A N 1
ATOM 2722 C CA . VAL A 1 351 ? 22.412 -21.599 39.240 1.00 93.06 351 VAL A CA 1
ATOM 2723 C C . VAL A 1 351 ? 21.710 -21.017 38.012 1.00 93.06 351 VAL A C 1
ATOM 2725 O O . VAL A 1 351 ? 22.078 -21.343 36.883 1.00 93.06 351 VAL A O 1
ATOM 2728 N N . LEU A 1 352 ? 20.751 -20.107 38.204 1.00 91.50 352 LEU A N 1
ATOM 2729 C CA . LEU A 1 352 ? 20.044 -19.451 37.101 1.00 91.50 352 LEU A CA 1
ATOM 2730 C C . LEU A 1 352 ? 20.983 -18.605 36.232 1.00 91.50 352 LEU A C 1
ATOM 2732 O O . LEU A 1 352 ? 20.874 -18.639 35.006 1.00 91.50 352 LEU A O 1
ATOM 2736 N N . MET A 1 353 ? 21.948 -17.907 36.836 1.00 93.25 353 MET A N 1
ATOM 2737 C CA . MET A 1 353 ? 22.967 -17.155 36.098 1.00 93.25 353 MET A CA 1
ATOM 2738 C C . MET A 1 353 ? 23.888 -18.068 35.286 1.00 93.25 353 MET A C 1
ATOM 2740 O O . MET A 1 353 ? 24.176 -17.768 34.127 1.00 93.25 353 MET A O 1
ATOM 2744 N N . LEU A 1 354 ? 24.292 -19.219 35.828 1.00 91.75 354 LEU A N 1
ATOM 2745 C CA . LEU A 1 354 ? 25.051 -20.227 35.078 1.00 91.75 354 LEU A CA 1
ATOM 2746 C C . LEU A 1 354 ? 24.243 -20.806 33.903 1.00 91.75 354 LEU A C 1
ATOM 2748 O O . LEU A 1 354 ? 24.771 -20.943 32.793 1.00 91.75 354 LEU A O 1
ATOM 2752 N N . CYS A 1 355 ? 22.952 -21.085 34.096 1.00 92.06 355 CYS A N 1
ATOM 2753 C CA . CYS A 1 355 ? 22.049 -21.496 33.016 1.00 92.06 355 CYS A CA 1
ATOM 2754 C C . CYS A 1 355 ? 21.905 -20.407 31.941 1.00 92.06 355 CYS A C 1
ATOM 2756 O O . CYS A 1 355 ? 21.957 -20.696 30.747 1.00 92.06 355 CYS A O 1
ATOM 2758 N N . PHE A 1 356 ? 21.787 -19.140 32.336 1.00 92.25 356 PHE A N 1
ATOM 2759 C CA . PHE A 1 356 ? 21.710 -18.031 31.390 1.00 92.25 356 PHE A CA 1
ATOM 2760 C C . PHE A 1 356 ? 23.010 -17.872 30.587 1.00 92.25 356 PHE A C 1
ATOM 2762 O O . PHE A 1 356 ? 22.971 -17.798 29.359 1.00 92.25 356 PHE A O 1
ATOM 2769 N N . ILE A 1 357 ? 24.172 -17.903 31.248 1.00 92.69 357 ILE A N 1
ATOM 2770 C CA . ILE A 1 357 ? 25.484 -17.810 30.588 1.00 92.69 357 ILE A CA 1
ATOM 2771 C C . ILE A 1 357 ? 25.676 -18.962 29.594 1.00 92.69 357 ILE A C 1
ATOM 2773 O O . ILE A 1 357 ? 26.107 -18.735 28.463 1.00 92.69 357 ILE A O 1
ATOM 2777 N N . THR A 1 358 ? 25.310 -20.192 29.963 1.00 91.88 358 THR A N 1
ATOM 2778 C CA . THR A 1 358 ? 25.408 -21.348 29.054 1.00 91.88 358 THR A CA 1
ATOM 2779 C C . THR A 1 358 ? 24.477 -21.222 27.847 1.00 91.88 358 THR A C 1
ATOM 2781 O O . THR A 1 358 ? 24.893 -21.539 26.729 1.00 91.88 358 THR A O 1
ATOM 2784 N N . LEU A 1 359 ? 23.264 -20.685 28.017 1.00 91.25 359 LEU A N 1
ATOM 2785 C CA . LEU A 1 359 ? 22.358 -20.381 26.903 1.00 91.25 359 LEU A CA 1
ATOM 2786 C C . LEU A 1 359 ? 22.909 -19.279 25.989 1.00 91.25 359 LEU A C 1
ATOM 2788 O O . LEU A 1 359 ? 22.858 -19.428 24.767 1.00 91.25 359 LEU A O 1
ATOM 2792 N N . VAL A 1 360 ? 23.494 -18.217 26.550 1.00 89.19 360 VAL A N 1
ATOM 2793 C CA . VAL A 1 360 ? 24.129 -17.136 25.779 1.00 89.19 360 VAL A CA 1
ATOM 2794 C C . VAL A 1 360 ? 25.324 -17.659 24.983 1.00 89.19 360 VAL A C 1
ATOM 2796 O O . VAL A 1 360 ? 25.428 -17.375 23.789 1.00 89.19 360 VAL A O 1
ATOM 2799 N N . ILE A 1 361 ? 26.190 -18.477 25.592 1.00 91.75 361 ILE A N 1
ATOM 2800 C CA . ILE A 1 361 ? 27.327 -19.106 24.902 1.00 91.75 361 ILE A CA 1
ATOM 2801 C C . ILE A 1 361 ? 26.824 -20.024 23.785 1.00 91.75 361 ILE A C 1
ATOM 2803 O O . ILE A 1 361 ? 27.290 -19.921 22.650 1.00 91.75 361 ILE A O 1
ATOM 2807 N N . ARG A 1 362 ? 25.830 -20.878 24.058 1.00 91.38 362 ARG A N 1
ATOM 2808 C CA . ARG A 1 362 ? 25.244 -21.775 23.051 1.00 91.38 362 ARG A CA 1
ATOM 2809 C C . ARG A 1 362 ? 24.631 -20.992 21.888 1.00 91.38 362 ARG A C 1
ATOM 2811 O O . ARG A 1 362 ? 24.827 -21.363 20.731 1.00 91.38 362 ARG A O 1
ATOM 2818 N N . HIS A 1 363 ? 23.937 -19.893 22.175 1.00 84.44 363 HIS A N 1
ATOM 2819 C CA . HIS A 1 363 ? 23.368 -19.009 21.161 1.00 84.44 363 HIS A CA 1
ATOM 2820 C C . HIS A 1 363 ? 24.455 -18.293 20.342 1.00 84.44 363 HIS A C 1
ATOM 2822 O O . HIS A 1 363 ? 24.364 -18.235 19.116 1.00 84.44 363 HIS A O 1
ATOM 2828 N N . ALA A 1 364 ? 25.521 -17.807 20.984 1.00 83.50 364 ALA A N 1
ATOM 2829 C CA . ALA A 1 364 ? 26.652 -17.174 20.309 1.00 83.50 364 ALA A CA 1
ATOM 2830 C C . ALA A 1 364 ? 27.407 -18.156 19.395 1.00 83.50 364 ALA A C 1
ATOM 2832 O O . ALA A 1 364 ? 27.730 -17.812 18.256 1.00 83.50 364 ALA A O 1
ATOM 2833 N N . VAL A 1 365 ? 27.628 -19.394 19.852 1.00 86.81 365 VAL A N 1
ATOM 2834 C CA . VAL A 1 365 ? 28.243 -20.464 19.051 1.00 86.81 365 VAL A CA 1
ATOM 2835 C C . VAL A 1 365 ? 27.355 -20.832 17.862 1.00 86.81 365 VAL A C 1
ATOM 2837 O O . VAL A 1 365 ? 27.851 -20.898 16.738 1.00 86.81 365 VAL A O 1
ATOM 2840 N N . LYS A 1 366 ? 26.038 -20.985 18.068 1.00 83.00 366 LYS A N 1
ATOM 2841 C CA . LYS A 1 366 ? 25.082 -21.244 16.979 1.00 83.00 366 LYS A CA 1
ATOM 2842 C C . LYS A 1 366 ? 25.107 -20.126 15.931 1.00 83.00 366 LYS A C 1
ATOM 2844 O O . LYS A 1 366 ? 25.277 -20.414 14.750 1.00 83.00 366 LYS A O 1
ATOM 2849 N N . ARG A 1 367 ? 25.056 -18.856 16.355 1.00 73.38 367 ARG A N 1
ATOM 2850 C CA . ARG A 1 367 ? 25.176 -17.694 15.453 1.00 73.38 367 ARG A CA 1
ATOM 2851 C C . ARG A 1 367 ? 26.502 -17.670 14.694 1.00 73.38 367 ARG A C 1
ATOM 2853 O O . ARG A 1 367 ? 26.527 -17.286 13.527 1.00 73.38 367 ARG A O 1
ATOM 2860 N N . ARG A 1 368 ? 27.612 -18.050 15.335 1.00 73.06 368 ARG A N 1
ATOM 2861 C CA . ARG A 1 368 ? 28.927 -18.117 14.680 1.00 73.06 368 ARG A CA 1
ATOM 2862 C C . ARG A 1 368 ? 28.956 -19.199 13.599 1.00 73.06 368 ARG A C 1
ATOM 2864 O O . ARG A 1 368 ? 29.460 -18.930 12.511 1.00 73.06 368 ARG A O 1
ATOM 2871 N N . MET A 1 369 ? 28.369 -20.368 13.864 1.00 72.50 369 MET A N 1
ATOM 2872 C CA . MET A 1 369 ? 28.244 -21.439 12.869 1.00 72.50 369 MET A CA 1
ATOM 2873 C C . MET A 1 369 ? 27.309 -21.054 11.714 1.00 72.50 369 MET A C 1
ATOM 2875 O O . MET A 1 369 ? 27.634 -21.307 10.558 1.00 72.50 369 MET A O 1
ATOM 2879 N N . GLU A 1 370 ? 26.193 -20.375 11.989 1.00 66.19 370 GLU A N 1
ATOM 2880 C CA . GLU A 1 370 ? 25.297 -19.858 10.943 1.00 66.19 370 GLU A CA 1
ATOM 2881 C C . GLU A 1 370 ? 25.986 -18.794 10.073 1.00 66.19 370 GLU A C 1
ATOM 2883 O O . GLU A 1 370 ? 25.888 -18.850 8.849 1.00 66.19 370 GLU A O 1
ATOM 2888 N N . ARG A 1 371 ? 26.776 -17.884 10.663 1.00 57.03 371 ARG A N 1
ATOM 2889 C CA . ARG A 1 371 ? 27.591 -16.918 9.899 1.00 57.03 371 ARG A CA 1
ATOM 2890 C C . ARG A 1 371 ? 28.645 -17.589 9.014 1.00 57.03 371 ARG A C 1
ATOM 2892 O O . ARG A 1 371 ? 28.888 -17.107 7.913 1.00 57.03 371 ARG A O 1
ATOM 2899 N N . GLN A 1 372 ? 29.247 -18.694 9.460 1.00 60.09 372 GLN A N 1
ATOM 2900 C CA . GLN A 1 372 ? 30.158 -19.487 8.624 1.00 60.09 372 GLN A CA 1
ATOM 2901 C C . GLN A 1 372 ? 29.424 -20.221 7.495 1.00 60.09 372 GLN A C 1
ATOM 2903 O O . GLN A 1 372 ? 29.978 -20.354 6.409 1.00 60.09 372 GLN A O 1
ATOM 2908 N N . LYS A 1 373 ? 28.175 -20.653 7.719 1.00 51.34 373 LYS A N 1
ATOM 2909 C CA . LYS A 1 373 ? 27.365 -21.365 6.719 1.00 51.34 373 LYS A CA 1
ATOM 2910 C C . LYS A 1 373 ? 26.798 -20.446 5.628 1.00 51.34 373 LYS A C 1
ATOM 2912 O O . LYS A 1 373 ? 26.612 -20.904 4.507 1.00 51.34 373 LYS A O 1
ATOM 2917 N N . TYR A 1 374 ? 26.551 -19.170 5.935 1.00 44.53 374 TYR A N 1
ATOM 2918 C CA . TYR A 1 374 ? 25.928 -18.222 4.997 1.00 44.53 374 TYR A CA 1
ATOM 2919 C C . TYR A 1 374 ? 26.864 -17.169 4.392 1.00 44.53 374 TYR A C 1
ATOM 2921 O O . TYR A 1 374 ? 26.421 -16.411 3.533 1.00 44.53 374 TYR A O 1
ATOM 2929 N N . GLY A 1 375 ? 28.150 -17.161 4.755 1.00 41.31 375 GLY A N 1
ATOM 2930 C CA . GLY A 1 375 ? 29.131 -16.216 4.223 1.00 41.31 375 GLY A CA 1
ATOM 2931 C C . GLY A 1 375 ? 28.880 -14.788 4.715 1.00 41.31 375 GLY A C 1
ATOM 2932 O O . GLY A 1 375 ? 27.845 -14.176 4.468 1.00 41.31 375 GLY A O 1
ATOM 2933 N N . SER A 1 376 ? 29.842 -14.217 5.431 1.00 48.19 376 SER A N 1
ATOM 2934 C CA . SER A 1 376 ? 29.809 -12.796 5.771 1.00 48.19 376 SER A CA 1
ATOM 2935 C C . SER A 1 376 ? 30.014 -11.958 4.508 1.00 48.19 376 SER A C 1
ATOM 2937 O O . SER A 1 376 ? 31.065 -12.062 3.876 1.00 48.19 376 SER A O 1
ATOM 2939 N N . ILE A 1 377 ? 29.041 -11.110 4.170 1.00 42.75 377 ILE A N 1
ATOM 2940 C CA . ILE A 1 377 ? 29.220 -10.035 3.187 1.00 42.75 377 ILE A CA 1
ATOM 2941 C C . ILE A 1 377 ? 30.328 -9.110 3.724 1.00 42.75 377 ILE A C 1
ATOM 2943 O O . ILE A 1 377 ? 30.182 -8.594 4.836 1.00 42.75 377 ILE A O 1
ATOM 2947 N N . PRO A 1 378 ? 31.440 -8.901 3.000 1.00 36.59 378 PRO A N 1
ATOM 2948 C CA . PRO A 1 378 ? 32.453 -7.953 3.429 1.00 36.59 378 PRO A CA 1
ATOM 2949 C C . PRO A 1 378 ? 31.913 -6.530 3.249 1.00 36.59 378 PRO A C 1
ATOM 2951 O O . PRO A 1 378 ? 31.699 -6.074 2.128 1.00 36.59 378 PRO A O 1
ATOM 2954 N N . MET A 1 379 ? 31.714 -5.810 4.356 1.00 33.06 379 MET A N 1
ATOM 2955 C CA . MET A 1 379 ? 31.630 -4.351 4.314 1.00 33.06 379 MET A CA 1
ATOM 2956 C C . MET A 1 379 ? 33.020 -3.821 3.954 1.00 33.06 379 MET A C 1
ATOM 2958 O O . MET A 1 379 ? 33.911 -3.765 4.801 1.00 33.06 379 MET A O 1
ATOM 2962 N N . LYS A 1 380 ? 33.217 -3.446 2.688 1.00 34.94 380 LYS A N 1
ATOM 2963 C CA . LYS A 1 380 ? 34.298 -2.528 2.326 1.00 34.94 380 LYS A CA 1
ATOM 2964 C C . LYS A 1 380 ? 33.949 -1.165 2.918 1.00 34.94 380 LYS A C 1
ATOM 2966 O O . LYS A 1 380 ? 32.994 -0.528 2.486 1.00 34.94 380 LYS A O 1
ATOM 2971 N N . MET A 1 381 ? 34.710 -0.742 3.923 1.00 35.00 381 MET A N 1
ATOM 2972 C CA . MET A 1 381 ? 34.768 0.662 4.316 1.00 35.00 381 MET A CA 1
ATOM 2973 C C . MET A 1 381 ? 35.435 1.426 3.171 1.00 35.00 381 MET A C 1
ATOM 2975 O O . MET A 1 381 ? 36.618 1.219 2.899 1.00 35.00 381 MET A O 1
ATOM 2979 N N . ASN A 1 382 ? 34.671 2.267 2.479 1.00 38.25 382 ASN A N 1
ATOM 2980 C CA . ASN A 1 382 ? 35.240 3.265 1.585 1.00 38.25 382 ASN A CA 1
ATOM 2981 C C . ASN A 1 382 ? 35.830 4.380 2.453 1.00 38.25 382 ASN A C 1
ATOM 2983 O O . ASN A 1 382 ? 35.093 5.086 3.134 1.00 38.25 382 ASN A O 1
ATOM 2987 N N . ASN A 1 383 ? 37.155 4.513 2.425 1.00 35.94 383 ASN A N 1
ATOM 2988 C CA . ASN A 1 383 ? 37.827 5.753 2.785 1.00 35.94 383 ASN A CA 1
ATOM 2989 C C . ASN A 1 383 ? 37.874 6.621 1.526 1.00 35.94 383 ASN A C 1
ATOM 2991 O O . ASN A 1 383 ? 38.697 6.361 0.648 1.00 35.94 383 ASN A O 1
ATOM 2995 N N . HIS A 1 384 ? 37.001 7.622 1.461 1.00 38.06 384 HIS A N 1
ATOM 2996 C CA . HIS A 1 384 ? 37.197 8.836 0.676 1.00 38.06 384 HIS A CA 1
ATOM 2997 C C . HIS A 1 384 ? 36.747 10.028 1.506 1.00 38.06 384 HIS A C 1
ATOM 2999 O O . HIS A 1 384 ? 35.647 9.933 2.098 1.00 38.06 384 HIS A O 1
#

Organism: NCBI:txid1284355

Sequence (384 aa):
MLSRVAGLLALGVLAPTGAAIVFPSSGLRQVIVLSRHGVRGPYGLGTEAPSEELLKQYVRNPNLDLPLSANAWGTSETEDPTEIVTPKLTKHGFQVVQRMGEYFRDHLYQEFLNATCKETFAYADNNQRDNLTAIAFLSGLYPSCKDLVPITKQTQLLFEQGEDPTANCPVCSKAGAKNEELAWLQWYTEGWHPHQPVPGSMLVFELHSASIADGEITDEGQFYVKLYFVAASPGQIRDGDQLSPENPPDRVQVIIPSCSEEVDIGNGLKDVRCPFKTFKTLISKTLKHVCVADTLRPFVDSLSHIKESSIKTARTTTTELAHAADTSKTNNSKQHAVEFFETLLWALFGVLMLCFITLVIRHAVKRRMERQKYGSIPMKMNNH

Secondary structure (DSSP, 8-state):
------------------------TT-EEEEEEEE---SBPPP-STTPPP-HHHHHHH-S-TT-----BHHHHT--SS--TTPBP-SPBPHHHHHHHHHHHHHIIIIISTTTTTS-TTT---B--SSHHHHHHHHHHHHHH-TT-TT---B-TT-HHHH-TTSSTTSSS-----TT-TT-TTTT-----TTS-TT---TT-EEEEEEEES--SSS----GGGEEEEEEEEE--HHHHHHTPPP-SSSPPEEEEEP-TTT-EEEE-STT-EEEEEEHHHHHHHHHHH--GGGS-GGGHHHHHHHHHHHHHHHHHHHHHTSSSSS-----------HHHHHHHHHHHHHHHHHHHHHHHHHHHHHHHHHHHHHHHH----------